Protein AF-A0A949INY8-F1 (afdb_monomer_lite)

pLDDT: mean 87.19, std 17.45, range [23.72, 98.75]

Sequence (689 aa):
MKQVQTQKEAVAGGEGKAHVFIGQPLDLLLTSGGDPRLALDPESNMNGYGCQPAPRPEAIAFSSTTASSISDPAYLRVSAARLELMRGGTESAAFDARMERMRETLKEYLLPAGERAEAVFSPSGTDGQVLALFAARALLGPRVTSVVVGANETGSGTAFTARGRHFGTRTAQGVAVEKDKGISALADGTESVDVPLRDGAGRLRPVADVDKAVVSAVEKAVAAGGRVLLQTMDASKLGCRAPSARCLKDIAARFPDDVLVVVDACQMRLGRGRIAEYLRRGYVILLTGSKFFAGPPFSGALLVPEKISARLAAVAAVPEGLADYSNRGDWPMAWQGIRAGLPPRRNLGQWLRWEAALEEMRLYFAVPETRRRAALEGFAAAVARHVEGAPSLSLLPAPPTDASDDIDDGEMAVRTVFPFFVRRGGENLAAEDCKKIYQALNRDVSAALPAGAPEAEKLLAARLCHIGQPVAVGEAAVLRIAAGARTVYGGWTEEEVKAAVDKIELLLKYPDTLATPDKKAALAPSPQPEETGIGQNRIGQNRIGQNRIGMAKLTRMAYNNVPLKPLWDELYQKVAQNPADAAAMMDMADIAQISGLQANGLVVQSGALGMERLYHLPCAAENPRLRVLMFMAPVEMGCNAPVEFLLEGSDVALSALYLVPGMPLPDPLPRHDVAFNAIADTEDSRPSL

Secondary structure (DSSP, 8-state):
-HHHHHHHHHSS--HHHHHHHHTS-HHHHHTSSS-GGGPBPTTT--BTTS--SS--TTSEEEBTTT--PPPHHHHHHHHHHHHHHHHT---HHHHHHHHHHHHHHHHHHHSPTT--EEEEEESSHHHHHHHHHHHHHHHH-S-EEEEEETTTTS-TTHHHHTTTB--SSB-TTS-B--TTPBPTTTSTTEEEEEE-SB-TTSPBPPHHHHHHHHHHHHHHHHHTT-EEEEEEESS-TTS--BS-HHHHHHHHHH-TTTEEEEEEETT--S-HHHHHHHHHTT-EEEEESSSTT-PPS--EEEEEEHHHHHHHHT-----GGGGGT--GGGS-TT-HHHHHTS-----HHHHHHHHHHHHHHHHHHHS-HHHHHHHHHHHHHHHHHHHHH-TTEEEPPPPPP-TT-----GGGGS--EEEEEEEETTEEPPHHHHHHHHHHHTS--GGGS-TTS-HHHHHHHHS-EEEEEEEEETTEEEEEEE--HHHHHT---HHHHHHHHHHHHHHHH-GGGGSPPPTTSS-PPPPPPP-------PPPP--SS-B---HHHHHHHHHTT--SHHHHHHHHHHHHH-TT-HHHHHHHHHHHHHTT-HHHHHHHHHHHHTT-SEEEPP-S-SS-SEEEEEEE-S--TTSB--HHHHHTTSSEEEEEEE--TTPPPPSSPPP-SEEEE-B---TTTGGG-

Foldseek 3Di:
DVLLVLQVQQLDDDQLLVLLNLLDDQQSLLLALADQQSDADPPQCAGVQLEHCDADPLALDQALLRFFHFHPLLSVLLLVVSLVCNVVGPDLVVLLVLLQVLQVLVCVLQADPPFDWGKFWFQALLLVLLVLLQLQCLQQHLAEEEEAEAPQQADQSCVQSQQQFACDQAESSSDGDDGSHHQFSRNPNGHYDYQHQADLQLHGDPLVVSLVSLVVVCVVQVVVVGAYEYEFECQTSQGDGDNFPVSVVVCCVVQVSRYAAEYACQQVLFASQVVSVCLVSQHKYKYALGHQLNFGRRTIMIIGHPVSLVSQLPRQDDGLSSQSTDALSSGRPSSVNNSVSHHSRDSSSNSSSSSSSSSSSVLLPVFDLVLLLVLLQVVLVLLCVLQVPFPQKAWDDDHDDRPNDPTDRRSSVRDFKIWIFGHDPRDGAALVLQQLLQVQLQAQLLVLDPPPDDPVLSVLSHRGYHWHHWRDRNRHTITMRGHHSCCRRVNDDSVSSNSSSVNSVSCSVRVSSSDDPDPPPPDPDDDDDDDDDDDDDDDDDDDDALAAQDLLNLLVCVVVVNDCVVVLVVLSVVCSVPVLSLRSLLNNLSNCLSVVNFSSSLSSLVSSCVRDQKHKYDALDPQAPFEEEEEAESDTDPQFAVVVNVCVNHSYIYMYGYQYQPDDADVPHDDGPYYYYRHDPDPRRVSSD

Structure (mmCIF, N/CA/C/O backbone):
data_AF-A0A949INY8-F1
#
_entry.id   AF-A0A949INY8-F1
#
loop_
_atom_site.group_PDB
_atom_site.id
_atom_site.type_symbol
_atom_site.label_atom_id
_atom_site.label_alt_id
_atom_site.label_comp_id
_atom_site.label_asym_id
_atom_site.label_entity_id
_atom_site.label_seq_id
_atom_site.pdbx_PDB_ins_code
_atom_site.Cartn_x
_atom_site.Cartn_y
_atom_site.Cartn_z
_atom_site.occupancy
_atom_site.B_iso_or_equiv
_atom_site.auth_seq_id
_atom_site.auth_comp_id
_atom_site.auth_asym_id
_atom_site.auth_atom_id
_atom_site.pdbx_PDB_model_num
ATOM 1 N N . MET A 1 1 ? -4.476 25.543 -1.372 1.00 29.42 1 MET A N 1
ATOM 2 C CA . MET A 1 1 ? -3.475 26.325 -2.142 1.00 29.42 1 MET A CA 1
ATOM 3 C C . MET A 1 1 ? -2.104 26.412 -1.461 1.00 29.42 1 MET A C 1
ATOM 5 O O . MET A 1 1 ? -1.128 26.209 -2.162 1.00 29.42 1 MET A O 1
ATOM 9 N N . LYS A 1 2 ? -1.977 26.612 -0.135 1.00 28.03 2 LYS A N 1
ATOM 10 C CA . LYS A 1 2 ? -0.657 26.653 0.546 1.00 28.03 2 LYS A CA 1
ATOM 11 C C . LYS A 1 2 ? 0.194 25.368 0.399 1.00 28.03 2 LYS A C 1
ATOM 13 O O . LYS A 1 2 ? 1.363 25.481 0.063 1.00 28.03 2 LYS A O 1
ATOM 18 N N . GLN A 1 3 ? -0.396 24.167 0.497 1.00 33.09 3 GLN A N 1
ATOM 19 C CA . GLN A 1 3 ? 0.288 22.882 0.203 1.00 33.09 3 GLN A CA 1
ATOM 20 C C . GLN A 1 3 ? 0.803 22.760 -1.249 1.00 33.09 3 GLN A C 1
ATOM 22 O O . GLN A 1 3 ? 1.750 22.028 -1.527 1.00 33.09 3 GLN A O 1
ATOM 27 N N . VAL A 1 4 ? 0.173 23.471 -2.192 1.00 32.16 4 VAL A N 1
ATOM 28 C CA . VAL A 1 4 ? 0.530 23.434 -3.622 1.00 32.16 4 VAL A CA 1
ATOM 29 C C . VAL A 1 4 ? 1.810 24.232 -3.889 1.00 32.16 4 VAL A C 1
ATOM 31 O O . VAL A 1 4 ? 2.555 23.884 -4.804 1.00 32.16 4 VAL A O 1
ATOM 34 N N . GLN A 1 5 ? 2.077 25.260 -3.078 1.00 29.53 5 GLN A N 1
ATOM 35 C CA . GLN A 1 5 ? 3.279 26.088 -3.162 1.00 29.53 5 GLN A CA 1
ATOM 36 C C . GLN A 1 5 ? 4.493 25.355 -2.560 1.00 29.53 5 GLN A C 1
ATOM 38 O O . GLN A 1 5 ? 5.522 25.234 -3.219 1.00 29.53 5 GLN A O 1
ATOM 43 N N . THR A 1 6 ? 4.333 24.738 -1.381 1.00 38.91 6 THR A N 1
ATOM 44 C CA . THR A 1 6 ? 5.392 23.964 -0.706 1.00 38.91 6 THR A CA 1
ATOM 45 C C . THR A 1 6 ? 5.839 22.732 -1.495 1.00 38.91 6 THR A C 1
ATOM 47 O O . THR A 1 6 ? 7.030 22.429 -1.523 1.00 38.91 6 THR A O 1
ATOM 50 N N . GLN A 1 7 ? 4.928 22.054 -2.208 1.00 37.06 7 GLN A N 1
ATOM 51 C CA . GLN A 1 7 ? 5.299 20.964 -3.124 1.00 37.06 7 GLN A CA 1
ATOM 52 C C . GLN A 1 7 ? 6.118 21.449 -4.331 1.00 37.06 7 GLN A C 1
ATOM 54 O O . GLN A 1 7 ? 7.041 20.756 -4.746 1.00 37.06 7 GLN A O 1
ATOM 59 N N . LYS A 1 8 ? 5.822 22.629 -4.896 1.00 33.97 8 LYS A N 1
ATOM 60 C CA . LYS A 1 8 ? 6.616 23.201 -6.001 1.00 33.97 8 LYS A CA 1
ATOM 61 C C . LYS A 1 8 ? 8.024 23.603 -5.552 1.00 33.97 8 LYS A C 1
ATOM 63 O O . LYS A 1 8 ? 8.966 23.489 -6.329 1.00 33.97 8 LYS A O 1
ATOM 68 N N . GLU A 1 9 ? 8.171 24.056 -4.311 1.00 35.78 9 GLU A N 1
ATOM 69 C CA . GLU A 1 9 ? 9.424 24.612 -3.787 1.00 35.78 9 GLU A CA 1
ATOM 70 C C . GLU A 1 9 ? 10.398 23.538 -3.268 1.00 35.78 9 GLU A C 1
ATOM 72 O O . GLU A 1 9 ? 11.605 23.678 -3.472 1.00 35.78 9 GLU A O 1
ATOM 77 N N . ALA A 1 10 ? 9.896 22.430 -2.704 1.00 38.94 10 ALA A N 1
ATOM 78 C CA . ALA A 1 10 ? 10.710 21.273 -2.299 1.00 38.94 10 ALA A CA 1
ATOM 79 C C . ALA A 1 10 ? 11.286 20.484 -3.494 1.00 38.94 10 ALA A C 1
ATOM 81 O O . ALA A 1 10 ? 12.347 19.869 -3.398 1.00 38.94 10 ALA A O 1
ATOM 82 N N . VAL A 1 11 ? 10.594 20.523 -4.637 1.00 38.38 11 VAL A N 1
ATOM 83 C CA . VAL A 1 11 ? 10.930 19.777 -5.863 1.00 38.38 11 VAL A CA 1
ATOM 84 C C . VAL A 1 11 ? 11.952 20.524 -6.745 1.00 38.38 11 VAL A C 1
ATOM 86 O O . VAL A 1 11 ? 12.555 19.911 -7.624 1.00 38.38 11 VAL A O 1
ATOM 89 N N . ALA A 1 12 ? 12.205 21.819 -6.495 1.00 32.97 12 ALA A N 1
ATOM 90 C CA . ALA A 1 12 ? 12.939 22.712 -7.408 1.00 32.97 12 ALA A CA 1
ATOM 91 C C . ALA A 1 12 ? 14.177 23.438 -6.817 1.00 32.97 12 ALA A C 1
ATOM 93 O O . ALA A 1 12 ? 14.701 24.351 -7.453 1.00 32.97 12 ALA A O 1
ATOM 94 N N . GLY A 1 13 ? 14.656 23.103 -5.611 1.00 30.97 13 GLY A N 1
ATOM 95 C CA . GLY A 1 13 ? 15.652 23.918 -4.890 1.00 30.97 13 GLY A CA 1
ATOM 96 C C . GLY A 1 13 ? 17.018 23.271 -4.619 1.00 30.97 13 GLY A C 1
ATOM 97 O O . GLY A 1 13 ? 17.086 22.110 -4.223 1.00 30.97 13 GLY A O 1
ATOM 98 N N . GLY A 1 14 ? 18.098 24.055 -4.767 1.00 38.94 14 GLY A N 1
ATOM 99 C CA . GLY A 1 14 ? 19.468 23.709 -4.346 1.00 38.94 14 GLY A CA 1
ATOM 100 C C . GLY A 1 14 ? 19.628 23.470 -2.832 1.00 38.94 14 GLY A C 1
ATOM 101 O O . GLY A 1 14 ? 18.665 23.557 -2.073 1.00 38.94 14 GLY A O 1
ATOM 102 N N . GLU A 1 15 ? 20.851 23.158 -2.391 1.00 36.88 15 GLU A N 1
ATOM 103 C CA . GLU A 1 15 ? 21.188 22.629 -1.050 1.00 36.88 15 GLU A CA 1
ATOM 104 C C . GLU A 1 15 ? 20.559 23.394 0.128 1.00 36.88 15 GLU A C 1
ATOM 106 O O . GLU A 1 15 ? 19.963 22.770 1.006 1.00 36.88 15 GLU A O 1
ATOM 111 N N . GLY A 1 16 ? 20.550 24.730 0.097 1.00 31.09 16 GLY A N 1
ATOM 112 C CA . GLY A 1 16 ? 19.935 25.551 1.151 1.00 31.09 16 GLY A CA 1
ATOM 113 C C . GLY A 1 16 ? 18.416 25.371 1.317 1.00 31.09 16 GLY A C 1
ATOM 114 O O . GLY A 1 16 ? 17.901 25.508 2.423 1.00 31.09 16 GLY A O 1
ATOM 115 N N . LYS A 1 17 ? 17.676 25.004 0.259 1.00 37.75 17 LYS A N 1
ATOM 116 C CA . LYS A 1 17 ? 16.215 24.777 0.321 1.00 37.75 17 LYS A CA 1
ATOM 117 C C . LYS A 1 17 ? 15.850 23.377 0.832 1.00 37.75 17 LYS A C 1
ATOM 119 O O . LYS A 1 17 ? 14.786 23.201 1.420 1.00 37.75 17 LYS A O 1
ATOM 124 N N . ALA A 1 18 ? 16.737 22.393 0.664 1.00 42.75 18 ALA A N 1
ATOM 125 C CA . ALA A 1 18 ? 16.547 21.045 1.206 1.00 42.75 18 ALA A CA 1
ATOM 126 C C . ALA A 1 18 ? 16.649 21.024 2.744 1.00 42.75 18 ALA A C 1
ATOM 128 O O . ALA A 1 18 ? 15.870 20.327 3.395 1.00 42.75 18 ALA A O 1
ATOM 129 N N . HIS A 1 19 ? 17.537 21.844 3.324 1.00 41.69 19 HIS A N 1
ATOM 130 C CA . HIS A 1 19 ? 17.653 22.023 4.778 1.00 41.69 19 HIS A CA 1
ATOM 131 C C . HIS A 1 19 ? 16.402 22.675 5.410 1.00 41.69 19 HIS A C 1
ATOM 133 O O . HIS A 1 19 ? 15.970 22.266 6.485 1.00 41.69 19 HIS A O 1
ATOM 139 N N . VAL A 1 20 ? 15.738 23.606 4.716 1.00 41.34 20 VAL A N 1
ATOM 140 C CA . VAL A 1 20 ? 14.446 24.176 5.161 1.00 41.34 20 VAL A CA 1
ATOM 141 C C . VAL A 1 20 ? 13.308 23.165 5.093 1.00 41.34 20 VAL A C 1
ATOM 143 O O . VAL A 1 20 ? 12.442 23.116 5.968 1.00 41.34 20 VAL A O 1
ATOM 146 N N . PHE A 1 21 ? 13.289 22.346 4.043 1.00 56.94 21 PHE A N 1
ATOM 147 C CA . PHE A 1 21 ? 12.233 21.360 3.863 1.00 56.94 21 PHE A CA 1
ATOM 148 C C . PHE A 1 21 ? 12.357 20.184 4.841 1.00 56.94 21 PHE A C 1
ATOM 150 O O . PHE A 1 21 ? 11.345 19.643 5.261 1.00 56.94 21 PHE A O 1
ATOM 157 N N . ILE A 1 22 ? 13.557 19.812 5.294 1.00 60.94 22 ILE A N 1
ATOM 158 C CA . ILE A 1 22 ? 13.683 18.805 6.357 1.00 60.94 22 ILE A CA 1
ATOM 159 C C . ILE A 1 22 ? 13.303 19.356 7.741 1.00 60.94 22 ILE A C 1
ATOM 161 O O . ILE A 1 22 ? 12.891 18.591 8.607 1.00 60.94 22 ILE A O 1
ATOM 165 N N . GLY A 1 23 ? 13.362 20.675 7.961 1.00 56.72 23 GLY A N 1
ATOM 166 C CA . GLY A 1 23 ? 12.934 21.351 9.198 1.00 56.72 23 GLY A CA 1
ATOM 167 C C . GLY A 1 23 ? 11.420 21.332 9.470 1.00 56.72 23 GLY A C 1
ATOM 168 O O . GLY A 1 23 ? 10.990 21.652 10.574 1.00 56.72 23 GLY A O 1
ATOM 169 N N . GLN A 1 24 ? 10.612 20.890 8.506 1.00 64.81 24 GLN A N 1
ATOM 170 C CA . GLN A 1 24 ? 9.147 20.857 8.582 1.00 64.81 24 GLN A CA 1
ATOM 171 C C . GLN A 1 24 ? 8.617 19.887 9.651 1.00 64.81 24 GLN A C 1
ATOM 173 O O . GLN A 1 24 ? 9.253 18.864 9.915 1.00 64.81 24 GLN A O 1
ATOM 178 N N . PRO A 1 25 ? 7.413 20.135 10.197 1.00 69.25 25 PRO A N 1
ATOM 179 C CA . PRO A 1 25 ? 6.637 19.127 10.911 1.00 69.25 25 PRO A CA 1
ATOM 180 C C . PRO A 1 25 ? 6.593 17.781 10.171 1.00 69.25 25 PRO A C 1
ATOM 182 O O . PRO A 1 25 ? 6.507 17.724 8.938 1.00 69.25 25 PRO A O 1
ATOM 185 N N . LEU A 1 26 ? 6.707 16.683 10.924 1.00 76.38 26 LEU A N 1
ATOM 186 C CA . LEU A 1 26 ? 6.888 15.357 10.335 1.00 76.38 26 LEU A CA 1
ATOM 187 C C . LEU A 1 26 ? 5.658 14.883 9.548 1.00 76.38 26 LEU A C 1
ATOM 189 O O . LEU A 1 26 ? 5.796 14.199 8.536 1.00 76.38 26 LEU A O 1
ATOM 193 N N . ASP A 1 27 ? 4.469 15.310 9.954 1.00 75.69 27 ASP A N 1
ATOM 194 C CA . ASP A 1 27 ? 3.210 15.111 9.242 1.00 75.69 27 ASP A CA 1
ATOM 195 C C . ASP A 1 27 ? 3.222 15.727 7.831 1.00 75.69 27 ASP A C 1
ATOM 197 O O . ASP A 1 27 ? 2.792 15.087 6.864 1.00 75.69 27 ASP A O 1
ATOM 201 N N . LEU A 1 28 ? 3.783 16.930 7.670 1.00 77.12 28 LEU A N 1
ATOM 202 C CA . LEU A 1 28 ? 3.949 17.564 6.356 1.00 77.12 28 LEU A CA 1
ATOM 203 C C . LEU A 1 28 ? 4.962 16.817 5.483 1.00 77.12 28 LEU A C 1
ATOM 205 O O . LEU A 1 28 ? 4.745 16.651 4.282 1.00 77.12 28 LEU A O 1
ATOM 209 N N . LEU A 1 29 ? 6.049 16.323 6.078 1.00 83.75 29 LEU A N 1
ATOM 210 C CA . LEU A 1 29 ? 7.034 15.507 5.367 1.00 83.75 29 LEU A CA 1
ATOM 211 C C . LEU A 1 29 ? 6.428 14.185 4.889 1.00 83.75 29 LEU A C 1
ATOM 213 O O . LEU A 1 29 ? 6.537 13.849 3.706 1.00 83.75 29 LEU A O 1
ATOM 217 N N . LEU A 1 30 ? 5.734 13.470 5.775 1.00 89.62 30 LEU A N 1
ATOM 218 C CA . LEU A 1 30 ? 5.079 12.192 5.491 1.00 89.62 30 LEU A CA 1
ATOM 219 C C . LEU A 1 30 ? 3.948 12.310 4.463 1.00 89.62 30 LEU A C 1
ATOM 221 O O . LEU A 1 30 ? 3.653 11.327 3.782 1.00 89.62 30 LEU A O 1
ATOM 225 N N . THR A 1 31 ? 3.354 13.493 4.299 1.00 88.31 31 THR A N 1
ATOM 226 C CA . THR A 1 31 ? 2.326 13.770 3.278 1.00 88.31 31 THR A CA 1
ATOM 227 C C . THR A 1 31 ? 2.864 14.415 1.997 1.00 88.31 31 THR A C 1
ATOM 229 O O . THR A 1 31 ? 2.115 14.645 1.045 1.00 88.31 31 THR A O 1
ATOM 232 N N . SER A 1 32 ? 4.173 14.661 1.917 1.00 87.62 32 SER A N 1
ATOM 233 C CA . SER A 1 32 ? 4.829 15.199 0.721 1.00 87.62 32 SER A CA 1
ATOM 234 C C . SER A 1 32 ? 5.205 14.117 -0.301 1.00 87.62 32 SER A C 1
ATOM 236 O O . SER A 1 32 ? 5.236 12.925 0.012 1.00 87.62 32 SER A O 1
ATOM 238 N N . GLY A 1 33 ? 5.501 14.520 -1.543 1.00 86.31 33 GLY A N 1
ATOM 239 C CA . GLY A 1 33 ? 6.010 13.606 -2.577 1.00 86.31 33 GLY A CA 1
ATOM 240 C C . GLY A 1 33 ? 5.084 12.420 -2.875 1.00 86.31 33 GLY A C 1
ATOM 241 O O . GLY A 1 33 ? 5.539 11.295 -3.082 1.00 86.31 33 GLY A O 1
ATOM 242 N N . GLY A 1 34 ? 3.777 12.664 -2.804 1.00 87.69 34 GLY A N 1
ATOM 243 C CA . GLY A 1 34 ? 2.706 11.761 -3.209 1.00 87.69 34 GLY A CA 1
ATOM 244 C C . GLY A 1 34 ? 1.714 12.503 -4.103 1.00 87.69 34 GLY A C 1
ATOM 245 O O . GLY A 1 34 ? 1.843 13.708 -4.333 1.00 87.69 34 GLY A O 1
ATOM 246 N N . ASP A 1 35 ? 0.731 11.784 -4.632 1.00 89.50 35 ASP A N 1
ATOM 247 C CA . ASP A 1 35 ? -0.322 12.367 -5.468 1.00 89.50 35 ASP A CA 1
ATOM 248 C C . ASP A 1 35 ? -1.535 12.826 -4.616 1.00 89.50 35 ASP A C 1
ATOM 250 O O . ASP A 1 35 ? -1.507 12.687 -3.388 1.00 89.50 35 ASP A O 1
ATOM 254 N N . PRO A 1 36 ? -2.617 13.374 -5.211 1.00 88.06 36 PRO A N 1
ATOM 255 C CA . PRO A 1 36 ? -3.778 13.861 -4.462 1.00 88.06 36 PRO A CA 1
ATOM 256 C C . PRO A 1 36 ? -4.431 12.854 -3.501 1.00 88.06 36 PRO A C 1
ATOM 258 O O . PRO A 1 36 ? -5.121 13.278 -2.580 1.00 88.06 36 PRO A O 1
ATOM 261 N N . ARG A 1 37 ? -4.219 11.539 -3.655 1.00 90.69 37 ARG A N 1
ATOM 262 C CA . ARG A 1 37 ? -4.729 10.518 -2.720 1.00 90.69 37 ARG A CA 1
ATOM 263 C C . ARG A 1 37 ? -4.053 10.594 -1.345 1.00 90.69 37 ARG A C 1
ATOM 265 O O . ARG A 1 37 ? -4.616 10.085 -0.380 1.00 90.69 37 ARG A O 1
ATOM 272 N N . LEU A 1 38 ? -2.868 11.204 -1.251 1.00 90.81 38 LEU A N 1
ATOM 273 C CA . LEU A 1 38 ? -2.151 11.435 0.008 1.00 90.81 38 LEU A CA 1
ATOM 274 C C . LEU A 1 38 ? -2.561 12.749 0.696 1.00 90.81 38 LEU A C 1
ATOM 276 O O . LEU A 1 38 ? -2.252 12.936 1.870 1.00 90.81 38 LEU A O 1
ATOM 280 N N . ALA A 1 39 ? -3.252 13.648 -0.014 1.00 88.12 39 ALA A N 1
ATOM 281 C CA . ALA A 1 39 ? -3.684 14.927 0.538 1.00 88.12 39 ALA A CA 1
ATOM 282 C C . ALA A 1 39 ? -4.645 14.724 1.716 1.00 88.12 39 ALA A C 1
ATOM 284 O O . ALA A 1 39 ? -5.515 13.851 1.672 1.00 88.12 39 ALA A O 1
ATOM 285 N N . LEU A 1 40 ? -4.476 15.542 2.754 1.00 86.25 40 LEU A N 1
ATOM 286 C CA . LEU A 1 40 ? -5.297 15.500 3.961 1.00 86.25 40 LEU A CA 1
ATOM 287 C C . LEU A 1 40 ? -6.532 16.379 3.799 1.00 86.25 40 LEU A C 1
ATOM 289 O O . LEU A 1 40 ? -6.451 17.500 3.291 1.00 86.25 40 LEU A O 1
ATOM 293 N N . ASP A 1 41 ? -7.660 15.869 4.275 1.00 84.06 41 ASP A N 1
ATOM 294 C CA . ASP A 1 41 ? -8.845 16.667 4.535 1.00 84.06 41 ASP A CA 1
ATOM 295 C C . ASP A 1 41 ? -8.573 17.634 5.708 1.00 84.06 41 ASP A C 1
ATOM 297 O O . ASP A 1 41 ? -8.116 17.176 6.756 1.00 84.06 41 ASP A O 1
ATOM 301 N N . PRO A 1 42 ? -8.816 18.952 5.568 1.00 75.56 42 PRO A N 1
ATOM 302 C CA . PRO A 1 42 ? -8.513 19.920 6.623 1.00 75.56 42 PRO A CA 1
ATOM 303 C C . PRO A 1 42 ? -9.336 19.759 7.905 1.00 75.56 42 PRO A C 1
ATOM 305 O O . PRO A 1 42 ? -8.884 20.212 8.952 1.00 75.56 42 PRO A O 1
ATOM 308 N N . GLU A 1 43 ? -10.532 19.167 7.832 1.00 76.38 43 GLU A N 1
ATOM 309 C CA . GLU A 1 43 ? -11.412 19.001 8.994 1.00 76.38 43 GLU A CA 1
ATOM 310 C C . GLU A 1 43 ? -11.053 17.727 9.757 1.00 76.38 43 GLU A C 1
ATOM 312 O O . GLU A 1 43 ? -10.858 17.753 10.968 1.00 76.38 43 GLU A O 1
ATOM 317 N N . SER A 1 44 ? -10.928 16.600 9.052 1.00 78.38 44 SER A N 1
ATOM 318 C CA . SER A 1 44 ? -10.667 15.308 9.690 1.00 78.38 44 SER A CA 1
ATOM 319 C C . SER A 1 44 ? -9.179 14.975 9.834 1.00 78.38 44 SER A C 1
ATOM 321 O O . SER A 1 44 ? -8.836 13.951 10.428 1.00 78.38 44 SER A O 1
ATOM 323 N N . ASN A 1 45 ? -8.298 15.769 9.219 1.00 83.06 45 ASN A N 1
ATOM 324 C CA . ASN A 1 45 ? -6.857 15.531 9.100 1.00 83.06 45 ASN A CA 1
ATOM 325 C C . ASN A 1 45 ? -6.494 14.146 8.522 1.00 83.06 45 ASN A C 1
ATOM 327 O O . ASN A 1 45 ? -5.420 13.608 8.780 1.00 83.06 45 ASN A O 1
ATOM 331 N N . MET A 1 46 ? -7.404 13.538 7.752 1.00 89.69 46 MET A N 1
ATOM 332 C CA . MET A 1 46 ? -7.238 12.202 7.170 1.00 89.69 46 MET A CA 1
ATOM 333 C C . MET A 1 46 ? -7.151 12.289 5.653 1.00 89.69 46 MET A C 1
ATOM 335 O O . MET A 1 46 ? -7.798 13.128 5.033 1.00 89.69 46 MET A O 1
ATOM 339 N N . ASN A 1 47 ? -6.387 11.391 5.040 1.00 91.94 47 ASN A N 1
ATOM 340 C CA . ASN A 1 47 ? -6.338 11.276 3.587 1.00 91.94 47 ASN A CA 1
ATOM 341 C C . ASN A 1 47 ? -7.539 10.499 3.018 1.00 91.94 47 ASN A C 1
ATOM 343 O O . ASN A 1 47 ? -8.386 9.978 3.748 1.00 91.94 47 ASN A O 1
ATOM 347 N N . GLY A 1 48 ? -7.582 10.353 1.689 1.00 87.75 48 GLY A N 1
ATOM 348 C CA . GLY A 1 48 ? -8.638 9.611 0.991 1.00 87.75 48 GLY A CA 1
ATOM 349 C C . GLY A 1 48 ? -8.770 8.134 1.395 1.00 87.75 48 GLY A C 1
ATOM 350 O O . GLY A 1 48 ? -9.775 7.509 1.061 1.00 87.75 48 GLY A O 1
ATOM 351 N N . TYR A 1 49 ? -7.800 7.579 2.127 1.00 91.75 49 TYR A N 1
ATOM 352 C CA . TYR A 1 49 ? -7.835 6.231 2.696 1.00 91.75 49 TYR A CA 1
ATOM 353 C C . TYR A 1 49 ? -8.279 6.187 4.164 1.00 91.75 49 TYR A C 1
ATOM 355 O O . TYR A 1 49 ? -8.296 5.109 4.748 1.00 91.75 49 TYR A O 1
ATOM 363 N N . GLY A 1 50 ? -8.643 7.319 4.775 1.00 93.31 50 GLY A N 1
ATOM 364 C CA . GLY A 1 50 ? -8.990 7.393 6.198 1.00 93.31 50 GLY A CA 1
ATOM 365 C C . GLY A 1 50 ? -7.790 7.272 7.145 1.00 93.31 50 GLY A C 1
ATOM 366 O O . GLY A 1 50 ? -7.979 6.946 8.315 1.00 93.31 50 GLY A O 1
ATOM 367 N N . CYS A 1 51 ? -6.568 7.499 6.650 1.00 94.69 51 CYS A N 1
ATOM 368 C CA . CYS A 1 51 ? -5.336 7.441 7.441 1.00 94.69 51 CYS A CA 1
ATOM 369 C C . CYS A 1 51 ? -4.837 8.843 7.801 1.00 94.69 51 CYS A C 1
ATOM 371 O O . CYS A 1 51 ? -5.024 9.783 7.027 1.00 94.69 51 CYS A O 1
ATOM 373 N N . GLN A 1 52 ? -4.126 8.947 8.921 1.00 91.44 52 GLN A N 1
ATOM 374 C CA . GLN A 1 52 ? -3.392 10.144 9.335 1.00 91.44 52 GLN A CA 1
ATOM 375 C C . GLN A 1 52 ? -1.875 9.917 9.194 1.00 91.44 52 GLN A C 1
ATOM 377 O O . GLN A 1 52 ? -1.418 8.770 9.260 1.00 91.44 52 GLN A O 1
ATOM 382 N N . PRO A 1 53 ? -1.077 10.985 9.012 1.00 88.06 53 PRO A N 1
ATOM 383 C CA . PRO A 1 53 ? 0.385 10.910 9.048 1.00 88.06 53 PRO A CA 1
ATOM 384 C C . PRO A 1 53 ? 0.944 10.875 10.484 1.00 88.06 53 PRO A C 1
ATOM 386 O O . PRO A 1 53 ? 2.153 10.987 10.663 1.00 88.06 53 PRO A O 1
ATOM 389 N N . ALA A 1 54 ? 0.073 10.737 11.486 1.00 85.69 54 ALA A N 1
ATOM 390 C CA . ALA A 1 54 ? 0.393 10.592 12.899 1.00 85.69 54 ALA A CA 1
ATOM 391 C C . ALA A 1 54 ? -0.243 9.301 13.457 1.00 85.69 54 ALA A C 1
ATOM 393 O O . ALA A 1 54 ? -1.209 8.798 12.861 1.00 85.69 54 ALA A O 1
ATOM 394 N N . PRO A 1 55 ? 0.292 8.757 14.565 1.00 85.62 55 PRO A N 1
ATOM 395 C CA . PRO A 1 55 ? -0.279 7.593 15.228 1.00 85.62 55 PRO A CA 1
ATOM 396 C C . PRO A 1 55 ? -1.710 7.797 15.717 1.00 85.62 55 PRO A C 1
ATOM 398 O O . PRO A 1 55 ? -2.111 8.904 16.062 1.00 85.62 55 PRO A O 1
ATOM 401 N N . ARG A 1 56 ? -2.468 6.695 15.729 1.00 89.12 56 ARG A N 1
ATOM 402 C CA . ARG A 1 56 ? -3.863 6.624 16.191 1.00 89.12 56 ARG A CA 1
ATOM 403 C C . ARG A 1 56 ? -4.087 5.399 17.085 1.00 89.12 56 ARG A C 1
ATOM 405 O O . ARG A 1 56 ? -4.762 4.460 16.652 1.00 89.12 56 ARG A O 1
ATOM 412 N N . PRO A 1 57 ? -3.458 5.336 18.272 1.00 81.94 57 PRO A N 1
ATOM 413 C CA . PRO A 1 57 ? -3.582 4.188 19.175 1.00 81.94 57 PRO A CA 1
ATOM 414 C C . PRO A 1 57 ? -5.016 3.976 19.686 1.00 81.94 57 PRO A C 1
ATOM 416 O O . PRO A 1 57 ? -5.372 2.878 20.096 1.00 81.94 57 PRO A O 1
ATOM 419 N N . GLU A 1 58 ? -5.862 5.005 19.637 1.00 84.44 58 GLU A N 1
ATOM 420 C CA . GLU A 1 58 ? -7.266 4.951 20.041 1.00 84.44 58 GLU A CA 1
ATOM 421 C C . GLU A 1 58 ? -8.182 4.234 19.032 1.00 84.44 58 GLU A C 1
ATOM 423 O O . GLU A 1 58 ? -9.321 3.892 19.364 1.00 84.44 58 GLU A O 1
ATOM 428 N N . ALA A 1 59 ? -7.716 4.034 17.794 1.00 91.88 59 ALA A N 1
ATOM 429 C CA . ALA A 1 59 ? -8.505 3.453 16.718 1.00 91.88 59 ALA A CA 1
ATOM 430 C C . ALA A 1 59 ? -8.242 1.952 16.550 1.00 91.88 59 ALA A C 1
ATOM 432 O O . ALA A 1 59 ? -7.106 1.513 16.385 1.00 91.88 59 ALA A O 1
ATOM 433 N N . ILE A 1 60 ? -9.319 1.171 16.462 1.00 95.81 60 ILE A N 1
ATOM 434 C CA . ILE A 1 60 ? -9.259 -0.235 16.055 1.00 95.81 60 ILE A CA 1
ATOM 435 C C . ILE A 1 60 ? -8.852 -0.286 14.577 1.00 95.81 60 ILE A C 1
ATOM 437 O O . ILE A 1 60 ? -9.561 0.246 13.719 1.00 95.81 60 ILE A O 1
ATOM 441 N N . ALA A 1 61 ? -7.718 -0.918 14.265 1.00 94.06 61 ALA A N 1
ATOM 442 C CA . ALA A 1 61 ? -7.084 -0.843 12.947 1.00 94.06 61 ALA A CA 1
ATOM 443 C C . ALA A 1 61 ? -7.054 -2.198 12.211 1.00 94.06 61 ALA A C 1
ATOM 445 O O . ALA A 1 61 ? -6.108 -2.973 12.337 1.00 94.06 61 ALA A O 1
ATOM 446 N N . PHE A 1 62 ? -8.047 -2.439 11.349 1.00 97.44 62 PHE A N 1
ATOM 447 C CA . PHE A 1 62 ? -8.158 -3.623 10.476 1.00 97.44 62 PHE A CA 1
ATOM 448 C C . PHE A 1 62 ? -8.262 -3.261 8.980 1.00 97.44 62 PHE A C 1
ATOM 450 O O . PHE A 1 62 ? -8.867 -3.974 8.174 1.00 97.44 62 PHE A O 1
ATOM 457 N N . SER A 1 63 ? -7.677 -2.125 8.591 1.00 96.31 63 SER A N 1
ATOM 458 C CA . SER A 1 63 ? -7.743 -1.520 7.252 1.00 96.31 63 SER A CA 1
ATOM 459 C C . SER A 1 63 ? -6.572 -1.872 6.324 1.00 96.31 63 SER A C 1
ATOM 461 O O . SER A 1 63 ? -6.467 -1.331 5.220 1.00 96.31 63 SER A O 1
ATOM 463 N N . SER A 1 64 ? -5.729 -2.837 6.710 1.00 95.88 64 SER A N 1
ATOM 464 C CA . SER A 1 64 ? -4.477 -3.239 6.035 1.00 95.88 64 SER A CA 1
ATOM 465 C C . SER A 1 64 ? -4.631 -3.760 4.592 1.00 95.88 64 SER A C 1
ATOM 467 O O . SER A 1 64 ? -3.648 -4.086 3.935 1.00 95.88 64 SER A O 1
ATOM 469 N N . THR A 1 65 ? -5.850 -3.858 4.052 1.00 94.38 65 THR A N 1
ATOM 470 C CA . THR A 1 65 ? -6.096 -4.125 2.617 1.00 94.38 65 THR A CA 1
ATOM 471 C C . THR A 1 65 ? -6.170 -2.864 1.760 1.00 94.38 65 THR A C 1
ATOM 473 O O . THR A 1 65 ? -6.141 -2.951 0.527 1.00 94.38 65 THR A O 1
ATOM 476 N N . THR A 1 66 ? -6.291 -1.702 2.400 1.00 92.88 66 THR A N 1
ATOM 477 C CA . THR A 1 66 ? -6.316 -0.381 1.775 1.00 92.88 66 THR A CA 1
ATOM 478 C C . THR A 1 66 ? -5.044 0.385 2.128 1.00 92.88 66 THR A C 1
ATOM 480 O O . THR A 1 66 ? -4.221 0.618 1.243 1.00 92.88 66 THR A O 1
ATOM 483 N N . ALA A 1 67 ? -4.900 0.782 3.394 1.00 93.81 67 ALA A N 1
ATOM 484 C CA . ALA A 1 67 ? -3.794 1.577 3.918 1.00 93.81 67 ALA A CA 1
ATOM 485 C C . ALA A 1 67 ? -3.859 1.611 5.451 1.00 93.81 67 ALA A C 1
ATOM 487 O O . ALA A 1 67 ? -4.858 1.216 6.044 1.00 93.81 67 ALA A O 1
ATOM 488 N N . SER A 1 68 ? -2.805 2.116 6.080 1.00 94.38 68 SER A N 1
ATOM 489 C CA . SER A 1 68 ? -2.658 2.209 7.529 1.00 94.38 68 SER A CA 1
ATOM 490 C C . SER A 1 68 ? -2.180 3.602 7.940 1.00 94.38 68 SER A C 1
ATOM 492 O O . SER A 1 68 ? -1.315 4.171 7.276 1.00 94.38 68 SER A O 1
ATOM 494 N N . SER A 1 69 ? -2.719 4.156 9.034 1.00 94.00 69 SER A N 1
ATOM 495 C CA . SER A 1 69 ? -2.034 5.257 9.732 1.00 94.00 69 SER A CA 1
ATOM 496 C C . SER A 1 69 ? -0.711 4.737 10.281 1.00 94.00 69 SER A C 1
ATOM 498 O O . SER A 1 69 ? -0.646 3.571 10.685 1.00 94.00 69 SER A O 1
ATOM 500 N N . ILE A 1 70 ? 0.313 5.590 10.291 1.00 94.88 70 ILE A N 1
ATOM 501 C CA . ILE A 1 70 ? 1.623 5.262 10.865 1.00 94.88 70 ILE A CA 1
ATOM 502 C C . ILE A 1 70 ? 1.469 4.833 12.331 1.00 94.88 70 ILE A C 1
ATOM 504 O O . ILE A 1 70 ? 0.592 5.340 13.024 1.00 94.88 70 ILE A O 1
ATOM 508 N N . SER A 1 71 ? 2.259 3.871 12.797 1.00 90.56 71 SER A N 1
ATOM 509 C CA . SER A 1 71 ? 2.266 3.459 14.206 1.00 90.56 71 SER A CA 1
ATOM 510 C C . SER A 1 71 ? 3.211 4.320 15.045 1.00 90.56 71 SER A C 1
ATOM 512 O O . SER A 1 71 ? 4.068 5.009 14.494 1.00 90.56 71 SER A O 1
ATOM 514 N N . ASP A 1 72 ? 3.099 4.245 16.372 1.00 82.25 72 ASP A N 1
ATOM 515 C CA . ASP A 1 72 ? 4.042 4.893 17.293 1.00 82.25 72 ASP A CA 1
ATOM 516 C C . ASP A 1 72 ? 5.512 4.507 17.033 1.00 82.25 72 ASP A C 1
ATOM 518 O O . ASP A 1 72 ? 6.322 5.413 16.810 1.00 82.25 72 ASP A O 1
ATOM 522 N N . PRO A 1 73 ? 5.904 3.211 16.978 1.00 84.00 73 PRO A N 1
ATOM 523 C CA . PRO A 1 73 ? 7.301 2.854 16.733 1.00 84.00 73 PRO A CA 1
ATOM 524 C C . PRO A 1 73 ? 7.789 3.310 15.353 1.00 84.00 73 PRO A C 1
ATOM 526 O O . PRO A 1 73 ? 8.905 3.820 15.233 1.00 84.00 73 PRO A O 1
ATOM 529 N N . ALA A 1 74 ? 6.951 3.213 14.317 1.00 92.75 74 ALA A N 1
ATOM 530 C CA . ALA A 1 74 ? 7.304 3.712 12.994 1.00 92.75 74 ALA A CA 1
ATOM 531 C C . ALA A 1 74 ? 7.473 5.243 12.988 1.00 92.75 74 ALA A C 1
ATOM 533 O O . ALA A 1 74 ? 8.415 5.756 12.385 1.00 92.75 74 ALA A O 1
ATOM 534 N N . TYR A 1 75 ? 6.614 5.989 13.689 1.00 86.06 75 TYR A N 1
ATOM 535 C CA . TYR A 1 75 ? 6.708 7.447 13.802 1.00 86.06 75 TYR A CA 1
ATOM 536 C C . TYR A 1 75 ? 7.985 7.888 14.535 1.00 86.06 75 TYR A C 1
ATOM 538 O O . TYR A 1 75 ? 8.672 8.814 14.087 1.00 86.06 75 TYR A O 1
ATOM 546 N N . LEU A 1 76 ? 8.368 7.181 15.604 1.00 77.75 76 LEU A N 1
ATOM 547 C CA . LEU A 1 76 ? 9.651 7.379 16.286 1.00 77.75 76 LEU A CA 1
ATOM 548 C C . LEU A 1 76 ? 10.832 7.099 15.350 1.00 77.75 76 LEU A C 1
ATOM 550 O O . LEU A 1 76 ? 11.753 7.913 15.250 1.00 77.75 76 LEU A O 1
ATOM 554 N N . ARG A 1 77 ? 10.791 5.992 14.600 1.00 89.69 77 ARG A N 1
ATOM 555 C CA . ARG A 1 77 ? 11.865 5.627 13.671 1.00 89.69 77 ARG A CA 1
ATOM 556 C C . ARG A 1 77 ? 12.024 6.628 12.527 1.00 89.69 77 ARG A C 1
ATOM 558 O O . ARG A 1 77 ? 13.146 6.926 12.119 1.00 89.69 77 ARG A O 1
ATOM 565 N N . VAL A 1 78 ? 10.928 7.176 12.015 1.00 89.62 78 VAL A N 1
ATOM 566 C CA . VAL A 1 78 ? 10.964 8.240 11.004 1.00 89.62 78 VAL A CA 1
ATOM 567 C C . VAL A 1 78 ? 11.507 9.545 11.591 1.00 89.62 78 VAL A C 1
ATOM 569 O O . VAL A 1 78 ? 12.292 10.229 10.932 1.00 89.62 78 VAL A O 1
ATOM 572 N N . SER A 1 79 ? 11.146 9.877 12.834 1.00 78.31 79 SER A N 1
ATOM 573 C CA . SER A 1 79 ? 11.702 11.038 13.544 1.00 78.31 79 SER A CA 1
ATOM 574 C C . SER A 1 79 ? 13.223 10.927 13.696 1.00 78.31 79 SER A C 1
ATOM 576 O O . SER A 1 79 ? 13.944 11.885 13.411 1.00 78.31 79 SER A O 1
ATOM 578 N N . ALA A 1 80 ? 13.722 9.740 14.054 1.00 75.31 80 ALA A N 1
ATOM 579 C CA . ALA A 1 80 ? 15.154 9.453 14.125 1.00 75.31 80 ALA A CA 1
ATOM 580 C C . ALA A 1 80 ? 15.838 9.546 12.749 1.00 75.31 80 ALA A C 1
ATOM 582 O O . ALA A 1 80 ? 16.836 10.251 12.611 1.00 75.31 80 ALA A O 1
ATOM 583 N N . ALA A 1 81 ? 15.263 8.937 11.704 1.00 86.12 81 ALA A N 1
ATOM 584 C CA . ALA A 1 81 ? 15.808 9.017 10.343 1.00 86.12 81 ALA A CA 1
ATOM 585 C C . ALA A 1 81 ? 15.940 10.475 9.876 1.00 86.12 81 ALA A C 1
ATOM 587 O O . ALA A 1 81 ? 16.961 10.885 9.322 1.00 86.12 81 ALA A O 1
ATOM 588 N N . ARG A 1 82 ? 14.916 11.293 10.136 1.00 81.50 82 ARG A N 1
ATOM 589 C CA . ARG A 1 82 ? 14.938 12.727 9.837 1.00 81.50 82 ARG A CA 1
ATOM 590 C C . ARG A 1 82 ? 16.119 13.425 10.523 1.00 81.50 82 ARG A C 1
ATOM 592 O O . ARG A 1 82 ? 16.821 14.187 9.859 1.00 81.50 82 ARG A O 1
ATOM 599 N N . LEU A 1 83 ? 16.367 13.147 11.804 1.00 68.31 83 LEU A N 1
ATOM 600 C CA . LEU A 1 83 ? 17.513 13.685 12.548 1.00 68.31 83 LEU A CA 1
ATOM 601 C C . LEU A 1 83 ? 18.857 13.240 11.956 1.00 68.31 83 LEU A C 1
ATOM 603 O O . LEU A 1 83 ? 19.764 14.056 11.792 1.00 68.31 83 LEU A O 1
ATOM 607 N N . GLU A 1 84 ? 18.989 11.969 11.582 1.00 76.50 84 GLU A N 1
ATOM 608 C CA . GLU A 1 84 ? 20.190 11.442 10.922 1.00 76.50 84 GLU A CA 1
ATOM 609 C C . GLU A 1 84 ? 20.456 12.121 9.571 1.00 76.50 84 GLU A C 1
ATOM 611 O O . GLU A 1 84 ? 21.605 12.396 9.213 1.00 76.50 84 GLU A O 1
ATOM 616 N N . LEU A 1 85 ? 19.400 12.423 8.811 1.00 77.62 85 LEU A N 1
ATOM 617 C CA . LEU A 1 85 ? 19.511 13.153 7.550 1.00 77.62 85 LEU A CA 1
ATOM 618 C C . LEU A 1 85 ? 19.876 14.631 7.770 1.00 77.62 85 LEU A C 1
ATOM 620 O O . LEU A 1 85 ? 20.659 15.170 6.992 1.00 77.62 85 LEU A O 1
ATOM 624 N N . MET A 1 86 ? 19.383 15.272 8.836 1.00 69.75 86 MET A N 1
ATOM 625 C CA . MET A 1 86 ? 19.801 16.633 9.206 1.00 69.75 86 MET A CA 1
ATOM 626 C C . MET A 1 86 ? 21.286 16.697 9.586 1.00 69.75 86 MET A C 1
ATOM 628 O O . MET A 1 86 ? 21.983 17.609 9.149 1.00 69.75 86 MET A O 1
ATOM 632 N N . ARG A 1 87 ? 21.775 15.720 10.365 1.00 64.81 87 ARG A N 1
ATOM 633 C CA . ARG A 1 87 ? 23.175 15.655 10.827 1.00 64.81 87 ARG A CA 1
ATOM 634 C C . ARG A 1 87 ? 24.152 15.274 9.717 1.00 64.81 87 ARG A C 1
ATOM 636 O O . ARG A 1 87 ? 25.228 15.846 9.620 1.00 64.81 87 ARG A O 1
ATOM 643 N N . GLY A 1 88 ? 23.790 14.293 8.891 1.00 62.81 88 GLY A N 1
ATOM 644 C CA . GLY A 1 88 ? 24.671 13.718 7.871 1.00 62.81 88 GLY A CA 1
ATOM 645 C C . GLY A 1 88 ? 24.564 14.365 6.489 1.00 62.81 88 GLY A C 1
ATOM 646 O O . GLY A 1 88 ? 24.887 13.695 5.508 1.00 62.81 88 GLY A O 1
ATOM 647 N N . GLY A 1 89 ? 24.033 15.588 6.399 1.00 61.56 89 GLY A N 1
ATOM 648 C CA . GLY A 1 89 ? 23.882 16.349 5.157 1.00 61.56 89 GLY A CA 1
ATOM 649 C C . GLY A 1 89 ? 22.830 15.802 4.182 1.00 61.56 89 GLY A C 1
ATOM 650 O O . GLY A 1 89 ? 22.531 14.605 4.125 1.00 61.56 89 GLY A O 1
ATOM 651 N N . THR A 1 90 ? 22.278 16.700 3.360 1.00 62.34 90 THR A N 1
ATOM 652 C CA . THR A 1 90 ? 21.257 16.360 2.350 1.00 62.34 90 THR A CA 1
ATOM 653 C C . THR A 1 90 ? 21.825 16.177 0.941 1.00 62.34 90 THR A C 1
ATOM 655 O O . THR A 1 90 ? 21.053 16.008 -0.004 1.00 62.34 90 THR A O 1
ATOM 658 N N . GLU A 1 91 ? 23.150 16.203 0.782 1.00 71.50 91 GLU A N 1
ATOM 659 C CA . GLU A 1 91 ? 23.828 16.119 -0.514 1.00 71.50 91 GLU A CA 1
ATOM 660 C C . GLU A 1 91 ? 23.347 14.940 -1.367 1.00 71.50 91 GLU A C 1
ATOM 662 O O . GLU A 1 91 ? 23.002 13.863 -0.875 1.00 71.50 91 GLU A O 1
ATOM 667 N N . SER A 1 92 ? 23.338 15.143 -2.684 1.00 73.81 92 SER A N 1
ATOM 668 C CA . SER A 1 92 ? 22.731 14.212 -3.638 1.00 73.81 92 SER A CA 1
ATOM 669 C C . SER A 1 92 ? 23.339 12.802 -3.571 1.00 73.81 92 SER A C 1
ATOM 671 O O . SER A 1 92 ? 22.599 11.821 -3.530 1.00 73.81 92 SER A O 1
ATOM 673 N N . ALA A 1 93 ? 24.670 12.698 -3.473 1.00 80.94 93 ALA A N 1
ATOM 674 C CA . ALA A 1 93 ? 25.371 11.420 -3.336 1.00 80.94 93 ALA A CA 1
ATOM 675 C C . ALA A 1 93 ? 25.086 10.738 -1.985 1.00 80.94 93 ALA A C 1
ATOM 677 O O . ALA A 1 93 ? 24.865 9.529 -1.925 1.00 80.94 93 ALA A O 1
ATOM 678 N N . ALA A 1 94 ? 25.021 11.516 -0.902 1.00 83.62 94 ALA A N 1
ATOM 679 C CA . ALA A 1 94 ? 24.713 11.002 0.428 1.00 83.62 94 ALA A CA 1
ATOM 680 C C . ALA A 1 94 ? 23.259 10.506 0.532 1.00 83.62 94 ALA A C 1
ATOM 682 O O . ALA A 1 94 ? 22.978 9.557 1.266 1.00 83.62 94 ALA A O 1
ATOM 683 N N . PHE A 1 95 ? 22.320 11.132 -0.184 1.00 85.81 95 PHE A N 1
ATOM 684 C CA . PHE A 1 95 ? 20.937 10.661 -0.273 1.00 85.81 95 PHE A CA 1
ATOM 685 C C . PHE A 1 95 ? 20.813 9.402 -1.141 1.00 85.81 95 PHE A C 1
ATOM 687 O O . PHE A 1 95 ? 20.131 8.464 -0.742 1.00 85.81 95 PHE A O 1
ATOM 694 N N . ASP A 1 96 ? 21.519 9.332 -2.274 1.00 90.44 96 ASP A N 1
ATOM 695 C CA . ASP A 1 96 ? 21.582 8.111 -3.090 1.00 90.44 96 ASP A CA 1
ATOM 696 C C . ASP A 1 96 ? 22.101 6.914 -2.274 1.00 90.44 96 ASP A C 1
ATOM 698 O O . ASP A 1 96 ? 21.487 5.850 -2.286 1.00 90.44 96 ASP A O 1
ATOM 702 N N . ALA A 1 97 ? 23.161 7.103 -1.481 1.00 91.38 97 ALA A N 1
ATOM 703 C CA . ALA A 1 97 ? 23.680 6.057 -0.599 1.00 91.38 97 ALA A CA 1
ATOM 704 C C . ALA A 1 97 ? 22.675 5.632 0.493 1.00 91.38 97 ALA A C 1
ATOM 706 O O . ALA A 1 97 ? 22.663 4.471 0.899 1.00 91.38 97 ALA A O 1
ATOM 707 N N . ARG A 1 98 ? 21.826 6.551 0.980 1.00 92.38 98 ARG A N 1
ATOM 708 C CA . ARG A 1 98 ? 20.731 6.226 1.918 1.00 92.38 98 ARG A CA 1
ATOM 709 C C . ARG A 1 98 ? 19.651 5.386 1.243 1.00 92.38 98 ARG A C 1
ATOM 711 O O . ARG A 1 98 ? 19.235 4.380 1.810 1.00 92.38 98 ARG A O 1
ATOM 718 N N . MET A 1 99 ? 19.245 5.765 0.033 1.00 95.19 99 MET A N 1
ATOM 719 C CA . MET A 1 99 ? 18.291 4.993 -0.764 1.00 95.19 99 MET A CA 1
ATOM 720 C C . MET A 1 99 ? 18.819 3.589 -1.068 1.00 95.19 99 MET A C 1
ATOM 722 O O . MET A 1 99 ? 18.050 2.636 -1.015 1.00 95.19 99 MET A O 1
ATOM 726 N N . GLU A 1 100 ? 20.120 3.441 -1.328 1.00 96.69 100 GLU A N 1
ATOM 727 C CA . GLU A 1 100 ? 20.721 2.127 -1.568 1.00 96.69 100 GLU A CA 1
ATOM 728 C C . GLU A 1 100 ? 20.737 1.254 -0.309 1.00 96.69 100 GLU A C 1
ATOM 730 O O . GLU A 1 100 ? 20.317 0.104 -0.363 1.00 96.69 100 GLU A O 1
ATOM 735 N N . ARG A 1 101 ? 21.097 1.810 0.858 1.00 96.44 101 ARG A N 1
ATOM 736 C CA . ARG A 1 101 ? 20.990 1.079 2.137 1.00 96.44 101 ARG A CA 1
ATOM 737 C C . ARG A 1 101 ? 19.563 0.620 2.427 1.00 96.44 101 ARG A C 1
ATOM 739 O O . ARG A 1 101 ? 19.358 -0.523 2.808 1.00 96.44 101 ARG A O 1
ATOM 746 N N . MET A 1 102 ? 18.577 1.486 2.197 1.00 97.75 102 MET A N 1
ATOM 747 C CA . MET A 1 102 ? 17.158 1.139 2.324 1.00 97.75 102 MET A CA 1
ATOM 748 C C . MET A 1 102 ? 16.759 -0.017 1.393 1.00 97.75 102 MET A C 1
ATOM 750 O O . MET A 1 102 ? 15.970 -0.882 1.773 1.00 97.75 102 MET A O 1
ATOM 754 N N . ARG A 1 103 ? 17.313 -0.037 0.177 1.00 98.00 103 ARG A N 1
ATOM 755 C CA . ARG A 1 103 ? 17.140 -1.104 -0.815 1.00 98.00 103 ARG A CA 1
ATOM 756 C C . ARG A 1 103 ? 17.684 -2.435 -0.292 1.00 98.00 103 ARG A C 1
ATOM 758 O O . ARG A 1 103 ? 16.987 -3.442 -0.388 1.00 98.00 103 ARG A O 1
ATOM 765 N N . GLU A 1 104 ? 18.881 -2.429 0.295 1.00 97.81 104 GLU A N 1
ATOM 766 C CA . GLU A 1 104 ? 19.472 -3.613 0.932 1.00 97.81 104 GLU A CA 1
ATOM 767 C C . GLU A 1 104 ? 18.623 -4.105 2.104 1.00 97.81 104 GLU A C 1
ATOM 769 O O . GLU A 1 104 ? 18.248 -5.272 2.127 1.00 97.81 104 GLU A O 1
ATOM 774 N N . THR A 1 105 ? 18.199 -3.218 3.005 1.00 98.19 105 THR A N 1
ATOM 775 C CA . THR A 1 105 ? 17.342 -3.590 4.141 1.00 98.19 105 THR A CA 1
ATOM 776 C C . THR A 1 105 ? 16.005 -4.197 3.695 1.00 98.19 105 THR A C 1
ATOM 778 O O . THR A 1 105 ? 15.547 -5.187 4.265 1.00 98.19 105 THR A O 1
ATOM 781 N N . LEU A 1 106 ? 15.375 -3.658 2.643 1.00 98.44 106 LEU A N 1
ATOM 782 C CA . LEU A 1 106 ? 14.163 -4.254 2.070 1.00 98.44 106 LEU A CA 1
ATOM 783 C C . LEU A 1 106 ? 14.424 -5.681 1.566 1.00 98.44 106 LEU A C 1
ATOM 785 O O . LEU A 1 106 ? 13.623 -6.585 1.816 1.00 98.44 106 LEU A O 1
ATOM 789 N N . LYS A 1 107 ? 15.538 -5.879 0.854 1.00 98.00 107 LYS A N 1
ATOM 790 C CA . LYS A 1 107 ? 15.941 -7.191 0.340 1.00 98.00 107 LYS A CA 1
ATOM 791 C C . LYS A 1 107 ? 16.231 -8.166 1.482 1.00 98.00 107 LYS A C 1
ATOM 793 O O . LYS A 1 107 ? 15.746 -9.286 1.427 1.00 98.00 107 LYS A O 1
ATOM 798 N N . GLU A 1 108 ? 16.918 -7.738 2.536 1.00 97.25 108 GLU A N 1
ATOM 799 C CA . GLU A 1 108 ? 17.209 -8.558 3.722 1.00 97.25 108 GLU A CA 1
ATOM 800 C C . GLU A 1 108 ? 15.941 -9.077 4.416 1.00 97.25 108 GLU A C 1
ATOM 802 O O . GLU A 1 108 ? 15.898 -10.229 4.851 1.00 97.25 108 GLU A O 1
ATOM 807 N N . TYR A 1 109 ? 14.884 -8.263 4.504 1.00 97.38 109 TYR A N 1
ATOM 808 C CA . TYR A 1 109 ? 13.627 -8.706 5.112 1.00 97.38 109 TYR A CA 1
ATOM 809 C C . TYR A 1 109 ? 12.830 -9.666 4.227 1.00 97.38 109 TYR A C 1
ATOM 811 O O . TYR A 1 109 ? 12.195 -10.591 4.741 1.00 97.38 109 TYR A O 1
ATOM 819 N N . LEU A 1 110 ? 12.834 -9.455 2.911 1.00 97.31 110 LEU A N 1
ATOM 820 C CA . LEU A 1 110 ? 11.953 -10.184 1.997 1.00 97.31 110 LEU A CA 1
ATOM 821 C C . LEU A 1 110 ? 12.599 -11.412 1.355 1.00 97.31 110 LEU A C 1
ATOM 823 O O . LEU A 1 110 ? 11.885 -12.361 1.025 1.00 97.31 110 LEU A O 1
ATOM 827 N N . LEU A 1 111 ? 13.916 -11.408 1.168 1.00 96.44 111 LEU A N 1
ATOM 828 C CA . LEU A 1 111 ? 14.628 -12.446 0.434 1.00 96.44 111 LEU A CA 1
ATOM 829 C C . LEU A 1 111 ? 15.262 -13.460 1.395 1.00 96.44 111 LEU A C 1
ATOM 831 O O . LEU A 1 111 ? 15.959 -13.077 2.336 1.00 96.44 111 LEU A O 1
ATOM 835 N N . PRO A 1 112 ? 15.063 -14.770 1.169 1.00 91.94 112 PRO A N 1
ATOM 836 C CA . PRO A 1 112 ? 15.865 -15.795 1.823 1.00 91.94 112 PRO A CA 1
ATOM 837 C C . PRO A 1 112 ? 17.359 -15.634 1.506 1.00 91.94 112 PRO A C 1
ATOM 839 O O . PRO A 1 112 ? 17.738 -15.108 0.459 1.00 91.94 112 PRO A O 1
ATOM 842 N N . ALA A 1 113 ? 18.218 -16.143 2.392 1.00 89.25 113 ALA A N 1
ATOM 843 C CA . ALA A 1 113 ? 19.665 -16.094 2.200 1.00 89.25 113 ALA A CA 1
ATOM 844 C C . ALA A 1 113 ? 20.085 -16.723 0.857 1.00 89.25 113 ALA A C 1
ATOM 846 O O . ALA A 1 113 ? 19.680 -17.838 0.530 1.00 89.25 113 ALA A O 1
ATOM 847 N N . GLY A 1 114 ? 20.923 -16.010 0.100 1.00 88.06 114 GLY A N 1
ATOM 848 C CA . GLY A 1 114 ? 21.439 -16.451 -1.201 1.00 88.06 114 GLY A CA 1
ATOM 849 C C . GLY A 1 114 ? 20.572 -16.077 -2.409 1.00 88.06 114 GLY A C 1
ATOM 850 O O . GLY A 1 114 ? 21.081 -16.114 -3.527 1.00 88.06 114 GLY A O 1
ATOM 851 N N . GLU A 1 115 ? 19.317 -15.665 -2.208 1.00 93.25 115 GLU A N 1
ATOM 852 C CA . GLU A 1 115 ? 18.466 -15.149 -3.287 1.00 93.25 115 GLU A CA 1
ATOM 853 C C . GLU A 1 115 ? 18.897 -13.725 -3.677 1.00 93.25 115 GLU A C 1
ATOM 855 O O . GLU A 1 115 ? 19.265 -12.916 -2.821 1.00 93.25 115 GLU A O 1
ATOM 860 N N . ARG A 1 116 ? 18.867 -13.406 -4.978 1.00 93.12 116 ARG A N 1
ATOM 861 C CA . ARG A 1 116 ? 19.357 -12.125 -5.509 1.00 93.12 116 ARG A CA 1
ATOM 862 C C . ARG A 1 116 ? 18.306 -11.429 -6.358 1.00 93.12 116 ARG A C 1
ATOM 864 O O . ARG A 1 116 ? 17.816 -11.965 -7.350 1.00 93.12 116 ARG A O 1
ATOM 871 N N . ALA A 1 117 ? 18.027 -10.182 -6.009 1.00 97.38 117 ALA A N 1
ATOM 872 C CA . ALA A 1 117 ? 17.193 -9.284 -6.789 1.00 97.38 117 ALA A CA 1
ATOM 873 C C . ALA A 1 117 ? 17.653 -7.839 -6.594 1.00 97.38 117 ALA A C 1
ATOM 875 O O . ALA A 1 117 ? 18.356 -7.522 -5.637 1.00 97.38 117 ALA A O 1
ATOM 876 N N . GLU A 1 118 ? 17.213 -6.962 -7.487 1.00 97.94 118 GLU A N 1
ATOM 877 C CA . GLU A 1 118 ? 17.258 -5.518 -7.284 1.00 97.94 118 GLU A CA 1
ATOM 878 C C . GLU A 1 118 ? 15.891 -4.982 -6.882 1.00 97.94 118 GLU A C 1
ATOM 880 O O . GLU A 1 118 ? 14.873 -5.584 -7.220 1.00 97.94 118 GLU A O 1
ATOM 885 N N . ALA A 1 119 ? 15.854 -3.835 -6.198 1.00 98.38 119 ALA A N 1
ATOM 886 C CA . ALA A 1 119 ? 14.594 -3.159 -5.900 1.00 98.38 119 ALA A CA 1
ATOM 887 C C . ALA A 1 119 ? 14.517 -1.779 -6.560 1.00 98.38 119 ALA A C 1
ATOM 889 O O . ALA A 1 119 ? 15.432 -0.973 -6.438 1.00 98.38 119 ALA A O 1
ATOM 890 N N . VAL A 1 120 ? 13.409 -1.461 -7.220 1.00 98.56 120 VAL A N 1
ATOM 891 C CA . VAL A 1 120 ? 13.127 -0.119 -7.752 1.00 98.56 120 VAL A CA 1
ATOM 892 C C . VAL A 1 120 ? 12.018 0.490 -6.916 1.00 98.56 120 VAL A C 1
ATOM 894 O O . VAL A 1 120 ? 10.935 -0.084 -6.833 1.00 98.56 120 VAL A O 1
ATOM 897 N N . PHE A 1 121 ? 12.258 1.637 -6.290 1.00 98.38 121 PHE A N 1
ATOM 898 C CA . PHE A 1 121 ? 11.236 2.292 -5.483 1.00 98.38 121 PHE A CA 1
ATOM 899 C C . PHE A 1 121 ? 10.223 3.024 -6.358 1.00 98.38 121 PHE A C 1
ATOM 901 O O . PHE A 1 121 ? 10.523 3.515 -7.441 1.00 98.38 121 PHE A O 1
ATOM 908 N N . SER A 1 122 ? 8.994 3.093 -5.870 1.00 96.62 122 SER A N 1
ATOM 909 C CA . SER A 1 122 ? 7.931 3.884 -6.470 1.00 96.62 122 SER A CA 1
ATOM 910 C C . SER A 1 122 ? 7.081 4.534 -5.378 1.00 96.62 122 SER A C 1
ATOM 912 O O . SER A 1 122 ? 6.977 4.009 -4.263 1.00 96.62 122 SER A O 1
ATOM 914 N N . PRO A 1 123 ? 6.418 5.659 -5.675 1.00 92.88 123 PRO A N 1
ATOM 915 C CA . PRO A 1 123 ? 5.514 6.276 -4.721 1.00 92.88 123 PRO A CA 1
ATOM 916 C C . PRO A 1 123 ? 4.364 5.350 -4.332 1.00 92.88 123 PRO A C 1
ATOM 918 O O . PRO A 1 123 ? 4.010 5.306 -3.171 1.00 92.88 123 PRO A O 1
ATOM 921 N N . SER A 1 124 ? 3.775 4.576 -5.243 1.00 94.00 124 SER A N 1
ATOM 922 C CA . SER A 1 124 ? 2.690 3.638 -4.926 1.00 94.00 124 SER A CA 1
ATOM 923 C C . SER A 1 124 ? 2.706 2.429 -5.858 1.00 94.00 124 SER A C 1
ATOM 925 O O . SER A 1 124 ? 3.365 2.457 -6.890 1.00 94.00 124 SER A O 1
ATOM 927 N N . GLY A 1 125 ? 1.919 1.390 -5.556 1.00 94.56 125 GLY A N 1
ATOM 928 C CA . GLY A 1 125 ? 1.757 0.255 -6.477 1.00 94.56 125 GLY A CA 1
ATOM 929 C C . GLY A 1 125 ? 1.261 0.678 -7.869 1.00 94.56 125 GLY A C 1
ATOM 930 O O . GLY A 1 125 ? 1.707 0.144 -8.875 1.00 94.56 125 GLY A O 1
ATOM 931 N N . THR A 1 126 ? 0.405 1.705 -7.953 1.00 94.62 126 THR A N 1
ATOM 932 C CA . THR A 1 126 ? -0.043 2.260 -9.241 1.00 94.62 126 THR A CA 1
ATOM 933 C C . THR A 1 126 ? 1.105 2.932 -10.001 1.00 94.62 126 THR A C 1
ATOM 935 O O . THR A 1 126 ? 1.231 2.727 -11.202 1.00 94.62 126 THR A O 1
ATOM 938 N N . ASP A 1 127 ? 1.972 3.687 -9.320 1.00 96.44 127 ASP A N 1
ATOM 939 C CA . ASP A 1 127 ? 3.173 4.260 -9.946 1.00 96.44 127 ASP A CA 1
ATOM 940 C C . ASP A 1 127 ? 4.140 3.150 -10.387 1.00 96.44 127 ASP A C 1
ATOM 942 O O . ASP A 1 127 ? 4.680 3.196 -11.488 1.00 96.44 127 ASP A O 1
ATOM 946 N N . GLY A 1 128 ? 4.291 2.097 -9.579 1.00 97.12 128 GLY A N 1
ATOM 947 C CA . GLY A 1 128 ? 5.100 0.931 -9.922 1.00 97.12 128 GLY A CA 1
ATOM 948 C C . GLY A 1 128 ? 4.612 0.179 -11.167 1.00 97.12 128 GLY A C 1
ATOM 949 O O . GLY A 1 128 ? 5.440 -0.347 -11.904 1.00 97.12 128 GLY A O 1
ATOM 950 N N . GLN A 1 129 ? 3.310 0.199 -11.487 1.00 97.50 129 GLN A N 1
ATOM 951 C CA . GLN A 1 129 ? 2.800 -0.327 -12.766 1.00 97.50 129 GLN A CA 1
ATOM 952 C C . GLN A 1 129 ? 3.298 0.482 -13.975 1.00 97.50 129 GLN A C 1
ATOM 954 O O . GLN A 1 129 ? 3.554 -0.098 -15.029 1.00 97.50 129 GLN A O 1
ATOM 959 N N . VAL A 1 130 ? 3.493 1.800 -13.837 1.00 97.75 130 VAL A N 1
ATOM 960 C CA . VAL A 1 130 ? 4.119 2.621 -14.892 1.00 97.75 130 VAL A CA 1
ATOM 961 C C . VAL A 1 130 ? 5.581 2.207 -15.083 1.00 97.75 130 VAL A C 1
ATOM 963 O O . VAL A 1 130 ? 6.033 2.054 -16.217 1.00 97.75 130 VAL A O 1
ATOM 966 N N . LEU A 1 131 ? 6.308 1.955 -13.986 1.00 98.00 131 LEU A N 1
ATOM 967 C CA . LEU A 1 131 ? 7.700 1.490 -14.052 1.00 98.00 131 LEU A CA 1
ATOM 968 C C . LEU A 1 131 ? 7.801 0.078 -14.653 1.00 98.00 131 LEU A C 1
ATOM 970 O O . LEU A 1 131 ? 8.710 -0.193 -15.434 1.00 98.00 131 LEU A O 1
ATOM 974 N N . ALA A 1 132 ? 6.841 -0.799 -14.346 1.00 98.06 132 ALA A N 1
ATOM 975 C CA . ALA A 1 132 ? 6.725 -2.129 -14.939 1.00 98.06 132 ALA A CA 1
ATOM 976 C C . ALA A 1 132 ? 6.464 -2.066 -16.454 1.00 98.06 132 ALA A C 1
ATOM 978 O O . ALA A 1 132 ? 7.095 -2.799 -17.216 1.00 98.06 132 ALA A O 1
ATOM 979 N N . LEU A 1 133 ? 5.589 -1.159 -16.905 1.00 98.12 133 LEU A N 1
ATOM 980 C CA . LEU A 1 133 ? 5.358 -0.914 -18.331 1.00 98.12 133 LEU A CA 1
ATOM 981 C C . LEU A 1 133 ? 6.620 -0.402 -19.030 1.00 98.12 133 LEU A C 1
ATOM 983 O O . LEU A 1 133 ? 6.952 -0.874 -20.117 1.00 98.12 133 LEU A O 1
ATOM 987 N N . PHE A 1 134 ? 7.347 0.526 -18.405 1.00 97.56 134 PHE A N 1
ATOM 988 C CA . PHE A 1 134 ? 8.642 0.960 -18.919 1.00 97.56 134 PHE A CA 1
ATOM 989 C C . PHE A 1 134 ? 9.621 -0.216 -19.039 1.00 97.56 134 PHE A C 1
ATOM 991 O O . PHE A 1 134 ? 10.205 -0.396 -20.106 1.00 97.56 134 PHE A O 1
ATOM 998 N N . ALA A 1 135 ? 9.757 -1.048 -18.002 1.00 97.12 135 ALA A N 1
ATOM 999 C CA . ALA A 1 135 ? 10.638 -2.214 -18.038 1.00 97.12 135 ALA A CA 1
ATOM 1000 C C . ALA A 1 135 ? 10.251 -3.184 -19.166 1.00 97.12 135 ALA A C 1
ATOM 1002 O O . ALA A 1 135 ? 11.118 -3.614 -19.924 1.00 97.12 135 ALA A O 1
ATOM 1003 N N . ALA A 1 136 ? 8.956 -3.468 -19.347 1.00 97.44 136 ALA A N 1
ATOM 1004 C CA . ALA A 1 136 ? 8.471 -4.293 -20.452 1.00 97.44 136 ALA A CA 1
ATOM 1005 C C . ALA A 1 136 ? 8.864 -3.708 -21.815 1.00 97.44 136 ALA A C 1
ATOM 1007 O O . ALA A 1 136 ? 9.401 -4.421 -22.659 1.00 97.44 136 ALA A O 1
ATOM 1008 N N . ARG A 1 137 ? 8.664 -2.401 -22.021 1.00 96.06 137 ARG A N 1
ATOM 1009 C CA . ARG A 1 137 ? 9.008 -1.737 -23.287 1.00 96.06 137 ARG A CA 1
ATOM 1010 C C . ARG A 1 137 ? 10.512 -1.700 -23.542 1.00 96.06 137 ARG A C 1
ATOM 1012 O O . ARG A 1 137 ? 10.943 -1.918 -24.670 1.00 96.06 137 ARG A O 1
ATOM 1019 N N . ALA A 1 138 ? 11.307 -1.458 -22.503 1.00 95.69 138 ALA A N 1
ATOM 1020 C CA . ALA A 1 138 ? 12.762 -1.438 -22.595 1.00 95.69 138 ALA A CA 1
ATOM 1021 C C . ALA A 1 138 ? 13.342 -2.824 -22.925 1.00 95.69 138 ALA A C 1
ATOM 1023 O O . ALA A 1 138 ? 14.340 -2.922 -23.634 1.00 95.69 138 ALA A O 1
ATOM 1024 N N . LEU A 1 139 ? 12.716 -3.896 -22.428 1.00 96.00 139 LEU A N 1
ATOM 1025 C CA . LEU A 1 139 ? 13.206 -5.265 -22.591 1.00 96.00 139 LEU A CA 1
ATOM 1026 C C . LEU A 1 139 ? 12.663 -5.969 -23.835 1.00 96.00 139 LEU A C 1
ATOM 1028 O O . LEU A 1 139 ? 13.383 -6.773 -24.427 1.00 96.00 139 LEU A O 1
ATOM 1032 N N . LEU A 1 140 ? 11.405 -5.717 -24.197 1.00 95.62 140 LEU A N 1
ATOM 1033 C CA . LEU A 1 140 ? 10.696 -6.457 -25.244 1.00 95.62 140 LEU A CA 1
ATOM 1034 C C . LEU A 1 140 ? 10.495 -5.630 -26.525 1.00 95.62 140 LEU A C 1
ATOM 1036 O O . LEU A 1 140 ? 10.373 -6.203 -27.607 1.00 95.62 140 LEU A O 1
ATOM 1040 N N . GLY A 1 141 ? 10.486 -4.297 -26.419 1.00 93.31 141 GLY A N 1
ATOM 1041 C CA . GLY A 1 141 ? 10.279 -3.364 -27.528 1.00 93.31 141 GLY A CA 1
ATOM 1042 C C . GLY A 1 141 ? 9.055 -2.449 -27.355 1.00 93.31 141 GLY A C 1
ATOM 1043 O O . GLY A 1 141 ? 8.294 -2.574 -26.398 1.00 93.31 141 GLY A O 1
ATOM 1044 N N . PRO A 1 142 ? 8.821 -1.511 -28.290 1.00 91.25 142 PRO A N 1
ATOM 1045 C CA . PRO A 1 142 ? 7.843 -0.430 -28.124 1.00 91.25 142 PRO A CA 1
ATOM 1046 C C . PRO A 1 142 ? 6.371 -0.841 -28.306 1.00 91.25 142 PRO A C 1
ATOM 1048 O O . PRO A 1 142 ? 5.492 -0.011 -28.094 1.00 91.25 142 PRO A O 1
ATOM 1051 N N . ARG A 1 143 ? 6.079 -2.076 -28.734 1.00 95.44 143 ARG A N 1
ATOM 1052 C CA . ARG A 1 143 ? 4.707 -2.579 -28.925 1.00 95.44 143 ARG A CA 1
ATOM 1053 C C . ARG A 1 143 ? 4.382 -3.622 -27.866 1.00 95.44 143 ARG A C 1
ATOM 1055 O O . ARG A 1 143 ? 4.800 -4.772 -27.993 1.00 95.44 143 ARG A O 1
ATOM 1062 N N . VAL A 1 144 ? 3.646 -3.217 -26.835 1.00 97.50 144 VAL A N 1
ATOM 1063 C CA . VAL A 1 144 ? 3.333 -4.058 -25.673 1.00 97.50 144 VAL A CA 1
ATOM 1064 C C . VAL A 1 144 ? 1.827 -4.097 -25.446 1.00 97.50 144 VAL A C 1
ATOM 1066 O O . VAL A 1 144 ? 1.172 -3.065 -25.362 1.00 97.50 144 VAL A O 1
ATOM 1069 N N . THR A 1 145 ? 1.275 -5.296 -25.299 1.00 98.50 145 THR A N 1
ATOM 1070 C CA . THR A 1 145 ? -0.079 -5.510 -24.784 1.00 98.50 145 THR A CA 1
ATOM 1071 C C . THR A 1 145 ? 0.008 -5.873 -23.306 1.00 98.50 145 THR A C 1
ATOM 1073 O O . THR A 1 145 ? 0.588 -6.896 -22.942 1.00 98.50 145 THR A O 1
ATOM 1076 N N . SER A 1 146 ? -0.569 -5.046 -22.441 1.00 98.38 146 SER A N 1
ATOM 1077 C CA . SER A 1 146 ? -0.722 -5.348 -21.020 1.00 98.38 146 SER A CA 1
ATOM 1078 C C . SER A 1 146 ? -1.908 -6.289 -20.814 1.00 98.38 146 SER A C 1
ATOM 1080 O O . SER A 1 146 ? -3.052 -5.885 -21.004 1.00 98.38 146 SER A O 1
ATOM 1082 N N . VAL A 1 147 ? -1.670 -7.525 -20.387 1.00 98.56 147 VAL A N 1
ATOM 1083 C CA . VAL A 1 147 ? -2.739 -8.441 -19.958 1.00 98.56 147 VAL A CA 1
ATOM 1084 C C . VAL A 1 147 ? -2.894 -8.305 -18.448 1.00 98.56 147 VAL A C 1
ATOM 1086 O O . VAL A 1 147 ? -1.986 -8.669 -17.705 1.00 98.56 147 VAL A O 1
ATOM 1089 N N . VAL A 1 148 ? -4.020 -7.754 -17.992 1.00 98.19 148 VAL A N 1
ATOM 1090 C CA . VAL A 1 148 ? -4.264 -7.441 -16.576 1.00 98.19 148 VAL A CA 1
ATOM 1091 C C . VAL A 1 148 ? -5.200 -8.476 -15.966 1.00 98.19 148 VAL A C 1
ATOM 1093 O O . VAL A 1 148 ? -6.417 -8.441 -16.166 1.00 98.19 148 VAL A O 1
ATOM 1096 N N . VAL A 1 149 ? -4.637 -9.398 -15.189 1.00 97.81 149 VAL A N 1
ATOM 1097 C CA . VAL A 1 149 ? -5.405 -10.418 -14.475 1.00 97.81 149 VAL A CA 1
ATOM 1098 C C . VAL A 1 149 ? -5.987 -9.824 -13.196 1.00 97.81 149 VAL A C 1
ATOM 1100 O O . VAL A 1 149 ? -5.293 -9.208 -12.392 1.00 97.81 149 VAL A O 1
ATOM 1103 N N . GLY A 1 150 ? -7.296 -9.979 -13.016 1.00 94.88 150 GLY A N 1
ATOM 1104 C CA . GLY A 1 150 ? -8.042 -9.361 -11.923 1.00 94.88 150 GLY A CA 1
ATOM 1105 C C . GLY A 1 150 ? -8.208 -7.854 -12.027 1.00 94.88 150 GLY A C 1
ATOM 1106 O O . GLY A 1 150 ? -8.257 -7.164 -11.008 1.00 94.88 150 GLY A O 1
ATOM 1107 N N . ALA A 1 151 ? -8.392 -7.353 -13.251 1.00 90.88 151 ALA A N 1
ATOM 1108 C CA . ALA A 1 151 ? -8.674 -5.945 -13.538 1.00 90.88 151 ALA A CA 1
ATOM 1109 C C . ALA A 1 151 ? -9.839 -5.350 -12.712 1.00 90.88 151 ALA A C 1
ATOM 1111 O O . ALA A 1 151 ? -9.812 -4.175 -12.356 1.00 90.88 151 ALA A O 1
ATOM 1112 N N . ASN A 1 152 ? -10.836 -6.157 -12.337 1.00 91.00 152 ASN A N 1
ATOM 1113 C CA . ASN A 1 152 ? -11.971 -5.723 -11.518 1.00 91.00 152 ASN A CA 1
ATOM 1114 C C . ASN A 1 152 ? -11.735 -5.792 -9.994 1.00 91.00 152 ASN A C 1
ATOM 1116 O O . ASN A 1 152 ? -12.598 -5.373 -9.228 1.00 91.00 152 ASN A O 1
ATOM 1120 N N . GLU A 1 153 ? -10.577 -6.278 -9.538 1.00 90.06 153 GLU A N 1
ATOM 1121 C CA . GLU A 1 153 ? -10.215 -6.352 -8.112 1.00 90.06 153 GLU A CA 1
ATOM 1122 C C . GLU A 1 153 ? -8.886 -5.647 -7.772 1.00 90.06 153 GLU A C 1
ATOM 1124 O O . GLU A 1 153 ? -8.456 -5.640 -6.612 1.00 90.06 153 GLU A O 1
ATOM 1129 N N . THR A 1 154 ? -8.246 -5.009 -8.755 1.00 84.94 154 THR A N 1
ATOM 1130 C CA . THR A 1 154 ? -7.023 -4.212 -8.576 1.00 84.94 154 THR A CA 1
ATOM 1131 C C . THR A 1 154 ? -7.324 -2.737 -8.226 1.00 84.94 154 THR A C 1
ATOM 1133 O O . THR A 1 154 ? -8.449 -2.347 -7.882 1.00 84.94 154 THR A O 1
ATOM 1136 N N . GLY A 1 155 ? -6.294 -1.890 -8.182 1.00 82.75 155 GLY A N 1
ATOM 1137 C CA . GLY A 1 155 ? -6.409 -0.449 -7.964 1.00 82.75 155 GLY A CA 1
ATOM 1138 C C . GLY A 1 155 ? -7.095 0.265 -9.133 1.00 82.75 155 GLY A C 1
ATOM 1139 O O . GLY A 1 155 ? -6.867 -0.058 -10.291 1.00 82.75 155 GLY A O 1
ATOM 1140 N N . SER A 1 156 ? -7.876 1.312 -8.852 1.00 84.25 156 SER A N 1
ATOM 1141 C CA . SER A 1 156 ? -8.585 2.083 -9.891 1.00 84.25 156 SER A CA 1
ATOM 1142 C C . SER A 1 156 ? -7.659 2.788 -10.892 1.00 84.25 156 SER A C 1
ATOM 1144 O O . SER A 1 156 ? -8.119 3.262 -11.925 1.00 84.25 156 SER A O 1
ATOM 1146 N N . GLY A 1 157 ? -6.366 2.901 -10.579 1.00 89.69 157 GLY A N 1
ATOM 1147 C CA . GLY A 1 157 ? -5.366 3.457 -11.485 1.00 89.69 157 GLY A CA 1
ATOM 1148 C C . GLY A 1 157 ? -4.913 2.493 -12.585 1.00 89.69 157 GLY A C 1
ATOM 1149 O O . GLY A 1 157 ? -4.435 2.958 -13.616 1.00 89.69 157 GLY A O 1
ATOM 1150 N N . THR A 1 158 ? -5.101 1.180 -12.409 1.00 92.88 158 THR A N 1
ATOM 1151 C CA . THR A 1 158 ? -4.553 0.156 -13.314 1.00 92.88 158 THR A CA 1
ATOM 1152 C C . THR A 1 158 ? -5.133 0.227 -14.721 1.00 92.88 158 THR A C 1
ATOM 1154 O O . THR A 1 158 ? -4.393 0.096 -15.691 1.00 92.88 158 THR A O 1
ATOM 1157 N N . ALA A 1 159 ? -6.421 0.560 -14.849 1.00 93.62 159 ALA A N 1
ATOM 1158 C CA . ALA A 1 159 ? -7.063 0.778 -16.147 1.00 93.62 159 ALA A CA 1
ATOM 1159 C C . ALA A 1 159 ? -6.381 1.884 -16.981 1.00 93.62 159 ALA A C 1
ATOM 1161 O O . ALA A 1 159 ? -6.507 1.915 -18.202 1.00 93.62 159 ALA A O 1
ATOM 1162 N N . PHE A 1 160 ? -5.654 2.811 -16.353 1.00 97.06 160 PHE A N 1
ATOM 1163 C CA . PHE A 1 160 ? -4.910 3.866 -17.045 1.00 97.06 160 PHE A CA 1
ATOM 1164 C C . PHE A 1 160 ? -3.454 3.455 -17.277 1.00 97.06 160 PHE A C 1
ATOM 1166 O O . PHE A 1 160 ? -2.967 3.518 -18.406 1.00 97.06 160 PHE A O 1
ATOM 1173 N N . THR A 1 161 ? -2.771 2.974 -16.237 1.00 96.50 161 THR A N 1
ATOM 1174 C CA . THR A 1 161 ? -1.342 2.628 -16.307 1.00 96.50 161 THR A CA 1
ATOM 1175 C C . THR A 1 161 ? -1.066 1.467 -17.256 1.00 96.50 161 THR A C 1
ATOM 1177 O O . THR A 1 161 ? -0.075 1.516 -17.978 1.00 96.50 161 THR A O 1
ATOM 1180 N N . ALA A 1 162 ? -1.973 0.487 -17.358 1.00 96.12 162 ALA A N 1
ATOM 1181 C CA . ALA A 1 162 ? -1.865 -0.624 -18.307 1.00 96.12 162 ALA A CA 1
ATOM 1182 C C . ALA A 1 162 ? -1.848 -0.170 -19.778 1.00 96.12 162 ALA A C 1
ATOM 1184 O O . ALA A 1 162 ? -1.333 -0.888 -20.631 1.00 96.12 162 ALA A O 1
ATOM 1185 N N . ARG A 1 163 ? -2.370 1.030 -20.066 1.00 97.00 163 ARG A N 1
ATOM 1186 C CA . ARG A 1 163 ? -2.388 1.669 -21.393 1.00 97.00 163 ARG A CA 1
ATOM 1187 C C . ARG A 1 163 ? -1.325 2.766 -21.536 1.00 97.00 163 ARG A C 1
ATOM 1189 O O . ARG A 1 163 ? -1.375 3.544 -22.482 1.00 97.00 163 ARG A O 1
ATOM 1196 N N . GLY A 1 164 ? -0.414 2.896 -20.568 1.00 97.38 164 GLY A N 1
ATOM 1197 C CA . GLY A 1 164 ? 0.581 3.969 -20.534 1.00 97.38 164 GLY A CA 1
ATOM 1198 C C . GLY A 1 164 ? -0.028 5.364 -20.380 1.00 97.38 164 GLY A C 1
ATOM 1199 O O . GLY A 1 164 ? 0.480 6.317 -20.960 1.00 97.38 164 GLY A O 1
ATOM 1200 N N . ARG A 1 165 ? -1.134 5.500 -19.637 1.00 98.00 165 ARG A N 1
ATOM 1201 C CA . ARG A 1 165 ? -1.867 6.766 -19.453 1.00 98.00 165 ARG A CA 1
ATOM 1202 C C . ARG A 1 165 ? -1.823 7.255 -18.009 1.00 98.00 165 ARG A C 1
ATOM 1204 O O . ARG A 1 165 ? -1.742 6.466 -17.067 1.00 98.00 165 ARG A O 1
ATOM 1211 N N . HIS A 1 166 ? -1.920 8.570 -17.831 1.00 97.56 166 HIS A N 1
ATOM 1212 C CA . HIS A 1 166 ? -1.952 9.195 -16.513 1.00 97.56 166 HIS A CA 1
ATOM 1213 C C . HIS A 1 166 ? -3.223 8.790 -15.746 1.00 97.56 166 HIS A C 1
ATOM 1215 O O . HIS A 1 166 ? -4.336 8.893 -16.255 1.00 97.56 166 HIS A O 1
ATOM 1221 N N . PHE A 1 167 ? -3.085 8.363 -14.490 1.00 95.44 167 PHE A N 1
ATOM 1222 C CA . PHE A 1 167 ? -4.213 7.886 -13.670 1.00 95.44 167 PHE A CA 1
ATOM 1223 C C . PHE A 1 167 ? -4.821 8.952 -12.739 1.00 95.44 167 PHE A C 1
ATOM 1225 O O . PHE A 1 167 ? -5.824 8.699 -12.066 1.00 95.44 167 PHE A O 1
ATOM 1232 N N . GLY A 1 168 ? -4.232 10.146 -12.695 1.00 93.75 168 GLY A N 1
ATOM 1233 C CA . GLY A 1 168 ? -4.650 11.259 -11.846 1.00 93.75 168 GLY A CA 1
ATOM 1234 C C . GLY A 1 168 ? -4.432 12.603 -12.532 1.00 93.75 168 GLY A C 1
ATOM 1235 O O . GLY A 1 168 ? -4.085 12.654 -13.705 1.00 93.75 168 GLY A O 1
ATOM 1236 N N . THR A 1 169 ? -4.641 13.690 -11.792 1.00 93.12 169 THR A N 1
ATOM 1237 C CA . THR A 1 169 ? -4.438 15.073 -12.272 1.00 93.12 169 THR A CA 1
ATOM 1238 C C . THR A 1 169 ? -3.082 15.658 -11.868 1.00 93.12 169 THR A C 1
ATOM 1240 O O . THR A 1 169 ? -2.714 16.774 -12.238 1.00 93.12 169 THR A O 1
ATOM 1243 N N . ARG A 1 170 ? -2.332 14.920 -11.049 1.00 92.94 170 ARG A N 1
ATOM 1244 C CA . ARG A 1 170 ? -0.999 15.282 -10.586 1.00 92.94 170 ARG A CA 1
ATOM 1245 C C . ARG A 1 170 ? -0.220 14.017 -10.250 1.00 92.94 170 ARG A C 1
ATOM 1247 O O . ARG A 1 170 ? -0.798 13.108 -9.657 1.00 92.94 170 ARG A O 1
ATOM 1254 N N . THR A 1 171 ? 1.057 13.962 -10.610 1.00 93.19 171 THR A N 1
ATOM 1255 C CA . THR A 1 171 ? 1.949 12.852 -10.246 1.00 93.19 171 THR A CA 1
ATOM 1256 C C . THR A 1 171 ? 2.561 13.060 -8.861 1.00 93.19 171 THR A C 1
ATOM 1258 O O . THR A 1 171 ? 2.560 14.170 -8.323 1.00 93.19 171 THR A O 1
ATOM 1261 N N . ALA A 1 172 ? 3.144 12.008 -8.285 1.00 87.69 172 ALA A N 1
ATOM 1262 C CA . ALA A 1 172 ? 3.862 12.107 -7.013 1.00 87.69 172 ALA A CA 1
ATOM 1263 C C . ALA A 1 172 ? 5.084 13.047 -7.059 1.00 87.69 172 ALA A C 1
ATOM 1265 O O . ALA A 1 172 ? 5.530 13.526 -6.018 1.00 87.69 172 ALA A O 1
ATOM 1266 N N . GLN A 1 173 ? 5.585 13.355 -8.261 1.00 87.75 173 GLN A N 1
ATOM 1267 C CA . GLN A 1 173 ? 6.665 14.319 -8.486 1.00 87.75 173 GLN A CA 1
ATOM 1268 C C . GLN A 1 173 ? 6.171 15.773 -8.546 1.00 87.75 173 GLN A C 1
ATOM 1270 O O . GLN A 1 173 ? 6.947 16.681 -8.842 1.00 87.75 173 GLN A O 1
ATOM 1275 N N . GLY A 1 174 ? 4.877 16.010 -8.302 1.00 87.12 174 GLY A N 1
ATOM 1276 C CA . GLY A 1 174 ? 4.263 17.336 -8.340 1.00 87.12 174 GLY A CA 1
ATOM 1277 C C . GLY A 1 174 ? 3.941 17.844 -9.749 1.00 87.12 174 GLY A C 1
ATOM 1278 O O . GLY A 1 174 ? 3.526 18.996 -9.889 1.00 87.12 174 GLY A O 1
ATOM 1279 N N . VAL A 1 175 ? 4.094 17.009 -10.783 1.00 90.12 175 VAL A N 1
ATOM 1280 C CA . VAL A 1 175 ? 3.799 17.378 -12.174 1.00 90.12 175 VAL A CA 1
ATOM 1281 C C . VAL A 1 175 ? 2.289 17.384 -12.380 1.00 90.12 175 VAL A C 1
ATOM 1283 O O . VAL A 1 175 ? 1.615 16.399 -12.080 1.00 90.12 175 VAL A O 1
ATOM 1286 N N . ALA A 1 176 ? 1.743 18.503 -12.858 1.00 93.69 176 ALA A N 1
ATOM 1287 C CA . ALA A 1 176 ? 0.337 18.596 -13.234 1.00 93.69 176 ALA A CA 1
ATOM 1288 C C . ALA A 1 176 ? 0.118 17.870 -14.565 1.00 93.69 176 ALA A C 1
ATOM 1290 O O . ALA A 1 176 ? 0.817 18.142 -15.537 1.00 93.69 176 ALA A O 1
ATOM 1291 N N . VAL A 1 177 ? -0.850 16.961 -14.596 1.00 95.25 177 VAL A N 1
ATOM 1292 C CA . VAL A 1 177 ? -1.138 16.104 -15.751 1.00 95.25 177 VAL A CA 1
ATOM 1293 C C . VAL A 1 177 ? -2.644 16.007 -15.959 1.00 95.25 177 VAL A C 1
ATOM 1295 O O . VAL A 1 177 ? -3.435 16.334 -15.074 1.00 95.25 177 VAL A O 1
ATOM 1298 N N . GLU A 1 178 ? -3.056 15.553 -17.133 1.00 96.00 178 GLU A N 1
ATOM 1299 C CA . GLU A 1 178 ? -4.461 15.316 -17.443 1.00 96.00 178 GLU A CA 1
ATOM 1300 C C . GLU A 1 178 ? -4.762 13.822 -17.325 1.00 96.00 178 GLU A C 1
ATOM 1302 O O . GLU A 1 178 ? -4.068 12.991 -17.913 1.00 96.00 178 GLU A O 1
ATOM 1307 N N . LYS A 1 179 ? -5.789 13.470 -16.549 1.00 95.94 179 LYS A N 1
ATOM 1308 C CA . LYS A 1 179 ? -6.176 12.072 -16.350 1.00 95.94 179 LYS A CA 1
ATOM 1309 C C . LYS A 1 179 ? -6.580 11.442 -17.687 1.00 95.94 179 LYS A C 1
ATOM 1311 O O . LYS A 1 179 ? -7.267 12.069 -18.479 1.00 95.94 179 LYS A O 1
ATOM 1316 N N . ASP A 1 180 ? -6.175 10.193 -17.900 1.00 96.75 180 ASP A N 1
ATOM 1317 C CA . ASP A 1 180 ? -6.365 9.402 -19.125 1.00 96.75 180 ASP A CA 1
ATOM 1318 C C . ASP A 1 180 ? -5.614 9.920 -20.363 1.00 96.75 180 ASP A C 1
ATOM 1320 O O . ASP A 1 180 ? -5.638 9.277 -21.413 1.00 96.75 180 ASP A O 1
ATOM 1324 N N . LYS A 1 181 ? -4.865 11.022 -20.256 1.00 97.62 181 LYS A N 1
ATOM 1325 C CA . LYS A 1 181 ? -3.935 11.429 -21.309 1.00 97.62 181 LYS A CA 1
ATOM 1326 C C . LYS A 1 181 ? -2.745 10.470 -21.364 1.00 97.62 181 LYS A C 1
ATOM 1328 O O . LYS A 1 181 ? -2.320 9.926 -20.343 1.00 97.62 181 LYS A O 1
ATOM 1333 N N . GLY A 1 182 ? -2.225 10.243 -22.569 1.00 97.69 182 GLY A N 1
ATOM 1334 C CA . GLY A 1 182 ? -1.052 9.400 -22.786 1.00 97.69 182 GLY A CA 1
ATOM 1335 C C . GLY A 1 182 ? 0.189 9.957 -22.096 1.00 97.69 182 GLY A C 1
ATOM 1336 O O . GLY A 1 182 ? 0.483 11.143 -22.227 1.00 97.69 182 GLY A O 1
ATOM 1337 N N . ILE A 1 183 ? 0.914 9.092 -21.388 1.00 97.12 183 ILE A N 1
ATOM 1338 C CA . ILE A 1 183 ? 2.251 9.396 -20.883 1.00 97.12 183 ILE A CA 1
ATOM 1339 C C . ILE A 1 183 ? 3.205 9.341 -22.077 1.00 97.12 183 ILE A C 1
ATOM 1341 O O . ILE A 1 183 ? 3.212 8.357 -22.828 1.00 97.12 183 ILE A O 1
ATOM 1345 N N . SER A 1 184 ? 3.999 10.398 -22.251 1.00 94.56 184 SER A N 1
ATOM 1346 C CA . SER A 1 184 ? 4.916 10.544 -23.387 1.00 94.56 184 SER A CA 1
ATOM 1347 C C . SER A 1 184 ? 5.783 9.292 -23.578 1.00 94.56 184 SER A C 1
ATOM 1349 O O . SER A 1 184 ? 6.399 8.803 -22.628 1.00 94.56 184 SER A O 1
ATOM 1351 N N . ALA A 1 185 ? 5.788 8.754 -24.804 1.00 90.94 185 ALA A N 1
ATOM 1352 C CA . ALA A 1 185 ? 6.510 7.550 -25.237 1.00 90.94 185 ALA A CA 1
ATOM 1353 C C . ALA A 1 185 ? 6.165 6.219 -24.520 1.00 90.94 185 ALA A C 1
ATOM 1355 O O . ALA A 1 185 ? 6.753 5.181 -24.845 1.00 90.94 185 ALA A O 1
ATOM 1356 N N . LEU A 1 186 ? 5.189 6.213 -23.602 1.00 94.69 186 LEU A N 1
ATOM 1357 C CA . LEU A 1 186 ? 4.666 5.005 -22.949 1.00 94.69 186 LEU A CA 1
ATOM 1358 C C . LEU A 1 186 ? 3.253 4.631 -23.416 1.00 94.69 186 LEU A C 1
ATOM 1360 O O . LEU A 1 186 ? 2.911 3.452 -23.366 1.00 94.69 186 LEU A O 1
ATOM 1364 N N . ALA A 1 187 ? 2.444 5.589 -23.873 1.00 95.75 187 ALA A N 1
ATOM 1365 C CA . ALA A 1 187 ? 1.097 5.318 -24.382 1.00 95.75 187 ALA A CA 1
ATOM 1366 C C . ALA A 1 187 ? 1.101 4.721 -25.798 1.00 95.75 187 ALA A C 1
ATOM 1368 O O . ALA A 1 187 ? 0.364 3.778 -26.086 1.00 95.75 187 ALA A O 1
ATOM 1369 N N . ASP A 1 188 ? 1.942 5.254 -26.685 1.00 93.75 188 ASP A N 1
ATOM 1370 C CA . ASP A 1 188 ? 1.943 4.873 -28.097 1.00 93.75 188 ASP A CA 1
ATOM 1371 C C . ASP A 1 188 ? 2.449 3.440 -28.285 1.00 93.75 188 ASP A C 1
ATOM 1373 O O . ASP A 1 188 ? 3.548 3.079 -27.847 1.00 93.75 188 ASP A O 1
ATOM 1377 N N . GLY A 1 189 ? 1.640 2.612 -28.948 1.00 92.56 189 GLY A N 1
ATOM 1378 C CA . GLY A 1 189 ? 1.913 1.182 -29.106 1.00 92.56 189 GLY A CA 1
ATOM 1379 C C . GLY A 1 189 ? 1.661 0.352 -27.843 1.00 92.56 189 GLY A C 1
ATOM 1380 O O . GLY A 1 189 ? 2.097 -0.798 -27.797 1.00 92.56 189 GLY A O 1
ATOM 1381 N N . T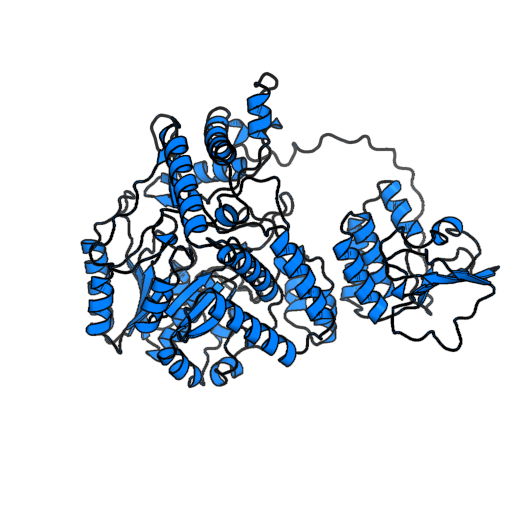HR A 1 190 ? 0.989 0.913 -26.831 1.00 96.06 190 THR A N 1
ATOM 1382 C CA . THR A 1 190 ? 0.558 0.173 -25.641 1.00 96.06 190 THR A CA 1
ATOM 1383 C C . THR A 1 190 ? -0.947 -0.065 -25.670 1.00 96.06 190 THR A C 1
ATOM 1385 O O . THR A 1 190 ? -1.744 0.873 -25.644 1.00 96.06 190 THR A O 1
ATOM 1388 N N . GLU A 1 191 ? -1.333 -1.334 -25.657 1.00 95.88 191 GLU A N 1
ATOM 1389 C CA . GLU A 1 191 ? -2.724 -1.770 -25.528 1.00 95.88 191 GLU A CA 1
ATOM 1390 C C . GLU A 1 191 ? -2.930 -2.504 -24.203 1.00 95.88 191 GLU A C 1
ATOM 1392 O O . GLU A 1 191 ? -1.968 -2.893 -23.538 1.00 95.88 191 GLU A O 1
ATOM 1397 N N . SER A 1 192 ? -4.184 -2.705 -23.800 1.00 97.50 192 SER A N 1
ATOM 1398 C CA . SER A 1 192 ? -4.506 -3.478 -22.601 1.00 97.50 192 SER A CA 1
ATOM 1399 C C . SER A 1 192 ? -5.673 -4.427 -22.830 1.00 97.50 192 SER A C 1
ATOM 1401 O O . SER A 1 192 ? -6.668 -4.054 -23.450 1.00 97.50 192 SER A O 1
ATOM 1403 N N . VAL A 1 193 ? -5.575 -5.623 -22.257 1.00 98.19 193 VAL A N 1
ATOM 1404 C CA . VAL A 1 193 ? -6.646 -6.618 -22.202 1.00 98.19 193 VAL A CA 1
ATOM 1405 C C . VAL A 1 193 ? -6.934 -6.942 -20.742 1.00 98.19 193 VAL A C 1
ATOM 1407 O O . VAL A 1 193 ? -6.068 -7.446 -20.025 1.00 98.19 193 VAL A O 1
ATOM 1410 N N . ASP A 1 194 ? -8.165 -6.681 -20.318 1.00 97.62 194 ASP A N 1
ATOM 1411 C CA . ASP A 1 194 ? -8.622 -6.976 -18.964 1.00 97.62 194 ASP A CA 1
ATOM 1412 C C . ASP A 1 194 ? -9.119 -8.422 -18.865 1.00 97.62 194 ASP A C 1
ATOM 1414 O O . ASP A 1 194 ? -9.969 -8.866 -19.640 1.00 97.62 194 ASP A O 1
ATOM 1418 N N . VAL A 1 195 ? -8.627 -9.156 -17.866 1.00 97.88 195 VAL A N 1
ATOM 1419 C CA . VAL A 1 195 ? -9.107 -10.498 -17.522 1.00 97.88 195 VAL A CA 1
ATOM 1420 C C . VAL A 1 195 ? -9.733 -10.441 -16.124 1.00 97.88 195 VAL A C 1
ATOM 1422 O O . VAL A 1 195 ? -9.022 -10.567 -15.126 1.00 97.88 195 VAL A O 1
ATOM 1425 N N . PRO A 1 196 ? -11.055 -10.222 -16.000 1.00 96.38 196 PRO A N 1
ATOM 1426 C CA . PRO A 1 196 ? -11.701 -10.077 -14.698 1.00 96.38 196 PRO A CA 1
ATOM 1427 C C . PRO A 1 196 ? -11.777 -11.418 -13.955 1.00 96.38 196 PRO A C 1
ATOM 1429 O O . PRO A 1 196 ? -11.960 -12.462 -14.586 1.00 96.38 196 PRO A O 1
ATOM 1432 N N . LEU A 1 197 ? -11.699 -11.392 -12.618 1.00 95.44 197 LEU A N 1
ATOM 1433 C CA . LEU A 1 197 ? -11.895 -12.592 -11.780 1.00 95.44 197 LEU A CA 1
ATOM 1434 C C . LEU A 1 197 ? -13.365 -12.881 -11.503 1.00 95.44 197 LEU A C 1
ATOM 1436 O O . LEU A 1 197 ? -13.710 -14.003 -11.149 1.00 95.44 197 LEU A O 1
ATOM 1440 N N . ARG A 1 198 ? -14.235 -11.883 -11.670 1.00 94.00 198 ARG A N 1
ATOM 1441 C CA . ARG A 1 198 ? -15.678 -12.007 -11.438 1.00 94.00 198 ARG A CA 1
ATOM 1442 C C . ARG A 1 198 ? -16.462 -11.660 -12.688 1.00 94.00 198 ARG A C 1
ATOM 1444 O O . ARG A 1 198 ? -16.002 -10.863 -13.501 1.00 94.00 198 ARG A O 1
ATOM 1451 N N . ASP A 1 199 ? -17.627 -12.270 -12.835 1.00 92.94 199 ASP A N 1
ATOM 1452 C CA . ASP A 1 199 ? -18.579 -11.905 -13.878 1.00 92.94 199 ASP A CA 1
ATOM 1453 C C . ASP A 1 199 ? -19.327 -10.599 -13.538 1.00 92.94 199 ASP A C 1
ATOM 1455 O O . ASP A 1 199 ? -19.126 -10.003 -12.475 1.00 92.94 199 ASP A O 1
ATOM 1459 N N . GLY A 1 200 ? -20.195 -10.140 -14.446 1.00 89.00 200 GLY A N 1
ATOM 1460 C CA . GLY A 1 200 ? -20.990 -8.921 -14.245 1.00 89.00 200 GLY A CA 1
ATOM 1461 C C . GLY A 1 200 ? -21.948 -8.985 -13.048 1.00 89.00 200 GLY A C 1
ATOM 1462 O O . GLY A 1 200 ? -22.312 -7.946 -12.512 1.00 89.00 200 GLY A O 1
ATOM 1463 N N . ALA A 1 201 ? -22.299 -10.187 -12.580 1.00 89.75 201 ALA A N 1
ATOM 1464 C CA . ALA A 1 201 ? -23.109 -10.397 -11.381 1.00 89.75 201 ALA A CA 1
ATOM 1465 C C . ALA A 1 201 ? -22.261 -10.460 -10.093 1.00 89.75 201 ALA A C 1
ATOM 1467 O O . ALA A 1 201 ? -22.791 -10.691 -9.009 1.00 89.75 201 ALA A O 1
ATOM 1468 N N . GLY A 1 202 ? -20.938 -10.286 -10.188 1.00 90.94 202 GLY A N 1
ATOM 1469 C CA . GLY A 1 202 ? -20.025 -10.340 -9.048 1.00 90.94 202 GLY A CA 1
ATOM 1470 C C . GLY A 1 202 ? -19.654 -11.756 -8.598 1.00 90.94 202 GLY A C 1
ATOM 1471 O O . GLY A 1 202 ? -19.002 -11.911 -7.562 1.00 90.94 202 GLY A O 1
ATOM 1472 N N . ARG A 1 203 ? -20.012 -12.802 -9.351 1.00 92.81 203 ARG A N 1
ATOM 1473 C CA . ARG A 1 203 ? -19.653 -14.192 -9.026 1.00 92.81 203 ARG A CA 1
ATOM 1474 C C . ARG A 1 203 ? -18.232 -14.481 -9.482 1.00 92.81 203 ARG A C 1
ATOM 1476 O O . ARG A 1 203 ? -17.838 -14.071 -10.570 1.00 92.81 203 ARG A O 1
ATOM 1483 N N . LEU A 1 204 ? -17.463 -15.191 -8.657 1.00 94.06 204 LEU A N 1
ATOM 1484 C CA . LEU A 1 204 ? -16.103 -15.595 -9.012 1.00 94.06 204 LEU A CA 1
ATOM 1485 C C . LEU A 1 204 ? -16.141 -16.561 -10.204 1.00 94.06 204 LEU A C 1
ATOM 1487 O O . LEU A 1 204 ? -16.909 -17.522 -10.206 1.00 94.06 204 LEU A O 1
ATOM 1491 N N . ARG A 1 205 ? -15.322 -16.290 -11.219 1.00 94.81 205 ARG A N 1
ATOM 1492 C CA . ARG A 1 205 ? -15.176 -17.148 -12.395 1.00 94.81 205 ARG A CA 1
ATOM 1493 C C . ARG A 1 205 ? -14.364 -18.395 -12.028 1.00 94.81 205 ARG A C 1
ATOM 1495 O O . ARG A 1 205 ? -13.433 -18.289 -11.228 1.00 94.81 205 ARG A O 1
ATOM 1502 N N . PRO A 1 206 ? -14.657 -19.560 -12.630 1.00 93.94 206 PRO A N 1
ATOM 1503 C CA . PRO A 1 206 ? -13.802 -20.734 -12.500 1.00 93.94 206 PRO A CA 1
ATOM 1504 C C . PRO A 1 206 ? -12.357 -20.425 -12.909 1.00 93.94 206 PRO A C 1
ATOM 1506 O O . PRO A 1 206 ? -12.126 -19.747 -13.913 1.00 93.94 206 PRO A O 1
ATOM 1509 N N . VAL A 1 207 ? -11.382 -20.968 -12.171 1.00 94.00 207 VAL A N 1
ATOM 1510 C CA . VAL A 1 207 ? -9.945 -20.759 -12.441 1.00 94.00 207 VAL A CA 1
ATOM 1511 C C . VAL A 1 207 ? -9.591 -21.126 -13.886 1.00 94.00 207 VAL A C 1
ATOM 1513 O O . VAL A 1 207 ? -8.930 -20.353 -14.571 1.00 94.00 207 VAL A O 1
ATOM 1516 N N . ALA A 1 208 ? -10.129 -22.237 -14.399 1.00 94.81 208 ALA A N 1
ATOM 1517 C CA . ALA A 1 208 ? -9.911 -22.675 -15.778 1.00 94.81 208 ALA A CA 1
ATOM 1518 C C . ALA A 1 208 ? -10.388 -21.656 -16.835 1.00 94.81 208 ALA A C 1
ATOM 1520 O O . ALA A 1 208 ? -9.758 -21.512 -17.883 1.00 94.81 208 ALA A O 1
ATOM 1521 N N . ASP A 1 209 ? -11.469 -20.917 -16.565 1.00 96.50 209 ASP A N 1
ATOM 1522 C CA . ASP A 1 209 ? -11.974 -19.888 -17.482 1.00 96.50 209 ASP A CA 1
ATOM 1523 C C . ASP A 1 209 ? -11.108 -18.627 -17.453 1.00 96.50 209 ASP A C 1
ATOM 1525 O O . ASP A 1 209 ? -10.952 -17.951 -18.476 1.00 96.50 209 ASP A O 1
ATOM 1529 N N . VAL A 1 210 ? -10.556 -18.290 -16.283 1.00 97.19 210 VAL A N 1
ATOM 1530 C CA . VAL A 1 210 ? -9.574 -17.209 -16.142 1.00 97.19 210 VAL A CA 1
ATOM 1531 C C . VAL A 1 210 ? -8.299 -17.587 -16.892 1.00 97.19 210 VAL A C 1
ATOM 1533 O O . VAL A 1 210 ? -7.874 -16.824 -17.755 1.00 97.19 210 VAL A O 1
ATOM 1536 N N . ASP A 1 211 ? -7.759 -18.784 -16.662 1.00 97.88 211 ASP A N 1
ATOM 1537 C CA . ASP A 1 211 ? -6.563 -19.292 -17.341 1.00 97.88 211 ASP A CA 1
ATOM 1538 C C . ASP A 1 211 ? -6.727 -19.295 -18.863 1.00 97.88 211 ASP A C 1
ATOM 1540 O O . ASP A 1 211 ? -5.885 -18.759 -19.583 1.00 97.88 211 ASP A O 1
ATOM 1544 N N . LYS A 1 212 ? -7.852 -19.818 -19.368 1.00 98.38 212 LYS A N 1
ATOM 1545 C CA . LYS A 1 212 ? -8.163 -19.813 -20.803 1.00 98.38 212 LYS A CA 1
ATOM 1546 C C . LYS A 1 212 ? -8.195 -18.396 -21.378 1.00 98.38 212 LYS A C 1
ATOM 1548 O O . LYS A 1 212 ? -7.719 -18.178 -22.492 1.00 98.38 212 LYS A O 1
ATOM 1553 N N . ALA A 1 213 ? -8.750 -17.435 -20.640 1.00 98.50 213 ALA A N 1
ATOM 1554 C CA . ALA A 1 213 ? -8.780 -16.039 -21.066 1.00 98.50 213 ALA A CA 1
ATOM 1555 C C . ALA A 1 213 ? -7.377 -15.413 -21.082 1.00 98.50 213 ALA A C 1
ATOM 1557 O O . ALA A 1 213 ? -7.053 -14.711 -22.039 1.00 98.50 213 ALA A O 1
ATOM 1558 N N . VAL A 1 214 ? -6.535 -15.709 -20.083 1.00 98.69 214 VAL A N 1
ATOM 1559 C CA . VAL A 1 214 ? -5.133 -15.260 -20.052 1.00 98.69 214 VAL A CA 1
ATOM 1560 C C . VAL A 1 214 ? -4.360 -15.828 -21.238 1.00 98.69 214 VAL A C 1
ATOM 1562 O O . VAL A 1 214 ? -3.785 -15.059 -22.005 1.00 98.69 214 VAL A O 1
ATOM 1565 N N . VAL A 1 215 ? -4.390 -17.149 -21.437 1.00 98.62 215 VAL A N 1
ATOM 1566 C CA . VAL A 1 215 ? -3.684 -17.812 -22.545 1.00 98.62 215 VAL A CA 1
ATOM 1567 C C . VAL A 1 215 ? -4.150 -17.261 -23.891 1.00 98.62 215 VAL A C 1
ATOM 1569 O O . VAL A 1 215 ? -3.319 -16.904 -24.720 1.00 98.62 215 VAL A O 1
ATOM 1572 N N . SER A 1 216 ? -5.464 -17.099 -24.088 1.00 98.56 216 SER A N 1
ATOM 1573 C CA . SER A 1 216 ? -6.001 -16.540 -25.332 1.00 98.56 216 SER A CA 1
ATOM 1574 C C . SER A 1 216 ? -5.551 -15.096 -25.575 1.00 98.56 216 SER A C 1
ATOM 1576 O O . SER A 1 216 ? -5.267 -14.737 -26.716 1.00 98.56 216 SER A O 1
ATOM 1578 N N . ALA A 1 217 ? -5.485 -14.261 -24.534 1.00 98.56 217 ALA A N 1
ATOM 1579 C CA . ALA A 1 217 ? -5.012 -12.884 -24.657 1.00 98.56 217 ALA A CA 1
ATOM 1580 C C . ALA A 1 217 ? -3.521 -12.828 -25.026 1.00 98.56 217 ALA A C 1
ATOM 1582 O O . ALA A 1 217 ? -3.145 -12.086 -25.933 1.00 98.56 217 ALA A O 1
ATOM 1583 N N . VAL A 1 218 ? -2.696 -13.654 -24.371 1.00 98.62 218 VAL A N 1
ATOM 1584 C CA . VAL A 1 218 ? -1.260 -13.777 -24.664 1.00 98.62 218 VAL A CA 1
ATOM 1585 C C . VAL A 1 218 ? -1.044 -14.252 -26.102 1.00 98.62 218 VAL A C 1
ATOM 1587 O O . VAL A 1 218 ? -0.358 -13.582 -26.867 1.00 98.62 218 VAL A O 1
ATOM 1590 N N . GLU A 1 219 ? -1.677 -15.357 -26.504 1.00 98.38 219 GLU A N 1
ATOM 1591 C CA . GLU A 1 219 ? -1.542 -15.928 -27.852 1.00 98.38 219 GLU A CA 1
ATOM 1592 C C . GLU A 1 219 ? -1.931 -14.935 -28.947 1.00 98.38 219 GLU A C 1
ATOM 1594 O O . GLU A 1 219 ? -1.218 -14.808 -29.939 1.00 98.38 219 GLU A O 1
ATOM 1599 N N . LYS A 1 220 ? -3.035 -14.200 -28.765 1.00 98.19 220 LYS A N 1
ATOM 1600 C CA . LYS A 1 220 ? -3.484 -13.189 -29.732 1.00 98.19 220 LYS A CA 1
ATOM 1601 C C . LYS A 1 220 ? -2.478 -12.051 -29.881 1.00 98.19 220 LYS A C 1
ATOM 1603 O O . LYS A 1 220 ? -2.176 -11.665 -31.007 1.00 98.19 220 LYS A O 1
ATOM 1608 N N . ALA A 1 221 ? -1.960 -11.529 -28.769 1.00 97.31 221 ALA A N 1
ATOM 1609 C CA . ALA A 1 221 ? -0.990 -10.438 -28.790 1.00 97.31 221 ALA A CA 1
ATOM 1610 C C . ALA A 1 221 ? 0.328 -10.861 -29.461 1.00 97.31 221 ALA A C 1
ATOM 1612 O O . ALA A 1 221 ? 0.843 -10.139 -30.315 1.00 97.31 221 ALA A O 1
ATOM 1613 N N . VAL A 1 222 ? 0.827 -12.059 -29.136 1.00 97.12 222 VAL A N 1
ATOM 1614 C CA . VAL A 1 222 ? 2.048 -12.621 -29.735 1.00 97.12 222 VAL A CA 1
ATOM 1615 C C . VAL A 1 222 ? 1.848 -12.918 -31.225 1.00 97.12 222 VAL A C 1
ATOM 1617 O O . VAL A 1 222 ? 2.685 -12.545 -32.044 1.00 97.12 222 VAL A O 1
ATOM 1620 N N . ALA A 1 223 ? 0.717 -13.520 -31.613 1.00 96.69 223 ALA A N 1
ATOM 1621 C CA . ALA A 1 223 ? 0.402 -13.811 -33.015 1.00 96.69 223 ALA A CA 1
ATOM 1622 C C . ALA A 1 223 ? 0.267 -12.542 -33.878 1.00 96.69 223 ALA A C 1
ATOM 1624 O O . ALA A 1 223 ? 0.565 -12.574 -35.070 1.00 96.69 223 ALA A O 1
ATOM 1625 N N . ALA A 1 224 ? -0.129 -11.415 -33.279 1.00 94.81 224 ALA A N 1
ATOM 1626 C CA . ALA A 1 224 ? -0.138 -10.101 -33.924 1.00 94.81 224 ALA A CA 1
ATOM 1627 C C . ALA A 1 224 ? 1.262 -9.447 -34.026 1.00 94.81 224 ALA A C 1
ATOM 1629 O O . ALA A 1 224 ? 1.379 -8.303 -34.469 1.00 94.81 224 ALA A O 1
ATOM 1630 N N . GLY A 1 225 ? 2.328 -10.145 -33.615 1.00 92.19 225 GLY A N 1
ATOM 1631 C CA . GLY A 1 225 ? 3.704 -9.641 -33.599 1.00 92.19 225 GLY A CA 1
ATOM 1632 C C . GLY A 1 225 ? 3.998 -8.665 -32.454 1.00 92.19 225 GLY A C 1
ATOM 1633 O O . GLY A 1 225 ? 5.008 -7.962 -32.495 1.00 92.19 225 GLY A O 1
ATOM 1634 N N . GLY A 1 226 ? 3.107 -8.577 -31.463 1.00 93.50 226 GLY A N 1
ATOM 1635 C CA . GLY A 1 226 ? 3.282 -7.772 -30.259 1.00 93.50 226 GLY A CA 1
ATOM 1636 C C . GLY A 1 226 ? 3.997 -8.532 -29.143 1.00 93.50 226 GLY A C 1
ATOM 1637 O O . GLY A 1 226 ? 4.173 -9.747 -29.188 1.00 93.50 226 GLY A O 1
ATOM 1638 N N . ARG A 1 227 ? 4.397 -7.793 -28.108 1.00 97.69 227 ARG A N 1
ATOM 1639 C CA . ARG A 1 227 ? 4.959 -8.339 -26.867 1.00 97.69 227 ARG A CA 1
ATOM 1640 C C . ARG A 1 227 ? 3.955 -8.204 -25.739 1.00 97.69 227 ARG A C 1
ATOM 1642 O O . ARG A 1 227 ? 3.040 -7.387 -25.828 1.00 97.69 227 ARG A O 1
ATOM 1649 N N . VAL A 1 228 ? 4.116 -8.975 -24.671 1.00 98.69 228 VAL A N 1
ATOM 1650 C CA . VAL A 1 228 ? 3.131 -9.010 -23.589 1.00 98.69 228 VAL A CA 1
ATOM 1651 C C . VAL A 1 228 ? 3.756 -8.630 -22.258 1.00 98.69 228 VAL A C 1
ATOM 1653 O O . VAL A 1 228 ? 4.747 -9.211 -21.823 1.00 98.69 228 VAL A O 1
ATOM 1656 N N . LEU A 1 229 ? 3.118 -7.682 -21.579 1.00 98.69 229 LEU A N 1
ATOM 1657 C CA . LEU A 1 229 ? 3.291 -7.468 -20.151 1.00 98.69 229 LEU A CA 1
ATOM 1658 C C . LEU A 1 229 ? 2.150 -8.201 -19.440 1.00 98.69 229 LEU A C 1
ATOM 1660 O O . LEU A 1 229 ? 1.016 -7.721 -19.421 1.00 98.69 229 LEU A O 1
ATOM 1664 N N . LEU A 1 230 ? 2.431 -9.376 -18.881 1.00 98.69 230 LEU A N 1
ATOM 1665 C CA . LEU A 1 230 ? 1.437 -10.157 -18.150 1.00 98.69 230 LEU A CA 1
ATOM 1666 C C . LEU A 1 230 ? 1.443 -9.739 -16.677 1.00 98.69 230 LEU A C 1
ATOM 1668 O O . LEU A 1 230 ? 2.330 -10.127 -15.920 1.00 98.69 230 LEU A O 1
ATOM 1672 N N . GLN A 1 231 ? 0.446 -8.951 -16.277 1.00 98.19 231 GLN A N 1
ATOM 1673 C CA . GLN A 1 231 ? 0.238 -8.529 -14.894 1.00 98.19 231 GLN A CA 1
ATOM 1674 C C . GLN A 1 231 ? -0.667 -9.539 -14.192 1.00 98.19 231 GLN A C 1
ATOM 1676 O O . GLN A 1 231 ? -1.876 -9.579 -14.416 1.00 98.19 231 GLN A O 1
ATOM 1681 N N . THR A 1 232 ? -0.060 -10.377 -13.363 1.00 97.69 232 THR A N 1
ATOM 1682 C CA . THR A 1 232 ? -0.730 -11.420 -12.573 1.00 97.69 232 THR A CA 1
ATOM 1683 C C . THR A 1 232 ? -1.108 -10.884 -11.195 1.00 97.69 232 THR A C 1
ATOM 1685 O O . THR A 1 232 ? -0.581 -9.860 -10.770 1.00 97.69 232 THR A O 1
ATOM 1688 N N . MET A 1 233 ? -2.016 -11.555 -10.492 1.00 96.31 233 MET A N 1
ATOM 1689 C CA . MET A 1 233 ? -2.511 -11.151 -9.177 1.00 96.31 233 MET A CA 1
ATOM 1690 C C . MET A 1 233 ? -2.112 -12.193 -8.135 1.00 96.31 233 MET A C 1
ATOM 1692 O O . MET A 1 233 ? -2.629 -13.308 -8.162 1.00 96.31 233 MET A O 1
ATOM 1696 N N . ASP A 1 234 ? -1.239 -11.834 -7.192 1.00 95.81 234 ASP A N 1
ATOM 1697 C CA . ASP A 1 234 ? -0.875 -12.751 -6.105 1.00 95.81 234 ASP A CA 1
ATOM 1698 C C . ASP A 1 234 ? -1.928 -12.773 -4.993 1.00 95.81 234 ASP A C 1
ATOM 1700 O O . ASP A 1 234 ? -2.302 -13.837 -4.505 1.00 95.81 234 ASP A O 1
ATOM 1704 N N . ALA A 1 235 ? -2.431 -11.593 -4.625 1.00 94.31 235 ALA A N 1
ATOM 1705 C CA . ALA A 1 235 ? -3.517 -11.434 -3.671 1.00 94.31 235 ALA A CA 1
ATOM 1706 C C . ALA A 1 235 ? -4.308 -10.160 -3.984 1.00 94.31 235 ALA A C 1
ATOM 1708 O O . ALA A 1 235 ? -3.816 -9.039 -3.823 1.00 94.31 235 ALA A O 1
ATOM 1709 N N . SER A 1 236 ? -5.561 -10.328 -4.405 1.00 94.25 236 SER A N 1
ATOM 1710 C CA . SER A 1 236 ? -6.464 -9.218 -4.699 1.00 94.25 236 SER A CA 1
ATOM 1711 C C . SER A 1 236 ? -6.968 -8.526 -3.428 1.00 94.25 236 SER A C 1
ATOM 1713 O O . SER A 1 236 ? -6.780 -8.990 -2.301 1.00 94.25 236 SER A O 1
ATOM 1715 N N . LYS A 1 237 ? -7.716 -7.429 -3.593 1.00 92.38 237 LYS A N 1
ATOM 1716 C CA . LYS A 1 237 ? -8.434 -6.781 -2.480 1.00 92.38 237 LYS A CA 1
ATOM 1717 C C . LYS A 1 237 ? -9.438 -7.697 -1.768 1.00 92.38 237 LYS A C 1
ATOM 1719 O O . LYS A 1 237 ? -9.839 -7.357 -0.655 1.00 92.38 237 LYS A O 1
ATOM 1724 N N . LEU A 1 238 ? -9.850 -8.793 -2.412 1.00 94.62 238 LEU A N 1
ATOM 1725 C CA . LEU A 1 238 ? -10.770 -9.808 -1.892 1.00 94.62 238 LEU A CA 1
ATOM 1726 C C . LEU A 1 238 ? -10.063 -11.141 -1.581 1.00 94.62 238 LEU A C 1
ATOM 1728 O O . LEU A 1 238 ? -10.727 -12.110 -1.223 1.00 94.62 238 LEU A O 1
ATOM 1732 N N . GLY A 1 239 ? -8.731 -11.182 -1.695 1.00 94.00 239 GLY A N 1
ATOM 1733 C CA . GLY A 1 239 ? -7.896 -12.340 -1.371 1.00 94.00 239 GLY A CA 1
ATOM 1734 C C . GLY A 1 239 ? -7.688 -13.338 -2.512 1.00 94.00 239 GLY A C 1
ATOM 1735 O O . GLY A 1 239 ? -7.119 -14.395 -2.270 1.00 94.00 239 GLY A O 1
ATOM 1736 N N . CYS A 1 240 ? -8.137 -13.048 -3.736 1.00 94.19 240 CYS A N 1
ATOM 1737 C CA . CYS A 1 240 ? -8.008 -13.983 -4.855 1.00 94.19 240 CYS A CA 1
ATOM 1738 C C . CYS A 1 240 ? -6.598 -13.946 -5.465 1.00 94.19 240 CYS A C 1
ATOM 1740 O O . CYS A 1 240 ? -6.036 -12.862 -5.641 1.00 94.19 240 CYS A O 1
ATOM 1742 N N . ARG A 1 241 ? -6.084 -15.119 -5.850 1.00 95.00 241 ARG A N 1
ATOM 1743 C CA . ARG A 1 241 ? -4.843 -15.309 -6.614 1.00 95.00 241 ARG A CA 1
ATOM 1744 C C . ARG A 1 241 ? -5.177 -15.826 -8.012 1.00 95.00 241 ARG A C 1
ATOM 1746 O O . ARG A 1 241 ? -6.038 -16.694 -8.142 1.00 95.00 241 ARG A O 1
ATOM 1753 N N . ALA A 1 242 ? -4.544 -15.277 -9.046 1.00 96.25 242 ALA A N 1
ATOM 1754 C CA . ALA A 1 242 ? -4.755 -15.689 -10.434 1.00 96.25 242 ALA A CA 1
ATOM 1755 C C . ALA A 1 242 ? -3.649 -15.161 -11.371 1.00 96.25 242 ALA A C 1
ATOM 1757 O O . ALA A 1 242 ? -3.122 -14.070 -11.142 1.00 96.25 242 ALA A O 1
ATOM 1758 N N . PRO A 1 243 ? -3.361 -15.839 -12.496 1.00 97.12 243 PRO A N 1
ATOM 1759 C CA . PRO A 1 243 ? -3.933 -17.116 -12.941 1.00 97.12 243 PRO A CA 1
ATOM 1760 C C . PRO A 1 243 ? -3.351 -18.301 -12.148 1.00 97.12 243 PRO A C 1
ATOM 1762 O O . PRO A 1 243 ? -2.619 -18.084 -11.183 1.00 97.12 243 PRO A O 1
ATOM 1765 N N . SER A 1 244 ? -3.686 -19.539 -12.520 1.00 96.75 244 SER A N 1
ATOM 1766 C CA . SER A 1 244 ? -3.112 -20.718 -11.856 1.00 96.75 244 SER A CA 1
ATOM 1767 C C . SER A 1 244 ? -1.591 -20.812 -12.029 1.00 96.75 244 SER A C 1
ATOM 1769 O O . SER A 1 244 ? -1.014 -20.351 -13.023 1.00 96.75 244 SER A O 1
ATOM 1771 N N . ALA A 1 245 ? -0.927 -21.477 -11.085 1.00 94.94 245 ALA A N 1
ATOM 1772 C CA . ALA A 1 245 ? 0.501 -21.758 -11.135 1.00 94.94 245 ALA A CA 1
ATOM 1773 C C . ALA A 1 245 ? 0.866 -22.577 -12.382 1.00 94.94 245 ALA A C 1
ATOM 1775 O O . ALA A 1 245 ? 1.905 -22.325 -13.000 1.00 94.94 245 ALA A O 1
ATOM 1776 N N . ARG A 1 246 ? 0.005 -23.520 -12.792 1.00 96.06 246 ARG A N 1
ATOM 1777 C CA . ARG A 1 246 ? 0.146 -24.254 -14.058 1.00 96.06 246 ARG A CA 1
ATOM 1778 C C . ARG A 1 246 ? 0.100 -23.322 -15.270 1.00 96.06 246 ARG A C 1
ATOM 1780 O O . ARG A 1 246 ? 0.993 -23.397 -16.106 1.00 96.06 246 ARG A O 1
ATOM 1787 N N . CYS A 1 247 ? -0.886 -22.429 -15.349 1.00 97.69 247 CYS A N 1
ATOM 1788 C CA . CYS A 1 247 ? -1.015 -21.474 -16.453 1.00 97.69 247 CYS A CA 1
ATOM 1789 C C . CYS A 1 247 ? 0.242 -20.597 -16.599 1.00 97.69 247 CYS A C 1
ATOM 1791 O O . CYS A 1 247 ? 0.751 -20.419 -17.706 1.00 97.69 247 CYS A O 1
ATOM 1793 N N . LEU A 1 248 ? 0.807 -20.118 -15.483 1.00 96.69 248 LEU A N 1
ATOM 1794 C CA . LEU A 1 248 ? 2.054 -19.344 -15.500 1.00 96.69 248 LEU A CA 1
ATOM 1795 C C . LEU A 1 248 ? 3.267 -20.161 -15.954 1.00 96.69 248 LEU A C 1
ATOM 1797 O O . LEU A 1 248 ? 4.073 -19.654 -16.736 1.00 96.69 248 LEU A O 1
ATOM 1801 N N . LYS A 1 249 ? 3.390 -21.418 -15.497 1.00 94.88 249 LYS A N 1
ATOM 1802 C CA . LYS A 1 249 ? 4.435 -22.347 -15.965 1.00 94.88 249 LYS A CA 1
ATOM 1803 C C . LYS A 1 249 ? 4.323 -22.555 -17.483 1.00 94.88 249 LYS A C 1
ATOM 1805 O O . LYS A 1 249 ? 5.324 -22.432 -18.186 1.00 94.88 249 LYS A O 1
ATOM 1810 N N . ASP A 1 250 ? 3.110 -22.781 -17.987 1.00 96.69 250 ASP A N 1
ATOM 1811 C CA . ASP A 1 250 ? 2.846 -23.022 -19.409 1.00 96.69 250 ASP A CA 1
ATOM 1812 C C . ASP A 1 250 ? 3.149 -21.781 -20.271 1.00 96.69 250 ASP A C 1
ATOM 1814 O O . ASP A 1 250 ? 3.794 -21.898 -21.313 1.00 96.69 250 ASP A O 1
ATOM 1818 N N . ILE A 1 251 ? 2.741 -20.580 -19.843 1.00 97.94 251 ILE A N 1
ATOM 1819 C CA . ILE A 1 251 ? 3.036 -19.326 -20.562 1.00 97.94 251 ILE A CA 1
ATOM 1820 C C . ILE A 1 251 ? 4.542 -19.059 -20.603 1.00 97.94 251 ILE A C 1
ATOM 1822 O O . ILE A 1 251 ? 5.077 -18.770 -21.673 1.00 97.94 251 ILE A O 1
ATOM 1826 N N . ALA A 1 252 ? 5.232 -19.191 -19.466 1.00 94.25 252 ALA A N 1
ATOM 1827 C CA . ALA A 1 252 ? 6.672 -18.954 -19.387 1.00 94.25 252 ALA A CA 1
ATOM 1828 C C . ALA A 1 252 ? 7.475 -19.930 -20.265 1.00 94.25 252 ALA A C 1
ATOM 1830 O O . ALA A 1 252 ? 8.473 -19.536 -20.862 1.00 94.25 252 ALA A O 1
ATOM 1831 N N . ALA A 1 253 ? 7.027 -21.185 -20.384 1.00 95.12 253 ALA A N 1
ATOM 1832 C CA . ALA A 1 253 ? 7.663 -22.182 -21.244 1.00 95.12 253 ALA A CA 1
ATOM 1833 C C . ALA A 1 253 ? 7.407 -21.936 -22.741 1.00 95.12 253 ALA A C 1
ATOM 1835 O O . ALA A 1 253 ? 8.285 -22.184 -23.565 1.00 95.12 253 ALA A O 1
ATOM 1836 N N . ARG A 1 254 ? 6.206 -21.468 -23.104 1.00 97.25 254 ARG A N 1
ATOM 1837 C CA . ARG A 1 254 ? 5.795 -21.274 -24.505 1.00 97.25 254 ARG A CA 1
ATOM 1838 C C . ARG A 1 254 ? 6.271 -19.953 -25.107 1.00 97.25 254 ARG A C 1
ATOM 1840 O O . ARG A 1 254 ? 6.459 -19.897 -26.318 1.00 97.25 254 ARG A O 1
ATOM 1847 N N . PHE A 1 255 ? 6.443 -18.915 -24.287 1.00 97.06 255 PHE A N 1
ATOM 1848 C CA . PHE A 1 255 ? 6.706 -17.543 -24.737 1.00 97.06 255 PHE A CA 1
ATOM 1849 C C . PHE A 1 255 ? 7.848 -16.848 -23.959 1.00 97.06 255 PHE A C 1
ATOM 1851 O O . PHE A 1 255 ? 7.660 -15.729 -23.470 1.00 97.06 255 PHE A O 1
ATOM 1858 N N . PRO A 1 256 ? 9.030 -17.479 -23.808 1.00 94.00 256 PRO A N 1
ATOM 1859 C CA . PRO A 1 256 ? 10.090 -16.998 -22.913 1.00 94.00 256 PRO A CA 1
ATOM 1860 C C . PRO A 1 256 ? 10.670 -15.625 -23.298 1.00 94.00 256 PRO A C 1
ATOM 1862 O O . PRO A 1 256 ? 11.098 -14.880 -22.418 1.00 94.00 256 PRO A O 1
ATOM 1865 N N . ASP A 1 257 ? 10.658 -15.278 -24.588 1.00 93.94 257 ASP A N 1
ATOM 1866 C CA . ASP A 1 257 ? 11.200 -14.013 -25.108 1.00 93.94 257 ASP A CA 1
ATOM 1867 C C . ASP A 1 257 ? 10.115 -12.968 -25.427 1.00 93.94 257 ASP A C 1
ATOM 1869 O O . ASP A 1 257 ? 10.424 -11.806 -25.702 1.00 93.94 257 ASP A O 1
ATOM 1873 N N . ASP A 1 258 ? 8.839 -13.364 -25.379 1.00 97.19 258 ASP A N 1
ATOM 1874 C CA . ASP A 1 258 ? 7.712 -12.517 -25.778 1.00 97.19 258 ASP A CA 1
ATOM 1875 C C . ASP A 1 258 ? 6.932 -11.937 -24.594 1.00 97.19 258 ASP A C 1
ATOM 1877 O O . ASP A 1 258 ? 6.253 -10.917 -24.749 1.00 97.19 258 ASP A O 1
ATOM 1881 N N . VAL A 1 259 ? 7.009 -12.583 -23.425 1.00 98.44 259 VAL A N 1
ATOM 1882 C CA . VAL A 1 259 ? 6.204 -12.254 -22.244 1.00 98.44 259 VAL A CA 1
ATOM 1883 C C . VAL A 1 259 ? 7.102 -11.856 -21.075 1.00 98.44 259 VAL A C 1
ATOM 1885 O O . VAL A 1 259 ? 7.922 -12.641 -20.607 1.00 98.44 259 VAL A O 1
ATOM 1888 N N . LEU A 1 260 ? 6.879 -10.660 -20.529 1.00 98.44 260 LEU A N 1
ATOM 1889 C CA . LEU A 1 260 ? 7.374 -10.280 -19.207 1.00 98.44 260 LEU A CA 1
ATOM 1890 C C . LEU A 1 260 ? 6.252 -10.468 -18.185 1.00 98.44 260 LEU A C 1
ATOM 1892 O O . LEU A 1 260 ? 5.218 -9.803 -18.264 1.00 98.44 260 LEU A O 1
ATOM 1896 N N . VAL A 1 261 ? 6.470 -11.349 -17.210 1.00 98.62 261 VAL A N 1
ATOM 1897 C CA . VAL A 1 261 ? 5.528 -11.566 -16.106 1.00 98.62 261 VAL A CA 1
ATOM 1898 C C . VAL A 1 261 ? 5.838 -10.600 -14.966 1.00 98.62 261 VAL A C 1
ATOM 1900 O O . VAL A 1 261 ? 6.959 -10.559 -14.453 1.00 98.62 261 VAL A O 1
ATOM 1903 N N . VAL A 1 262 ? 4.818 -9.851 -14.553 1.00 98.62 262 VAL A N 1
ATOM 1904 C CA . VAL A 1 262 ? 4.831 -9.009 -13.357 1.00 98.62 262 VAL A CA 1
ATOM 1905 C C . VAL A 1 262 ? 3.768 -9.522 -12.397 1.00 98.62 262 VAL A C 1
ATOM 1907 O O . VAL A 1 262 ? 2.595 -9.632 -12.747 1.00 98.62 262 VAL A O 1
ATOM 1910 N N . VAL A 1 263 ? 4.171 -9.848 -11.179 1.00 98.50 263 VAL A N 1
ATOM 1911 C CA . VAL A 1 263 ? 3.282 -10.286 -10.108 1.00 98.50 263 VAL A CA 1
ATOM 1912 C C . VAL A 1 263 ? 2.838 -9.076 -9.302 1.00 98.50 263 VAL A C 1
ATOM 1914 O O . VAL A 1 263 ? 3.657 -8.440 -8.642 1.00 98.50 263 VAL A O 1
ATOM 1917 N N . ASP A 1 264 ? 1.546 -8.753 -9.328 1.00 98.06 264 ASP A N 1
ATOM 1918 C CA . ASP A 1 264 ? 0.946 -7.793 -8.406 1.00 98.06 264 ASP A CA 1
ATOM 1919 C C . ASP A 1 264 ? 0.818 -8.438 -7.017 1.00 98.06 264 ASP A C 1
ATOM 1921 O O . ASP A 1 264 ? -0.175 -9.088 -6.680 1.00 98.06 264 ASP A O 1
ATOM 1925 N N . ALA A 1 265 ? 1.863 -8.255 -6.212 1.00 97.88 265 ALA A N 1
ATOM 1926 C CA . ALA A 1 265 ? 1.928 -8.602 -4.799 1.00 97.88 265 ALA A CA 1
ATOM 1927 C C . ALA A 1 265 ? 1.757 -7.351 -3.921 1.00 97.88 265 ALA A C 1
ATOM 1929 O O . ALA A 1 265 ? 2.221 -7.300 -2.782 1.00 97.88 265 ALA A O 1
ATOM 1930 N N . CYS A 1 266 ? 1.053 -6.319 -4.403 1.00 97.44 266 CYS A N 1
ATOM 1931 C CA . CYS A 1 266 ? 0.851 -5.079 -3.659 1.00 97.44 266 CYS A CA 1
ATOM 1932 C C . CYS A 1 266 ? 0.186 -5.285 -2.289 1.00 97.44 266 CYS A C 1
ATOM 1934 O O . CYS A 1 266 ? 0.295 -4.401 -1.440 1.00 97.44 266 CYS A O 1
ATOM 1936 N N . GLN A 1 267 ? -0.551 -6.377 -2.068 1.00 96.94 267 GLN A N 1
ATOM 1937 C CA . GLN A 1 267 ? -1.107 -6.713 -0.752 1.00 96.94 267 GLN A CA 1
ATOM 1938 C C . GLN A 1 267 ? -0.053 -7.228 0.235 1.00 96.94 267 GLN A C 1
ATOM 1940 O O . GLN A 1 267 ? -0.253 -7.037 1.431 1.00 96.94 267 GLN A O 1
ATOM 1945 N N . MET A 1 268 ? 1.053 -7.808 -0.245 1.00 97.50 268 MET A N 1
ATOM 1946 C CA . MET A 1 268 ? 2.097 -8.475 0.545 1.00 97.50 268 MET A CA 1
ATOM 1947 C C . MET A 1 268 ? 1.558 -9.541 1.511 1.00 97.50 268 MET A C 1
ATOM 1949 O O . MET A 1 268 ? 1.961 -9.611 2.666 1.00 97.50 268 MET A O 1
ATOM 1953 N N . ARG A 1 269 ? 0.626 -10.370 1.029 1.00 96.69 269 ARG A N 1
ATOM 1954 C CA . ARG A 1 269 ? -0.002 -11.471 1.781 1.00 96.69 269 ARG A CA 1
ATOM 1955 C C . ARG A 1 269 ? 0.513 -12.822 1.274 1.00 96.69 269 ARG A C 1
ATOM 1957 O O . ARG A 1 269 ? -0.273 -13.684 0.904 1.00 96.69 269 ARG A O 1
ATOM 1964 N N . LEU A 1 270 ? 1.839 -12.941 1.208 1.00 96.06 270 LEU A N 1
ATOM 1965 C CA . LEU A 1 270 ? 2.581 -14.093 0.694 1.00 96.06 270 LEU A CA 1
ATOM 1966 C C . LEU A 1 270 ? 3.857 -14.342 1.494 1.00 96.06 270 LEU A C 1
ATOM 1968 O O . LEU A 1 270 ? 4.445 -13.405 2.041 1.00 96.06 270 LEU A O 1
ATOM 1972 N N . GLY A 1 271 ? 4.286 -15.601 1.543 1.00 95.25 271 GLY A N 1
ATOM 1973 C CA . GLY A 1 271 ? 5.495 -16.005 2.251 1.00 95.25 271 GLY A CA 1
ATOM 1974 C C . GLY A 1 271 ? 6.781 -15.631 1.504 1.00 95.25 271 GLY A C 1
ATOM 1975 O O . GLY A 1 271 ? 6.810 -15.505 0.277 1.00 95.25 271 GLY A O 1
ATOM 1976 N N . ARG A 1 272 ? 7.899 -15.532 2.240 1.00 95.38 272 ARG A N 1
ATOM 1977 C CA . ARG A 1 272 ? 9.238 -15.294 1.652 1.00 95.38 272 ARG A CA 1
ATOM 1978 C C . ARG A 1 272 ? 9.650 -16.396 0.666 1.00 95.38 272 ARG A C 1
ATOM 1980 O O . ARG A 1 272 ? 10.322 -16.113 -0.322 1.00 95.38 272 ARG A O 1
ATOM 1987 N N . GLY A 1 273 ? 9.204 -17.635 0.897 1.00 95.31 273 GLY A N 1
ATOM 1988 C CA . GLY A 1 273 ? 9.414 -18.757 -0.024 1.00 95.31 273 GLY A CA 1
ATOM 1989 C C . GLY A 1 273 ? 8.785 -18.519 -1.400 1.00 95.31 273 GLY A C 1
ATOM 1990 O O . GLY A 1 273 ? 9.436 -18.747 -2.420 1.00 95.31 273 GLY A O 1
ATOM 1991 N N . ARG A 1 274 ? 7.565 -17.967 -1.436 1.00 96.50 274 ARG A N 1
ATOM 1992 C CA . ARG A 1 274 ? 6.877 -17.599 -2.680 1.00 96.50 274 ARG A CA 1
ATOM 1993 C C . ARG A 1 274 ? 7.562 -16.454 -3.415 1.00 96.50 274 ARG A C 1
ATOM 1995 O O . ARG A 1 274 ? 7.719 -16.531 -4.630 1.00 96.50 274 ARG A O 1
ATOM 2002 N N . ILE A 1 275 ? 8.015 -15.427 -2.692 1.00 97.56 275 ILE A N 1
ATOM 2003 C CA . ILE A 1 275 ? 8.807 -14.326 -3.271 1.00 97.56 275 ILE A CA 1
ATOM 2004 C C . ILE A 1 275 ? 10.042 -14.890 -3.987 1.00 97.56 275 ILE A C 1
ATOM 2006 O O . ILE A 1 275 ? 10.269 -14.579 -5.155 1.00 97.56 275 ILE A O 1
ATOM 2010 N N . ALA A 1 276 ? 10.799 -15.768 -3.323 1.00 96.75 276 ALA A N 1
ATOM 2011 C CA . ALA A 1 276 ? 11.972 -16.406 -3.917 1.00 96.75 276 ALA A CA 1
ATOM 2012 C C . ALA A 1 276 ? 11.618 -17.272 -5.136 1.00 96.75 276 ALA A C 1
ATOM 2014 O O . ALA A 1 276 ? 12.315 -17.235 -6.144 1.00 96.75 276 ALA A O 1
ATOM 2015 N N . GLU A 1 277 ? 10.523 -18.034 -5.083 1.00 96.25 277 GLU A N 1
ATOM 2016 C CA . GLU A 1 277 ? 10.071 -18.846 -6.219 1.00 96.25 277 GLU A CA 1
ATOM 2017 C C . GLU A 1 277 ? 9.705 -17.988 -7.440 1.00 96.25 277 GLU A C 1
ATOM 2019 O O . GLU A 1 277 ? 10.107 -18.307 -8.560 1.00 96.25 277 GLU A O 1
ATOM 2024 N N . TYR A 1 278 ? 9.000 -16.872 -7.243 1.00 97.06 278 TYR A N 1
ATOM 2025 C CA . TYR A 1 278 ? 8.703 -15.931 -8.325 1.00 97.06 278 TYR A CA 1
ATOM 2026 C C . TYR A 1 278 ? 9.976 -15.338 -8.939 1.00 97.06 278 TYR A C 1
ATOM 2028 O O . TYR A 1 278 ? 10.109 -15.320 -10.165 1.00 97.06 278 TYR A O 1
ATOM 2036 N N . LEU A 1 279 ? 10.943 -14.922 -8.118 1.00 97.62 279 LEU A N 1
ATOM 2037 C CA . LEU A 1 279 ? 12.219 -14.390 -8.606 1.00 97.62 279 LEU A CA 1
ATOM 2038 C C . LEU A 1 279 ? 13.028 -15.444 -9.375 1.00 97.62 279 LEU A C 1
ATOM 2040 O O . LEU A 1 279 ? 13.518 -15.153 -10.469 1.00 97.62 279 LEU A O 1
ATOM 2044 N N . ARG A 1 280 ? 13.090 -16.689 -8.879 1.00 95.81 280 ARG A N 1
ATOM 2045 C CA . ARG A 1 280 ? 13.749 -17.819 -9.562 1.00 95.81 280 ARG A CA 1
ATOM 2046 C C . ARG A 1 280 ? 13.135 -18.129 -10.926 1.00 95.81 280 ARG A C 1
ATOM 2048 O O . ARG A 1 280 ? 13.856 -18.500 -11.853 1.00 95.81 280 ARG A O 1
ATOM 2055 N N . ARG A 1 281 ? 11.825 -17.919 -11.083 1.00 95.12 281 ARG A N 1
ATOM 2056 C CA . ARG A 1 281 ? 11.118 -18.028 -12.374 1.00 95.12 281 ARG A CA 1
ATOM 2057 C C . ARG A 1 281 ? 11.342 -16.842 -13.308 1.00 95.12 281 ARG A C 1
ATOM 2059 O O . ARG A 1 281 ? 10.867 -16.864 -14.439 1.00 95.12 281 ARG A O 1
ATOM 2066 N N . GLY A 1 282 ? 12.070 -15.822 -12.862 1.00 96.38 282 GLY A N 1
ATOM 2067 C CA . GLY A 1 282 ? 12.296 -14.605 -13.629 1.00 96.38 282 GLY A CA 1
ATOM 2068 C C . GLY A 1 282 ? 11.093 -13.664 -13.626 1.00 96.38 282 GLY A C 1
ATOM 2069 O O . GLY A 1 282 ? 10.993 -12.823 -14.514 1.00 96.38 282 GLY A O 1
ATOM 2070 N N . TYR A 1 283 ? 10.180 -13.781 -12.661 1.00 97.94 283 TYR A N 1
ATOM 2071 C CA . TYR A 1 283 ? 9.049 -12.866 -12.548 1.00 97.94 283 TYR A CA 1
ATOM 2072 C C . TYR A 1 283 ? 9.459 -11.617 -11.767 1.00 97.94 283 TYR A C 1
ATOM 2074 O O . TYR A 1 283 ? 10.133 -11.695 -10.740 1.00 97.94 283 TYR A O 1
ATOM 2082 N N . VAL A 1 284 ? 9.036 -10.451 -12.250 1.00 98.75 284 VAL A N 1
ATOM 2083 C CA . VAL A 1 284 ? 9.167 -9.186 -11.515 1.00 98.75 284 VAL A CA 1
ATOM 2084 C C . VAL A 1 284 ? 8.022 -9.101 -10.511 1.00 98.75 284 VAL A C 1
ATOM 2086 O O . VAL A 1 284 ? 6.892 -9.441 -10.843 1.00 98.75 284 VAL A O 1
ATOM 2089 N N . ILE A 1 285 ? 8.273 -8.631 -9.293 1.00 98.75 285 ILE A N 1
ATOM 2090 C CA . ILE A 1 285 ? 7.250 -8.551 -8.241 1.00 98.75 285 ILE A CA 1
ATOM 2091 C C . ILE A 1 285 ? 6.975 -7.089 -7.924 1.00 98.75 285 ILE A C 1
ATOM 2093 O O . ILE A 1 285 ? 7.872 -6.367 -7.502 1.00 98.75 285 ILE A O 1
ATOM 2097 N N . LEU A 1 286 ? 5.735 -6.648 -8.087 1.00 98.50 286 LEU A N 1
ATOM 2098 C CA . LEU A 1 286 ? 5.268 -5.339 -7.652 1.00 98.50 286 LEU A CA 1
ATOM 2099 C C . LEU A 1 286 ? 4.733 -5.441 -6.219 1.00 98.50 286 LEU A C 1
ATOM 2101 O O . LEU A 1 286 ? 3.863 -6.261 -5.942 1.00 98.50 286 LEU A O 1
ATOM 2105 N N . LEU A 1 287 ? 5.216 -4.592 -5.313 1.00 98.12 287 LEU A N 1
ATOM 2106 C CA . LEU A 1 287 ? 4.875 -4.651 -3.894 1.00 98.12 287 LEU A CA 1
ATOM 2107 C C . LEU A 1 287 ? 4.636 -3.280 -3.262 1.00 98.12 287 LEU A C 1
ATOM 2109 O O . LEU A 1 287 ? 4.973 -2.235 -3.824 1.00 98.12 287 LEU A O 1
ATOM 2113 N N . THR A 1 288 ? 4.061 -3.282 -2.055 1.00 98.00 288 THR A N 1
ATOM 2114 C CA . THR A 1 288 ? 3.978 -2.080 -1.212 1.00 98.00 288 THR A CA 1
ATOM 2115 C C . THR A 1 288 ? 4.216 -2.399 0.260 1.00 98.00 288 THR A C 1
ATOM 2117 O O . THR A 1 288 ? 3.772 -3.443 0.734 1.00 98.00 288 THR A O 1
ATOM 2120 N N . GLY A 1 289 ? 4.817 -1.467 1.000 1.00 97.56 289 GLY A N 1
ATOM 2121 C CA . GLY A 1 289 ? 4.929 -1.527 2.460 1.00 97.56 289 GLY A CA 1
ATOM 2122 C C . GLY A 1 289 ? 3.637 -1.151 3.198 1.00 97.56 289 GLY A C 1
ATOM 2123 O O . GLY A 1 289 ? 3.486 -1.436 4.381 1.00 97.56 289 GLY A O 1
ATOM 2124 N N . SER A 1 290 ? 2.668 -0.543 2.508 1.00 95.50 290 SER A N 1
ATOM 2125 C CA . SER A 1 290 ? 1.535 0.129 3.153 1.00 95.50 290 SER A CA 1
ATOM 2126 C C . SER A 1 290 ? 0.263 -0.697 3.355 1.00 95.50 290 SER A C 1
ATOM 2128 O O . SER A 1 290 ? -0.784 -0.135 3.681 1.00 95.50 290 SER A O 1
ATOM 2130 N N . LYS A 1 291 ? 0.301 -1.998 3.052 1.00 96.94 291 LYS A N 1
ATOM 2131 C CA . LYS A 1 291 ? -0.866 -2.890 3.142 1.00 96.94 291 LYS A CA 1
ATOM 2132 C C . LYS A 1 291 ? -0.699 -3.882 4.274 1.00 96.94 291 LYS A C 1
ATOM 2134 O O . LYS A 1 291 ? -0.866 -3.475 5.420 1.00 96.94 291 LYS A O 1
ATOM 2139 N N . PHE A 1 292 ? -0.339 -5.135 3.990 1.00 98.12 292 PHE A N 1
ATOM 2140 C CA . PHE A 1 292 ? -0.130 -6.124 5.043 1.00 98.12 292 PHE A CA 1
ATOM 2141 C C . PHE A 1 292 ? 0.870 -5.630 6.094 1.00 98.12 292 PHE A C 1
ATOM 2143 O O . PHE A 1 292 ? 0.538 -5.626 7.272 1.00 98.12 292 PHE A O 1
ATOM 2150 N N . PHE A 1 293 ? 2.028 -5.110 5.679 1.00 98.12 293 PHE A N 1
ATOM 2151 C CA . PHE A 1 293 ? 3.036 -4.574 6.601 1.00 98.12 293 PHE A CA 1
ATOM 2152 C C . PHE A 1 293 ? 2.631 -3.280 7.314 1.00 98.12 293 PHE A C 1
ATOM 2154 O O . PHE A 1 293 ? 3.384 -2.802 8.140 1.00 98.12 293 PHE A O 1
ATOM 2161 N N . ALA A 1 294 ? 1.450 -2.720 7.043 1.00 96.25 294 ALA A N 1
ATOM 2162 C CA . ALA A 1 294 ? 0.878 -1.599 7.785 1.00 96.25 294 ALA A CA 1
ATOM 2163 C C . ALA A 1 294 ? 1.721 -0.306 7.840 1.00 96.25 294 ALA A C 1
ATOM 2165 O O . ALA A 1 294 ? 1.420 0.579 8.640 1.00 96.25 294 ALA A O 1
ATOM 2166 N N . GLY A 1 295 ? 2.702 -0.144 6.946 1.00 96.00 295 GLY A N 1
ATOM 2167 C CA . GLY A 1 295 ? 3.408 1.121 6.773 1.00 96.00 295 GLY A CA 1
ATOM 2168 C C . GLY A 1 295 ? 2.495 2.239 6.236 1.00 96.00 295 GLY A C 1
ATOM 2169 O O . GLY A 1 295 ? 1.381 1.982 5.760 1.00 96.00 295 GLY A O 1
ATOM 2170 N N . PRO A 1 296 ? 2.957 3.500 6.249 1.00 94.50 296 PRO A N 1
ATOM 2171 C CA . PRO A 1 296 ? 2.197 4.614 5.694 1.00 94.50 296 PRO A CA 1
ATOM 2172 C C . PRO A 1 296 ? 1.900 4.415 4.196 1.00 94.50 296 PRO A C 1
ATOM 2174 O O . PRO A 1 296 ? 2.751 3.884 3.468 1.00 94.50 296 PRO A O 1
ATOM 2177 N N . PRO A 1 297 ? 0.725 4.856 3.697 1.00 94.06 297 PRO A N 1
ATOM 2178 C CA . PRO A 1 297 ? 0.390 4.792 2.276 1.00 94.06 297 PRO A CA 1
ATOM 2179 C C . PRO A 1 297 ? 1.418 5.553 1.455 1.00 94.06 297 PRO A C 1
ATOM 2181 O O . PRO A 1 297 ? 1.882 6.595 1.888 1.00 94.06 297 PRO A O 1
ATOM 2184 N N . PHE A 1 298 ? 1.676 5.083 0.237 1.00 94.88 298 PHE A N 1
ATOM 2185 C CA . PHE A 1 298 ? 2.718 5.586 -0.664 1.00 94.88 298 PHE A CA 1
ATOM 2186 C C . PHE A 1 298 ? 4.158 5.114 -0.357 1.00 94.88 298 PHE A C 1
ATOM 2188 O O . PHE A 1 298 ? 5.096 5.915 -0.290 1.00 94.88 298 PHE A O 1
ATOM 2195 N N . SER A 1 299 ? 4.322 3.797 -0.204 1.00 96.06 299 SER A N 1
ATOM 2196 C CA . SER A 1 299 ? 5.603 3.079 -0.109 1.00 96.06 299 SER A CA 1
ATOM 2197 C C . SER A 1 299 ? 5.606 1.887 -1.084 1.00 96.06 299 SER A C 1
ATOM 2199 O O . SER A 1 299 ? 5.373 0.745 -0.692 1.00 96.06 299 SER A O 1
ATOM 2201 N N . GLY A 1 300 ? 5.747 2.144 -2.390 1.00 97.69 300 GLY A N 1
ATOM 2202 C CA . GLY A 1 300 ? 5.749 1.116 -3.444 1.00 97.69 300 GLY A CA 1
ATOM 2203 C C . GLY A 1 300 ? 7.155 0.698 -3.885 1.00 97.69 300 GLY A C 1
ATOM 2204 O O . GLY A 1 300 ? 8.111 1.461 -3.737 1.00 97.69 300 GLY A O 1
ATOM 2205 N N . ALA A 1 301 ? 7.301 -0.511 -4.430 1.00 98.56 301 ALA A N 1
ATOM 2206 C CA . ALA A 1 301 ? 8.537 -0.954 -5.077 1.00 98.56 301 ALA A CA 1
ATOM 2207 C C . ALA A 1 301 ? 8.301 -2.092 -6.081 1.00 98.56 301 ALA A C 1
ATOM 2209 O O . ALA A 1 301 ? 7.265 -2.754 -6.049 1.00 98.56 301 ALA A O 1
ATOM 2210 N N . LEU A 1 302 ? 9.284 -2.330 -6.945 1.00 98.69 302 LEU A N 1
ATOM 2211 C CA . LEU A 1 302 ? 9.420 -3.537 -7.750 1.00 98.69 302 LEU A CA 1
ATOM 2212 C C . LEU A 1 302 ? 10.633 -4.319 -7.253 1.00 98.69 302 LEU A C 1
ATOM 2214 O O . LEU A 1 302 ? 11.687 -3.716 -7.091 1.00 98.69 302 LEU A O 1
ATOM 2218 N N . LEU A 1 303 ? 10.513 -5.633 -7.079 1.00 98.69 303 LEU A N 1
ATOM 2219 C CA . LEU A 1 303 ? 11.652 -6.546 -6.996 1.00 98.69 303 LEU A CA 1
ATOM 2220 C C . LEU A 1 303 ? 11.903 -7.145 -8.375 1.00 98.69 303 LEU A C 1
ATOM 2222 O O . LEU A 1 303 ? 10.999 -7.698 -9.003 1.00 98.69 303 LEU A O 1
ATOM 2226 N N . VAL A 1 304 ? 13.134 -7.013 -8.845 1.00 98.69 304 VAL A N 1
ATOM 2227 C CA . VAL A 1 304 ? 13.551 -7.368 -10.196 1.00 98.69 304 VAL A CA 1
ATOM 2228 C C . VAL A 1 304 ? 14.604 -8.471 -10.106 1.00 98.69 304 VAL A C 1
ATOM 2230 O O . VAL A 1 304 ? 15.662 -8.239 -9.518 1.00 98.69 304 VAL A O 1
ATOM 2233 N N . PRO A 1 305 ? 14.358 -9.661 -10.679 1.00 97.94 305 PRO A N 1
ATOM 2234 C CA . PRO A 1 305 ? 15.284 -10.783 -10.571 1.00 97.94 305 PRO A CA 1
ATOM 2235 C C . PRO A 1 305 ? 16.597 -10.496 -11.308 1.00 97.94 305 PRO A C 1
ATOM 2237 O O . PRO A 1 305 ? 16.614 -9.767 -12.304 1.00 97.94 305 PRO A O 1
ATOM 2240 N N . GLU A 1 306 ? 17.693 -11.103 -10.845 1.00 96.00 306 GLU A N 1
ATOM 2241 C CA . GLU A 1 306 ? 19.073 -10.826 -11.289 1.00 96.00 306 GLU A CA 1
ATOM 2242 C C . GLU A 1 306 ? 19.232 -10.788 -12.823 1.00 96.00 306 GLU A C 1
ATOM 2244 O O . GLU A 1 306 ? 19.792 -9.837 -13.370 1.00 96.00 306 GLU A O 1
ATOM 2249 N N . LYS A 1 307 ? 18.651 -11.759 -13.545 1.00 95.44 307 LYS A N 1
ATOM 2250 C CA . LYS A 1 307 ? 18.710 -11.817 -15.020 1.00 95.44 307 LYS A CA 1
ATOM 2251 C C . LYS A 1 307 ? 18.049 -10.616 -15.702 1.00 95.44 307 LYS A C 1
ATOM 2253 O O . LYS A 1 307 ? 18.541 -10.135 -16.721 1.00 95.44 307 LYS A O 1
ATOM 2258 N N . ILE A 1 308 ? 16.927 -10.141 -15.165 1.00 97.50 308 ILE A N 1
ATOM 2259 C CA . ILE A 1 308 ? 16.214 -8.976 -15.702 1.00 97.50 308 ILE A CA 1
ATOM 2260 C C . ILE A 1 308 ? 16.944 -7.693 -15.308 1.00 97.50 308 ILE A C 1
ATOM 2262 O O . ILE A 1 308 ? 17.106 -6.805 -16.143 1.00 97.50 308 ILE A O 1
ATOM 2266 N N . SER A 1 309 ? 17.442 -7.627 -14.072 1.00 97.81 309 SER A N 1
ATOM 2267 C CA . SER A 1 309 ? 18.257 -6.516 -13.580 1.00 97.81 309 SER A CA 1
ATOM 2268 C C . SER A 1 309 ? 19.472 -6.267 -14.478 1.00 97.81 309 SER A C 1
ATOM 2270 O O . SER A 1 309 ? 19.676 -5.142 -14.926 1.00 97.81 309 SER A O 1
ATOM 2272 N N . ALA A 1 310 ? 20.213 -7.317 -14.851 1.00 97.25 310 ALA A N 1
ATOM 2273 C CA . ALA A 1 310 ? 21.366 -7.202 -15.746 1.00 97.25 310 ALA A CA 1
ATOM 2274 C C . ALA A 1 310 ? 21.007 -6.590 -17.114 1.00 97.25 310 ALA A C 1
ATOM 2276 O O . ALA A 1 310 ? 21.756 -5.775 -17.651 1.00 97.25 310 ALA A O 1
ATOM 2277 N N . ARG A 1 311 ? 19.838 -6.939 -17.669 1.00 97.19 311 ARG A N 1
ATOM 2278 C CA . ARG A 1 311 ? 19.347 -6.371 -18.935 1.00 97.19 311 ARG A CA 1
ATOM 2279 C C . ARG A 1 311 ? 18.915 -4.913 -18.780 1.00 97.19 311 ARG A C 1
ATOM 2281 O O . ARG A 1 311 ? 19.226 -4.102 -19.645 1.00 97.19 311 ARG A O 1
ATOM 2288 N N . LEU A 1 312 ? 18.230 -4.569 -17.688 1.00 97.31 312 LEU A N 1
ATOM 2289 C CA . LEU A 1 312 ? 17.818 -3.189 -17.401 1.00 97.31 312 LEU A CA 1
ATOM 2290 C C . LEU A 1 312 ? 19.012 -2.277 -17.099 1.00 97.31 312 LEU A C 1
ATOM 2292 O O . LEU A 1 312 ? 19.005 -1.118 -17.505 1.00 97.31 312 LEU A O 1
ATOM 2296 N N . ALA A 1 313 ? 20.069 -2.795 -16.471 1.00 96.56 313 ALA A N 1
ATOM 2297 C CA . ALA A 1 313 ? 21.302 -2.050 -16.232 1.00 96.56 313 ALA A CA 1
ATOM 2298 C C . ALA A 1 313 ? 21.985 -1.591 -17.536 1.00 96.56 313 ALA A C 1
ATOM 2300 O O . ALA A 1 313 ? 22.653 -0.558 -17.544 1.00 96.56 313 ALA A O 1
ATOM 2301 N N . ALA A 1 314 ? 21.785 -2.324 -18.639 1.00 96.06 314 ALA A N 1
ATOM 2302 C CA . ALA A 1 314 ? 22.307 -1.988 -19.964 1.00 96.06 314 ALA A CA 1
ATOM 2303 C C . ALA A 1 314 ? 21.438 -0.977 -20.746 1.00 96.06 314 ALA A C 1
ATOM 2305 O O . ALA A 1 314 ? 21.819 -0.550 -21.837 1.00 96.06 314 ALA A O 1
ATOM 2306 N N . VAL A 1 315 ? 20.270 -0.583 -20.224 1.00 95.44 315 VAL A N 1
ATOM 2307 C CA . VAL A 1 315 ? 19.379 0.380 -20.886 1.00 95.44 315 VAL A CA 1
ATOM 2308 C C . VAL A 1 315 ? 19.954 1.791 -20.763 1.00 95.44 315 VAL A C 1
ATOM 2310 O O . VAL A 1 315 ? 20.112 2.313 -19.662 1.00 95.44 315 VAL A O 1
ATOM 2313 N N . ALA A 1 316 ? 20.228 2.427 -21.905 1.00 89.38 316 ALA A N 1
ATOM 2314 C CA . ALA A 1 316 ? 20.767 3.791 -21.970 1.00 89.38 316 ALA A CA 1
ATOM 2315 C C . ALA A 1 316 ? 19.706 4.867 -22.263 1.00 89.38 316 ALA A C 1
ATOM 2317 O O . ALA A 1 316 ? 19.905 6.032 -21.934 1.00 89.38 316 ALA A O 1
ATOM 2318 N N . ALA A 1 317 ? 18.590 4.491 -22.894 1.00 88.12 317 ALA A N 1
ATOM 2319 C CA . ALA A 1 317 ? 17.536 5.416 -23.294 1.00 88.12 317 ALA A CA 1
ATOM 2320 C C . ALA A 1 317 ? 16.322 5.291 -22.370 1.00 88.12 317 ALA A C 1
ATOM 2322 O O . ALA A 1 317 ? 15.768 4.205 -22.196 1.00 88.12 317 ALA A O 1
ATOM 2323 N N . VAL A 1 318 ? 15.887 6.421 -21.818 1.00 92.56 318 VAL A N 1
ATOM 2324 C CA . VAL A 1 318 ? 14.708 6.522 -20.956 1.00 92.56 318 VAL A CA 1
ATOM 2325 C C . VAL A 1 318 ? 13.680 7.425 -21.639 1.00 92.56 318 VAL A C 1
ATOM 2327 O O . VAL A 1 318 ? 14.052 8.505 -22.099 1.00 92.56 318 VAL A O 1
ATOM 2330 N N . PRO A 1 319 ? 12.402 7.020 -21.739 1.00 91.62 319 PRO A N 1
ATOM 2331 C CA . PRO A 1 319 ? 11.365 7.883 -22.285 1.00 91.62 319 PRO A CA 1
ATOM 2332 C C . PRO A 1 319 ? 11.142 9.091 -21.373 1.00 91.62 319 PRO A C 1
ATOM 2334 O O . PRO A 1 319 ? 11.062 8.944 -20.154 1.00 91.62 319 PRO A O 1
ATOM 2337 N N . GLU A 1 320 ? 10.974 10.271 -21.969 1.00 90.06 320 GLU A N 1
ATOM 2338 C CA . GLU A 1 320 ? 10.798 11.538 -21.244 1.00 90.06 320 GLU A CA 1
ATOM 2339 C C . GLU A 1 320 ? 9.664 11.467 -20.209 1.00 90.06 320 GLU A C 1
ATOM 2341 O O . GLU A 1 320 ? 9.831 11.902 -19.071 1.00 90.06 320 GLU A O 1
ATOM 2346 N N . GLY A 1 321 ? 8.545 10.820 -20.560 1.00 93.19 321 GLY A N 1
ATOM 2347 C CA . GLY A 1 321 ? 7.392 10.667 -19.669 1.00 93.19 321 GLY A CA 1
ATOM 2348 C C . GLY A 1 321 ? 7.671 9.871 -18.387 1.00 93.19 321 GLY A C 1
ATOM 2349 O O . GLY A 1 321 ? 6.890 9.953 -17.440 1.00 93.19 321 GLY A O 1
ATOM 2350 N N . LEU A 1 322 ? 8.781 9.123 -18.299 1.00 95.31 322 LEU A N 1
ATOM 2351 C CA . LEU A 1 322 ? 9.158 8.430 -17.061 1.00 95.31 322 LEU A CA 1
ATOM 2352 C C . LEU A 1 322 ? 9.599 9.411 -15.963 1.00 95.31 322 LEU A C 1
ATOM 2354 O O . LEU A 1 322 ? 9.362 9.151 -14.781 1.00 95.31 322 LEU A O 1
ATOM 2358 N N . ALA A 1 323 ? 10.180 10.556 -16.338 1.00 94.31 323 ALA A N 1
ATOM 2359 C CA . ALA A 1 323 ? 10.626 11.592 -15.403 1.00 94.31 323 ALA A CA 1
ATOM 2360 C C . ALA A 1 323 ? 9.467 12.264 -14.639 1.00 94.31 323 ALA A C 1
ATOM 2362 O O . ALA A 1 323 ? 9.689 12.890 -13.599 1.00 94.31 323 ALA A O 1
ATOM 2363 N N . ASP A 1 324 ? 8.228 12.112 -15.117 1.00 94.12 324 ASP A N 1
ATOM 2364 C CA . ASP A 1 324 ? 7.029 12.570 -14.410 1.00 94.12 324 ASP A CA 1
ATOM 2365 C C . ASP A 1 324 ? 6.669 11.673 -13.222 1.00 94.12 324 ASP A C 1
ATOM 2367 O O . ASP A 1 324 ? 5.966 12.111 -12.307 1.00 94.12 324 ASP A O 1
ATOM 2371 N N . TYR A 1 325 ? 7.143 10.425 -13.225 1.00 95.25 325 TYR A N 1
ATOM 2372 C CA . TYR A 1 325 ? 6.780 9.394 -12.255 1.00 95.25 325 TYR A CA 1
ATOM 2373 C C . TYR A 1 325 ? 7.935 8.971 -11.352 1.00 95.25 325 TYR A C 1
ATOM 2375 O O . TYR A 1 325 ? 7.689 8.526 -10.231 1.00 95.25 325 TYR A O 1
ATOM 2383 N N . SER A 1 326 ? 9.182 9.149 -11.784 1.00 94.94 326 SER A N 1
ATOM 2384 C CA . SER A 1 326 ? 10.343 8.641 -11.059 1.00 94.94 326 SER A CA 1
ATOM 2385 C C . SER A 1 326 ? 11.543 9.586 -11.092 1.00 94.94 326 SER A C 1
ATOM 2387 O O . SER A 1 326 ? 11.708 10.396 -12.002 1.00 94.94 326 SER A O 1
ATOM 2389 N N . ASN A 1 327 ? 12.392 9.462 -10.076 1.00 93.69 327 ASN A N 1
ATOM 2390 C CA . ASN A 1 327 ? 13.644 10.183 -9.914 1.00 93.69 327 ASN A CA 1
ATOM 2391 C C . ASN A 1 327 ? 14.834 9.238 -9.998 1.00 93.69 327 ASN A C 1
ATOM 2393 O O . ASN A 1 327 ? 14.719 8.040 -9.755 1.00 93.69 327 ASN A O 1
ATOM 2397 N N . ARG A 1 328 ? 16.022 9.808 -10.202 1.00 94.50 328 ARG A N 1
ATOM 2398 C CA . ARG A 1 328 ? 17.286 9.064 -10.209 1.00 94.50 328 ARG A CA 1
ATOM 2399 C C . ARG A 1 328 ? 17.442 8.130 -9.000 1.00 94.50 328 ARG A C 1
ATOM 2401 O O . ARG A 1 328 ? 17.804 6.973 -9.175 1.00 94.50 328 ARG A O 1
ATOM 2408 N N . GLY A 1 329 ? 17.149 8.622 -7.792 1.00 93.88 329 GLY A N 1
ATOM 2409 C CA . GLY A 1 329 ? 17.312 7.877 -6.534 1.00 93.88 329 GLY A CA 1
ATOM 2410 C C . GLY A 1 329 ? 16.366 6.681 -6.359 1.00 93.88 329 GLY A C 1
ATOM 2411 O O . GLY A 1 329 ? 16.624 5.809 -5.530 1.00 93.88 329 GLY A O 1
ATOM 2412 N N . ASP A 1 330 ? 15.299 6.593 -7.156 1.00 96.38 330 ASP A N 1
ATOM 2413 C CA . ASP A 1 330 ? 14.360 5.470 -7.096 1.00 96.38 330 ASP A CA 1
ATOM 2414 C C . ASP A 1 330 ? 14.970 4.172 -7.653 1.00 96.38 330 ASP A C 1
ATOM 2416 O O . ASP A 1 330 ? 14.541 3.082 -7.272 1.00 96.38 330 ASP A O 1
ATOM 2420 N N . TRP A 1 331 ? 16.011 4.270 -8.487 1.00 97.69 331 TRP A N 1
ATOM 2421 C CA . TRP A 1 331 ? 16.618 3.148 -9.212 1.00 97.69 331 TRP A CA 1
ATOM 2422 C C . TRP A 1 331 ? 17.973 2.731 -8.614 1.00 97.69 331 TRP A C 1
ATOM 2424 O O . TRP A 1 331 ? 18.708 3.613 -8.150 1.00 97.69 331 TRP A O 1
ATOM 2434 N N . PRO A 1 332 ? 18.335 1.431 -8.660 1.00 97.38 332 PRO A N 1
ATOM 2435 C CA . PRO A 1 332 ? 19.614 0.920 -8.155 1.00 97.38 332 PRO A CA 1
ATOM 2436 C C . PRO A 1 332 ? 20.810 1.679 -8.715 1.00 97.38 332 PRO A C 1
ATOM 2438 O O . PRO A 1 332 ? 20.843 1.985 -9.910 1.00 97.38 332 PRO A O 1
ATOM 2441 N N . MET A 1 333 ? 21.823 1.948 -7.886 1.00 95.81 333 MET A N 1
ATOM 2442 C CA . MET A 1 333 ? 23.015 2.700 -8.316 1.00 95.81 333 MET A CA 1
ATOM 2443 C C . MET A 1 333 ? 23.735 2.058 -9.513 1.00 95.81 333 MET A C 1
ATOM 2445 O O . MET A 1 333 ? 24.328 2.770 -10.326 1.00 95.81 333 MET A O 1
ATOM 2449 N N . ALA A 1 334 ? 23.633 0.734 -9.655 1.00 94.44 334 ALA A N 1
ATOM 2450 C CA . ALA A 1 334 ? 24.189 -0.020 -10.773 1.00 94.44 334 ALA A CA 1
ATOM 2451 C C . ALA A 1 334 ? 23.546 0.309 -12.137 1.00 94.44 334 ALA A C 1
ATOM 2453 O O . ALA A 1 334 ? 24.168 0.090 -13.174 1.00 94.44 334 ALA A O 1
ATOM 2454 N N . TRP A 1 335 ? 22.321 0.844 -12.180 1.00 96.69 335 TRP A N 1
ATOM 2455 C CA . TRP A 1 335 ? 21.579 1.074 -13.428 1.00 96.69 335 TRP A CA 1
ATOM 2456 C C . TRP A 1 335 ? 21.854 2.476 -13.981 1.00 96.69 335 TRP A C 1
ATOM 2458 O O . TRP A 1 335 ? 20.968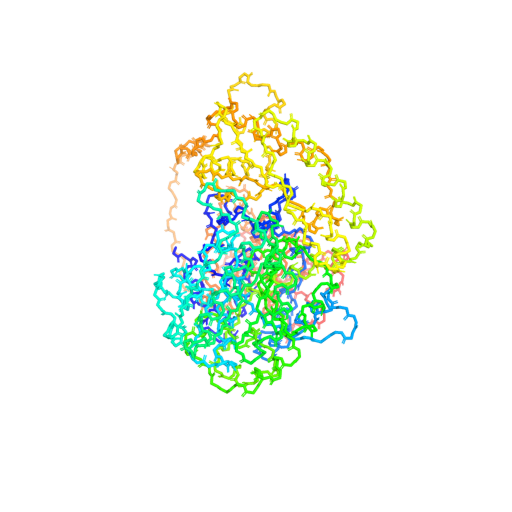 3.329 -14.074 1.00 96.69 335 TRP A O 1
ATOM 2468 N N . GLN A 1 336 ? 23.122 2.730 -14.308 1.00 95.50 336 GLN A N 1
ATOM 2469 C CA . GLN A 1 336 ? 23.637 4.065 -14.625 1.00 95.50 336 GLN A CA 1
ATOM 2470 C C . GLN A 1 336 ? 22.923 4.730 -15.808 1.00 95.50 336 GLN A C 1
ATOM 2472 O O . GLN A 1 336 ? 22.629 5.921 -15.732 1.00 95.50 336 GLN A O 1
ATOM 2477 N N . GLY A 1 337 ? 22.602 3.977 -16.867 1.00 95.56 337 GLY A N 1
ATOM 2478 C CA . GLY A 1 337 ? 21.926 4.520 -18.048 1.00 95.56 337 GLY A CA 1
ATOM 2479 C C . GLY A 1 337 ? 20.519 5.038 -17.735 1.00 95.56 337 GLY A C 1
ATOM 2480 O O . GLY A 1 337 ? 20.205 6.190 -18.032 1.00 95.56 337 GLY A O 1
ATOM 2481 N N . ILE A 1 338 ? 19.711 4.245 -17.022 1.00 96.75 338 ILE A N 1
ATOM 2482 C CA . ILE A 1 338 ? 18.381 4.676 -16.565 1.00 96.75 338 ILE A CA 1
ATOM 2483 C C . ILE A 1 338 ? 18.494 5.885 -15.629 1.00 96.75 338 ILE A C 1
ATOM 2485 O O . ILE A 1 338 ? 17.785 6.878 -15.787 1.00 96.75 338 ILE A O 1
ATOM 2489 N N . ARG A 1 339 ? 19.428 5.833 -14.674 1.00 95.88 339 ARG A N 1
ATOM 2490 C CA . ARG A 1 339 ? 19.665 6.917 -13.713 1.00 95.88 339 ARG A CA 1
ATOM 2491 C C . ARG A 1 339 ? 20.071 8.229 -14.387 1.00 95.88 339 ARG A C 1
ATOM 2493 O O . ARG A 1 339 ? 19.637 9.285 -13.935 1.00 95.88 339 ARG A O 1
ATOM 2500 N N . ALA A 1 340 ? 20.876 8.179 -15.446 1.00 95.06 340 ALA A N 1
ATOM 2501 C CA . ALA A 1 340 ? 21.324 9.362 -16.179 1.00 95.06 340 ALA A CA 1
ATOM 2502 C C . ALA A 1 340 ? 20.176 10.084 -16.906 1.00 95.06 340 ALA A C 1
ATOM 2504 O O . ALA A 1 340 ? 20.221 11.304 -17.048 1.00 95.06 340 ALA A O 1
ATOM 2505 N N . GLY A 1 341 ? 19.138 9.351 -17.324 1.00 93.62 341 GLY A N 1
ATOM 2506 C CA . GLY A 1 341 ? 17.953 9.905 -17.985 1.00 93.62 341 GLY A CA 1
ATOM 2507 C C . GLY A 1 341 ? 16.893 10.484 -17.042 1.00 93.62 341 GLY A C 1
ATOM 2508 O O . GLY A 1 341 ? 15.872 10.978 -17.516 1.00 93.62 341 GLY A O 1
ATOM 2509 N N . LEU A 1 342 ? 17.095 10.417 -15.721 1.00 94.88 342 LEU A N 1
ATOM 2510 C CA . LEU A 1 342 ? 16.092 10.791 -14.723 1.00 94.88 342 LEU A CA 1
ATOM 2511 C C . LEU A 1 342 ? 16.523 11.985 -13.866 1.00 94.88 342 LEU A C 1
ATOM 2513 O O . LEU A 1 342 ? 17.708 12.173 -13.578 1.00 94.88 342 LEU A O 1
ATOM 2517 N N . PRO A 1 343 ? 15.561 12.794 -13.393 1.00 91.88 343 PRO A N 1
ATOM 2518 C CA . PRO A 1 343 ? 15.880 13.992 -12.641 1.00 91.88 343 PRO A CA 1
ATOM 2519 C C . PRO A 1 343 ? 16.470 13.636 -11.259 1.00 91.88 343 PRO A C 1
ATOM 2521 O O . PRO A 1 343 ? 15.982 12.720 -10.589 1.00 91.88 343 PRO A O 1
ATOM 2524 N N . PRO A 1 344 ? 17.480 14.378 -10.765 1.00 89.50 344 PRO A N 1
ATOM 2525 C CA . PRO A 1 344 ? 18.123 14.122 -9.472 1.00 89.50 344 PRO A CA 1
ATOM 2526 C C . PRO A 1 344 ? 17.322 14.701 -8.288 1.00 89.50 344 PRO A C 1
ATOM 2528 O O . PRO A 1 344 ? 17.899 15.185 -7.310 1.00 89.50 344 PRO A O 1
ATOM 2531 N N . ARG A 1 345 ? 15.983 14.709 -8.374 1.00 86.06 345 ARG A N 1
ATOM 2532 C CA . ARG A 1 345 ? 15.118 15.211 -7.294 1.00 86.06 345 ARG A CA 1
ATOM 2533 C C . ARG A 1 345 ? 15.048 14.179 -6.169 1.00 86.06 345 ARG A C 1
ATOM 2535 O O . ARG A 1 345 ? 15.213 12.980 -6.385 1.00 86.06 345 ARG A O 1
ATOM 2542 N N . ARG A 1 346 ? 14.804 14.663 -4.953 1.00 86.25 346 ARG A N 1
ATOM 2543 C CA . ARG A 1 346 ? 14.777 13.856 -3.728 1.00 86.25 346 ARG A CA 1
ATOM 2544 C C . ARG A 1 346 ? 13.352 13.808 -3.197 1.00 86.25 346 ARG A C 1
ATOM 2546 O O . ARG A 1 346 ? 12.833 14.822 -2.738 1.00 86.25 346 ARG A O 1
ATOM 2553 N N . ASN A 1 347 ? 12.722 12.639 -3.243 1.00 89.88 347 ASN A N 1
ATOM 2554 C CA . ASN A 1 347 ? 11.414 12.443 -2.629 1.00 89.88 347 ASN A CA 1
ATOM 2555 C C . ASN A 1 347 ? 11.584 12.047 -1.153 1.00 89.88 347 ASN A C 1
ATOM 2557 O O . ASN A 1 347 ? 11.550 10.866 -0.806 1.00 89.88 347 ASN A O 1
ATOM 2561 N N . LEU A 1 348 ? 11.794 13.044 -0.283 1.00 89.81 348 LEU A N 1
ATOM 2562 C CA . LEU A 1 348 ? 11.990 12.801 1.153 1.00 89.81 348 LEU A CA 1
ATOM 2563 C C . LEU A 1 348 ? 10.772 12.129 1.796 1.00 89.81 348 LEU A C 1
ATOM 2565 O O . LEU A 1 348 ? 10.944 11.262 2.644 1.00 89.81 348 LEU A O 1
ATOM 2569 N N . GLY A 1 349 ? 9.556 12.489 1.375 1.00 92.75 349 GLY A N 1
ATOM 2570 C CA . GLY A 1 349 ? 8.334 11.862 1.874 1.00 92.75 349 GLY A CA 1
ATOM 2571 C C . GLY A 1 349 ? 8.290 10.365 1.569 1.00 92.75 349 GLY A C 1
ATOM 2572 O O . GLY A 1 349 ? 8.015 9.569 2.460 1.00 92.75 349 GLY A O 1
ATOM 2573 N N . GLN A 1 350 ? 8.618 9.958 0.339 1.00 94.88 350 GLN A N 1
ATOM 2574 C CA . GLN A 1 350 ? 8.695 8.539 -0.029 1.00 94.88 350 GLN A CA 1
ATOM 2575 C C . GLN A 1 350 ? 9.757 7.801 0.784 1.00 94.88 350 GLN A C 1
ATOM 2577 O O . GLN A 1 350 ? 9.478 6.713 1.278 1.00 94.88 350 GLN A O 1
ATOM 2582 N N . TRP A 1 351 ? 10.942 8.395 0.942 1.00 95.69 351 TRP A N 1
ATOM 2583 C CA . TRP A 1 351 ? 12.003 7.823 1.769 1.00 95.69 351 TRP A CA 1
ATOM 2584 C C . TRP A 1 351 ? 11.522 7.619 3.215 1.00 95.69 351 TRP A C 1
ATOM 2586 O O . TRP A 1 351 ? 11.506 6.493 3.695 1.00 95.69 351 TRP A O 1
ATOM 2596 N N . LEU A 1 352 ? 10.989 8.651 3.874 1.00 96.25 352 LEU A N 1
ATOM 2597 C CA . LEU A 1 352 ? 10.468 8.553 5.246 1.00 96.25 352 LEU A CA 1
ATOM 2598 C C . LEU A 1 352 ? 9.340 7.517 5.391 1.00 96.25 352 LEU A C 1
ATOM 2600 O O . LEU A 1 352 ? 9.278 6.793 6.381 1.00 96.25 352 LEU A O 1
ATOM 2604 N N . ARG A 1 353 ? 8.452 7.391 4.402 1.00 97.69 353 ARG A N 1
ATOM 2605 C CA . ARG A 1 353 ? 7.402 6.361 4.431 1.00 97.69 353 ARG A CA 1
ATOM 2606 C C . ARG A 1 353 ? 7.953 4.946 4.269 1.00 97.69 353 ARG A C 1
ATOM 2608 O O . ARG A 1 353 ? 7.383 4.016 4.834 1.00 97.69 353 ARG A O 1
ATOM 2615 N N . TRP A 1 354 ? 9.045 4.778 3.528 1.00 98.06 354 TRP A N 1
ATOM 2616 C CA . TRP A 1 354 ? 9.758 3.507 3.466 1.00 98.06 354 TRP A CA 1
ATOM 2617 C C . TRP A 1 354 ? 10.533 3.208 4.750 1.00 98.06 354 TRP A C 1
ATOM 2619 O O . TRP A 1 354 ? 10.490 2.070 5.197 1.00 98.06 354 TRP A O 1
ATOM 2629 N N . GLU A 1 355 ? 11.144 4.206 5.395 1.00 98.19 355 GLU A N 1
ATOM 2630 C CA . GLU A 1 355 ? 11.744 4.047 6.730 1.00 98.19 355 GLU A CA 1
ATOM 2631 C C . GLU A 1 355 ? 10.711 3.518 7.742 1.00 98.19 355 GLU A C 1
ATOM 2633 O O . GLU A 1 355 ? 10.982 2.567 8.472 1.00 98.19 355 GLU A O 1
ATOM 2638 N N . ALA A 1 356 ? 9.491 4.067 7.726 1.00 98.25 356 ALA A N 1
ATOM 2639 C CA . ALA A 1 356 ? 8.380 3.550 8.527 1.00 98.25 356 ALA A CA 1
ATOM 2640 C C . ALA A 1 356 ? 7.988 2.114 8.146 1.00 98.25 356 ALA A C 1
ATOM 2642 O O . ALA A 1 356 ? 7.814 1.273 9.020 1.00 98.25 356 ALA A O 1
ATOM 2643 N N . ALA A 1 357 ? 7.840 1.814 6.851 1.00 98.56 357 ALA A N 1
ATOM 2644 C CA . ALA A 1 357 ? 7.458 0.474 6.405 1.00 98.56 357 ALA A CA 1
ATOM 2645 C C . ALA A 1 357 ? 8.511 -0.594 6.757 1.00 98.56 357 ALA A C 1
ATOM 2647 O O . ALA A 1 357 ? 8.147 -1.717 7.097 1.00 98.56 357 ALA A O 1
ATOM 2648 N N . LEU A 1 358 ? 9.801 -0.255 6.696 1.00 98.75 358 LEU A N 1
ATOM 2649 C CA . LEU A 1 358 ? 10.886 -1.152 7.095 1.00 98.75 358 LEU A CA 1
ATOM 2650 C C . LEU A 1 358 ? 10.897 -1.400 8.604 1.00 98.75 358 LEU A C 1
ATOM 2652 O O . LEU A 1 358 ? 11.161 -2.523 9.023 1.00 98.75 358 LEU A O 1
ATOM 2656 N N . GLU A 1 359 ? 10.551 -0.401 9.417 1.00 98.56 359 GLU A N 1
ATOM 2657 C CA . GLU A 1 359 ? 10.392 -0.591 10.863 1.00 98.56 359 GLU A CA 1
ATOM 2658 C C . GLU A 1 359 ? 9.250 -1.561 11.190 1.00 98.56 359 GLU A C 1
ATOM 2660 O O . GLU A 1 359 ? 9.410 -2.461 12.013 1.00 98.56 359 GLU A O 1
ATOM 2665 N N . GLU A 1 360 ? 8.122 -1.447 10.491 1.00 98.56 360 GLU A N 1
ATOM 2666 C CA . GLU A 1 360 ? 7.012 -2.396 10.628 1.00 98.56 360 GLU A CA 1
ATOM 2667 C C . GLU A 1 360 ? 7.424 -3.822 10.219 1.00 98.56 360 GLU A C 1
ATOM 2669 O O . GLU A 1 360 ? 7.103 -4.789 10.913 1.00 98.56 360 GLU A O 1
ATOM 2674 N N . MET A 1 361 ? 8.177 -3.970 9.119 1.00 98.75 361 MET A N 1
ATOM 2675 C CA . MET A 1 361 ? 8.733 -5.265 8.702 1.00 98.75 361 MET A CA 1
ATOM 2676 C C . MET A 1 361 ? 9.683 -5.831 9.760 1.00 98.75 361 MET A C 1
ATOM 2678 O O . MET A 1 361 ? 9.586 -7.012 10.094 1.00 98.75 361 MET A O 1
ATOM 2682 N N . ARG A 1 362 ? 10.565 -5.001 10.329 1.00 98.56 362 ARG A N 1
ATOM 2683 C CA . ARG A 1 362 ? 11.491 -5.395 11.397 1.00 98.56 362 ARG A CA 1
ATOM 2684 C C . ARG A 1 362 ? 10.739 -5.955 12.602 1.00 98.56 362 ARG A C 1
ATOM 2686 O O . ARG A 1 362 ? 11.085 -7.030 13.087 1.00 98.56 362 ARG A O 1
ATOM 2693 N N . LEU A 1 363 ? 9.711 -5.245 13.070 1.00 97.69 363 LEU A N 1
ATOM 2694 C CA . LEU A 1 363 ? 8.885 -5.659 14.207 1.00 97.69 363 LEU A CA 1
ATOM 2695 C C . LEU A 1 363 ? 8.102 -6.938 13.905 1.00 97.69 363 LEU A C 1
ATOM 2697 O O . LEU A 1 363 ? 8.056 -7.843 14.736 1.00 97.69 363 LEU A O 1
ATOM 2701 N N . TYR A 1 364 ? 7.544 -7.049 12.699 1.00 98.62 364 TYR A N 1
ATOM 2702 C CA . TYR A 1 364 ? 6.853 -8.251 12.248 1.00 98.62 364 TYR A CA 1
ATOM 2703 C C . TYR A 1 364 ? 7.775 -9.475 12.241 1.00 98.62 364 TYR A C 1
ATOM 2705 O O . TYR A 1 364 ? 7.459 -10.493 12.854 1.00 98.62 364 TYR A O 1
ATOM 2713 N N . PHE A 1 365 ? 8.935 -9.380 11.585 1.00 97.75 365 PHE A N 1
ATOM 2714 C CA . PHE A 1 365 ? 9.863 -10.503 11.446 1.00 97.75 365 PHE A CA 1
ATOM 2715 C C . PHE A 1 365 ? 10.625 -10.835 12.736 1.00 97.75 365 PHE A C 1
ATOM 2717 O O . PHE A 1 365 ? 11.115 -11.957 12.863 1.00 97.75 365 PHE A O 1
ATOM 2724 N N . ALA A 1 366 ? 10.673 -9.922 13.714 1.00 97.25 366 ALA A N 1
ATOM 2725 C CA . ALA A 1 366 ? 11.181 -10.209 15.056 1.00 97.25 366 ALA A CA 1
ATOM 2726 C C . ALA A 1 366 ? 10.288 -11.194 15.838 1.00 97.25 366 ALA A C 1
ATOM 2728 O O . ALA A 1 366 ? 10.772 -11.887 16.735 1.00 97.25 366 ALA A O 1
ATOM 2729 N N . VAL A 1 367 ? 8.997 -11.295 15.502 1.00 98.00 367 VAL A N 1
ATOM 2730 C CA . VAL A 1 367 ? 8.094 -12.295 16.087 1.00 98.00 367 VAL A CA 1
ATOM 2731 C C . VAL A 1 367 ? 8.361 -13.657 15.434 1.00 98.00 367 VAL A C 1
ATOM 2733 O O . VAL A 1 367 ? 8.282 -13.742 14.211 1.00 98.00 367 VAL A O 1
ATOM 2736 N N . PRO A 1 368 ? 8.624 -14.746 16.184 1.00 97.31 368 PRO A N 1
ATOM 2737 C CA . PRO A 1 368 ? 8.840 -16.079 15.611 1.00 97.31 368 PRO A CA 1
ATOM 2738 C C . PRO A 1 368 ? 7.678 -16.555 14.732 1.00 97.31 368 PRO A C 1
ATOM 2740 O O . PRO A 1 368 ? 6.517 -16.360 15.089 1.00 97.31 368 PRO A O 1
ATOM 2743 N N . GLU A 1 369 ? 7.976 -17.237 13.624 1.00 96.31 369 GLU A N 1
ATOM 2744 C CA . GLU A 1 369 ? 6.983 -17.644 12.612 1.00 96.31 369 GLU A CA 1
ATOM 2745 C C . GLU A 1 369 ? 5.795 -18.425 13.187 1.00 96.31 369 GLU A C 1
ATOM 2747 O O . GLU A 1 369 ? 4.648 -18.127 12.865 1.00 96.31 369 GLU A O 1
ATOM 2752 N N . THR A 1 370 ? 6.045 -19.356 14.110 1.00 97.06 370 THR A N 1
ATOM 2753 C CA . THR A 1 370 ? 4.988 -20.129 14.782 1.00 97.06 370 THR A CA 1
ATOM 2754 C C . THR A 1 370 ? 4.018 -19.240 15.562 1.00 97.06 370 THR A C 1
ATOM 2756 O O . THR A 1 370 ? 2.815 -19.493 15.561 1.00 97.06 370 THR A O 1
ATOM 2759 N N . ARG A 1 371 ? 4.509 -18.156 16.178 1.00 97.81 371 ARG A N 1
ATOM 2760 C CA . ARG A 1 371 ? 3.667 -17.156 16.851 1.00 97.81 371 ARG A CA 1
ATOM 2761 C C . ARG A 1 371 ? 2.941 -16.261 15.854 1.00 97.81 371 ARG A C 1
ATOM 2763 O O . ARG A 1 371 ? 1.784 -15.934 16.095 1.00 97.81 371 ARG A O 1
ATOM 2770 N N . ARG A 1 372 ? 3.580 -15.903 14.731 1.00 98.25 372 ARG A N 1
ATOM 2771 C CA . ARG A 1 372 ? 2.915 -15.156 13.649 1.00 98.25 372 ARG A CA 1
ATOM 2772 C C . ARG A 1 372 ? 1.726 -15.942 13.108 1.00 98.25 372 ARG A C 1
ATOM 2774 O O . ARG A 1 372 ? 0.625 -15.405 13.053 1.00 98.25 372 ARG A O 1
ATOM 2781 N N . ARG A 1 373 ? 1.928 -17.228 12.805 1.00 97.94 373 ARG A N 1
ATOM 2782 C CA . ARG A 1 373 ? 0.870 -18.151 12.379 1.00 97.94 373 ARG A CA 1
ATOM 2783 C C . ARG A 1 373 ? -0.261 -18.225 13.407 1.00 97.94 373 ARG A C 1
ATOM 2785 O O . ARG A 1 373 ? -1.401 -17.957 13.047 1.00 97.94 373 ARG A O 1
ATOM 2792 N N . ALA A 1 374 ? 0.049 -18.501 14.675 1.00 98.06 374 ALA A N 1
ATOM 2793 C CA . ALA A 1 374 ? -0.966 -18.615 15.726 1.00 98.06 374 ALA A CA 1
ATOM 2794 C C . ALA A 1 374 ? -1.788 -17.323 15.909 1.00 98.06 374 ALA A C 1
ATOM 2796 O O . ALA A 1 374 ? -3.008 -17.380 16.060 1.00 98.06 374 ALA A O 1
ATOM 2797 N N . ALA A 1 375 ? -1.143 -16.151 15.849 1.00 98.00 375 ALA A N 1
ATOM 2798 C CA . ALA A 1 375 ? -1.832 -14.864 15.929 1.00 98.00 375 ALA A CA 1
ATOM 2799 C C . ALA A 1 375 ? -2.798 -14.654 14.752 1.00 98.00 375 ALA A C 1
ATOM 2801 O O . ALA A 1 375 ? -3.928 -14.209 14.961 1.00 98.00 375 ALA A O 1
ATOM 2802 N N . LEU A 1 376 ? -2.377 -15.003 13.530 1.00 98.50 376 LEU A N 1
ATOM 2803 C CA . LEU A 1 376 ? -3.217 -14.915 12.334 1.00 98.50 376 LEU A CA 1
ATOM 2804 C C . LEU A 1 376 ? -4.376 -15.924 12.364 1.00 98.50 376 LEU A C 1
ATOM 2806 O O . LEU A 1 376 ? -5.485 -15.566 11.980 1.00 98.50 376 LEU A O 1
ATOM 2810 N N . GLU A 1 377 ? -4.151 -17.154 12.832 1.00 98.31 377 GLU A N 1
ATOM 2811 C CA . GLU A 1 377 ? -5.188 -18.193 12.954 1.00 98.31 377 GLU A CA 1
ATOM 2812 C C . GLU A 1 377 ? -6.255 -17.803 13.978 1.00 98.31 377 GLU A C 1
ATOM 2814 O O . GLU A 1 377 ? -7.451 -17.886 13.691 1.00 98.31 377 GLU A O 1
ATOM 2819 N N . GLY A 1 378 ? -5.833 -17.311 15.147 1.00 98.44 378 GLY A N 1
ATOM 2820 C CA . GLY A 1 378 ? -6.751 -16.797 16.158 1.00 98.44 378 GLY A CA 1
ATOM 2821 C C . GLY A 1 378 ? -7.583 -15.629 15.625 1.00 98.44 378 GLY A C 1
ATOM 2822 O O . GLY A 1 378 ? -8.806 -15.627 15.775 1.00 98.44 378 GLY A O 1
ATOM 2823 N N . PHE A 1 379 ? -6.938 -14.676 14.940 1.00 98.62 379 PHE A N 1
ATOM 2824 C CA . PHE A 1 379 ? -7.625 -13.528 14.350 1.00 98.62 379 PHE A CA 1
ATOM 2825 C C . PHE A 1 379 ? -8.634 -13.982 13.293 1.00 98.62 379 PHE A C 1
ATOM 2827 O O . PHE A 1 379 ? -9.784 -13.545 13.294 1.00 98.62 379 PHE A O 1
ATOM 2834 N N . ALA A 1 380 ? -8.227 -14.901 12.415 1.00 98.31 380 ALA A N 1
ATOM 2835 C CA . ALA A 1 380 ? -9.080 -15.456 11.376 1.00 98.31 380 ALA A CA 1
ATOM 2836 C C . ALA A 1 380 ? -10.340 -16.116 11.951 1.00 98.31 380 ALA A C 1
ATOM 2838 O O . ALA A 1 380 ? -11.444 -15.866 11.462 1.00 98.31 380 ALA A O 1
ATOM 2839 N N . ALA A 1 381 ? -10.181 -16.915 13.008 1.00 98.38 381 ALA A N 1
ATOM 2840 C CA . ALA A 1 381 ? -11.291 -17.571 13.686 1.00 98.38 3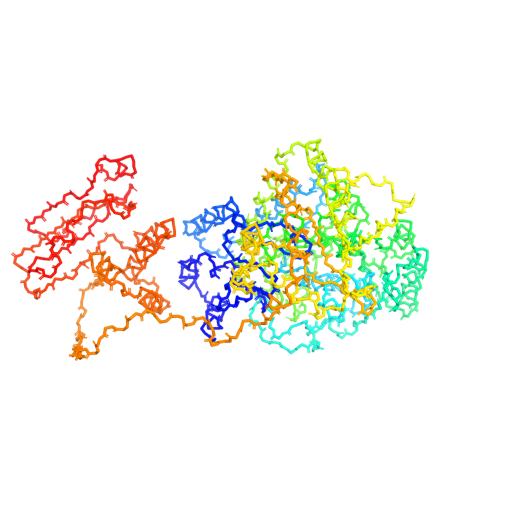81 ALA A CA 1
ATOM 2841 C C . ALA A 1 381 ? -12.243 -16.562 14.351 1.00 98.38 381 ALA A C 1
ATOM 2843 O O . ALA A 1 381 ? -13.460 -16.714 14.245 1.00 98.38 381 ALA A O 1
ATOM 2844 N N . ALA A 1 382 ? -11.709 -15.524 15.003 1.00 98.56 382 ALA A N 1
ATOM 2845 C CA . ALA A 1 382 ? -12.515 -14.482 15.636 1.00 98.56 382 ALA A CA 1
ATOM 2846 C C . ALA A 1 382 ? -13.319 -13.674 14.606 1.00 98.56 382 ALA A C 1
ATOM 2848 O O . ALA A 1 382 ? -14.524 -13.492 14.772 1.00 98.56 382 ALA A O 1
ATOM 2849 N N . VAL A 1 383 ? -12.686 -13.235 13.513 1.00 98.56 383 VAL A N 1
ATOM 2850 C CA . VAL A 1 383 ? -13.374 -12.470 12.462 1.00 98.56 383 VAL A CA 1
ATOM 2851 C C . VAL A 1 383 ? -14.470 -13.297 11.804 1.00 98.56 383 VAL A C 1
ATOM 2853 O O . VAL A 1 383 ? -15.578 -12.793 11.647 1.00 98.56 383 VAL A O 1
ATOM 2856 N N . ALA A 1 384 ? -14.197 -14.559 11.456 1.00 98.00 384 ALA A N 1
ATOM 2857 C CA . ALA A 1 384 ? -15.215 -15.440 10.888 1.00 98.00 384 ALA A CA 1
ATOM 2858 C C . ALA A 1 384 ? -16.417 -15.581 11.835 1.00 98.00 384 ALA A C 1
ATOM 2860 O O . ALA A 1 384 ? -17.540 -15.290 11.436 1.00 98.00 384 ALA A O 1
ATOM 2861 N N . ARG A 1 385 ? -16.168 -15.901 13.112 1.00 98.19 385 ARG A N 1
ATOM 2862 C CA . ARG A 1 385 ? -17.209 -16.072 14.136 1.00 98.19 385 ARG A CA 1
ATOM 2863 C C . ARG A 1 385 ? -18.092 -14.834 14.300 1.00 98.19 385 ARG A C 1
ATOM 2865 O O . ARG A 1 385 ? -19.312 -14.961 14.309 1.00 98.19 385 ARG A O 1
ATOM 2872 N N . HIS A 1 386 ? -17.494 -13.648 14.439 1.00 98.50 386 HIS A N 1
ATOM 2873 C CA . HIS A 1 386 ? -18.254 -12.413 14.678 1.00 98.50 386 HIS A CA 1
ATOM 2874 C C . HIS A 1 386 ? -18.989 -11.930 13.429 1.00 98.50 386 HIS A C 1
ATOM 2876 O O . HIS A 1 386 ? -20.130 -11.495 13.535 1.00 98.50 386 HIS A O 1
ATOM 2882 N N . VAL A 1 387 ? -18.386 -12.046 12.242 1.00 98.38 387 VAL A N 1
ATOM 2883 C CA . VAL A 1 387 ? -19.054 -11.657 10.990 1.00 98.38 387 VAL A CA 1
ATOM 2884 C C . VAL A 1 387 ? -20.195 -12.617 10.644 1.00 98.38 387 VAL A C 1
ATOM 2886 O O . VAL A 1 387 ? -21.249 -12.158 10.220 1.00 98.38 387 VAL A O 1
ATOM 2889 N N . GLU A 1 388 ? -20.024 -13.928 10.830 1.00 97.12 388 GLU A N 1
ATOM 2890 C CA . GLU A 1 388 ? -21.082 -14.922 10.578 1.00 97.12 388 GLU A CA 1
ATOM 2891 C C . GLU A 1 388 ? -22.193 -14.886 11.637 1.00 97.12 388 GLU A C 1
ATOM 2893 O O . GLU A 1 388 ? -23.339 -15.213 11.338 1.00 97.12 388 GLU A O 1
ATOM 2898 N N . GLY A 1 389 ? -21.870 -14.471 12.866 1.00 97.31 389 GLY A N 1
ATOM 2899 C CA . GLY A 1 389 ? -22.845 -14.277 13.939 1.00 97.31 389 GLY A CA 1
ATOM 2900 C C . GLY A 1 389 ? -23.672 -12.991 13.821 1.00 97.31 389 GLY A C 1
ATOM 2901 O O . GLY A 1 389 ? -24.678 -12.858 14.518 1.00 97.31 389 GLY A O 1
ATOM 2902 N N . ALA A 1 390 ? -23.271 -12.047 12.966 1.00 97.50 390 ALA A N 1
ATOM 2903 C CA . ALA A 1 390 ? -23.945 -10.764 12.803 1.00 97.50 390 ALA A CA 1
ATOM 2904 C C . ALA A 1 390 ? -25.106 -10.861 11.788 1.00 97.50 390 ALA A C 1
ATOM 2906 O O . ALA A 1 390 ? -24.893 -11.271 10.644 1.00 97.50 390 ALA A O 1
ATOM 2907 N N . PRO A 1 391 ? -26.341 -10.469 12.158 1.00 96.06 391 PRO A N 1
ATOM 2908 C CA . PRO A 1 391 ? -27.533 -10.694 11.335 1.00 96.06 391 PRO A CA 1
ATOM 2909 C C . PRO A 1 391 ? -27.534 -9.909 10.018 1.00 96.06 391 PRO A C 1
ATOM 2911 O O . PRO A 1 391 ? -28.141 -10.349 9.037 1.00 96.06 391 PRO A O 1
ATOM 2914 N N . SER A 1 392 ? -26.868 -8.754 9.983 1.00 97.56 392 SER A N 1
ATOM 2915 C CA . SER A 1 392 ? -26.824 -7.881 8.812 1.00 97.56 392 SER A CA 1
ATOM 2916 C C . SER A 1 392 ? -25.566 -8.088 7.974 1.00 97.56 392 SER A C 1
ATOM 2918 O O . SER A 1 392 ? -25.378 -7.375 6.988 1.00 97.56 392 SER A O 1
ATOM 2920 N N . LEU A 1 393 ? -24.690 -9.035 8.320 1.00 98.06 393 LEU A N 1
ATOM 2921 C CA . LEU A 1 393 ? -23.452 -9.287 7.588 1.00 98.06 393 LEU A CA 1
ATOM 2922 C C . LEU A 1 393 ? -23.488 -10.642 6.878 1.00 98.06 393 LEU A C 1
ATOM 2924 O O . LEU A 1 393 ? -24.147 -11.587 7.297 1.00 98.06 393 LEU A O 1
ATOM 2928 N N . SER A 1 394 ? -22.777 -10.736 5.758 1.00 97.25 394 SER A N 1
ATOM 2929 C CA . SER A 1 394 ? -22.592 -12.001 5.044 1.00 97.25 394 SER A CA 1
ATOM 2930 C C . SER A 1 394 ? -21.154 -12.117 4.576 1.00 97.25 394 SER A C 1
ATOM 2932 O O . SER A 1 394 ? -20.743 -11.418 3.646 1.00 97.25 394 SER A O 1
ATOM 2934 N N . LEU A 1 395 ? -20.393 -13.016 5.200 1.00 97.31 395 LEU A N 1
ATOM 2935 C CA . LEU A 1 395 ? -19.005 -13.271 4.832 1.00 97.31 395 LEU A CA 1
ATOM 2936 C C . LEU A 1 395 ? -18.915 -13.804 3.396 1.00 97.31 395 LEU A C 1
ATOM 2938 O O . LEU A 1 395 ? -19.653 -14.703 2.992 1.00 97.31 395 LEU A O 1
ATOM 2942 N N . LEU A 1 396 ? -17.996 -13.246 2.610 1.00 95.44 396 LEU A N 1
ATOM 2943 C CA . LEU A 1 396 ? -17.692 -13.754 1.282 1.00 95.44 396 LEU A CA 1
ATOM 2944 C C . LEU A 1 396 ? -16.872 -15.050 1.421 1.00 95.44 396 LEU A C 1
ATOM 2946 O O . LEU A 1 396 ? -15.908 -15.071 2.206 1.00 95.44 396 LEU A O 1
ATOM 2950 N N . PRO A 1 397 ? -17.194 -16.110 0.652 1.00 92.94 397 PRO A N 1
ATOM 2951 C CA . PRO A 1 397 ? -16.450 -17.362 0.697 1.00 92.94 397 PRO A CA 1
ATOM 2952 C C . PRO A 1 397 ? -14.950 -17.157 0.491 1.00 92.94 397 PRO A C 1
ATOM 2954 O O . PRO A 1 397 ? -14.525 -16.236 -0.215 1.00 92.94 397 PRO A O 1
ATOM 2957 N N . ALA A 1 398 ? -14.149 -18.022 1.114 1.00 90.00 398 ALA A N 1
ATOM 2958 C CA . ALA A 1 398 ? -12.721 -18.053 0.840 1.00 90.00 398 ALA A CA 1
ATOM 2959 C C . ALA A 1 398 ? -12.486 -18.330 -0.660 1.00 90.00 398 ALA A C 1
ATOM 2961 O O . ALA A 1 398 ? -13.212 -19.138 -1.249 1.00 90.00 398 ALA A O 1
ATOM 2962 N N . PRO A 1 399 ? -11.502 -17.668 -1.290 1.00 86.75 399 PRO A N 1
ATOM 2963 C CA . PRO A 1 399 ? -11.099 -17.988 -2.652 1.00 86.75 399 PRO A CA 1
ATOM 2964 C C . PRO A 1 399 ? -10.721 -19.473 -2.781 1.00 86.75 399 PRO A C 1
ATOM 2966 O O . PRO A 1 399 ? -10.178 -20.041 -1.830 1.00 86.75 399 PRO A O 1
ATOM 2969 N N . PRO A 1 400 ? -11.002 -20.111 -3.929 1.00 84.75 400 PRO A N 1
ATOM 2970 C CA . PRO A 1 400 ? -10.635 -21.502 -4.152 1.00 84.75 400 PRO A CA 1
ATOM 2971 C C . PRO A 1 400 ? -9.113 -21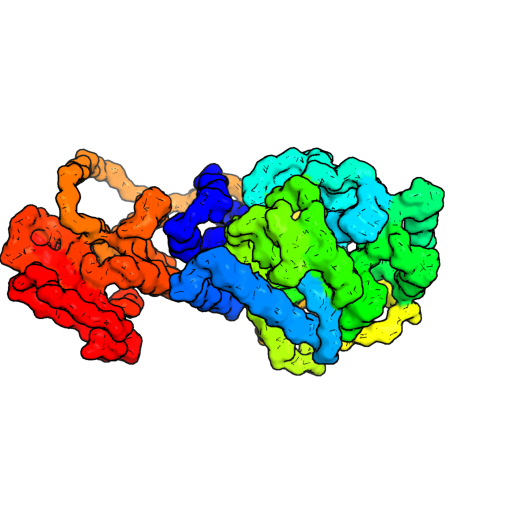.656 -4.132 1.00 84.75 400 PRO A C 1
ATOM 2973 O O . PRO A 1 400 ? -8.386 -20.791 -4.624 1.00 84.75 400 PRO A O 1
ATOM 2976 N N . THR A 1 401 ? -8.638 -22.773 -3.589 1.00 80.56 401 THR A N 1
ATOM 2977 C CA . THR A 1 401 ? -7.227 -23.146 -3.660 1.00 80.56 401 THR A CA 1
ATOM 2978 C C . THR A 1 401 ? -6.882 -23.631 -5.066 1.00 80.56 401 THR A C 1
ATOM 2980 O O . THR A 1 401 ? -7.632 -24.387 -5.688 1.00 80.56 401 THR A O 1
ATOM 2983 N N . ASP A 1 402 ? -5.734 -23.197 -5.579 1.00 84.81 402 ASP A N 1
ATOM 2984 C CA . ASP A 1 402 ? -5.171 -23.741 -6.809 1.00 84.81 402 ASP A CA 1
ATOM 2985 C C . ASP A 1 402 ? -4.450 -25.052 -6.488 1.00 84.81 402 ASP A C 1
ATOM 2987 O O . ASP A 1 402 ? -3.399 -25.056 -5.856 1.00 84.81 402 ASP A O 1
ATOM 2991 N N . ALA A 1 403 ? -5.005 -26.177 -6.939 1.00 82.81 403 ALA A N 1
ATOM 2992 C CA . ALA A 1 403 ? -4.410 -27.496 -6.723 1.00 82.81 403 ALA A CA 1
ATOM 2993 C C . ALA A 1 403 ? -3.033 -27.672 -7.400 1.00 82.81 403 ALA A C 1
ATOM 2995 O O . ALA A 1 403 ? -2.336 -28.641 -7.109 1.00 82.81 403 ALA A O 1
ATOM 2996 N N . SER A 1 404 ? -2.653 -26.777 -8.321 1.00 86.81 404 SER A N 1
ATOM 2997 C CA . SER A 1 404 ? -1.335 -26.767 -8.966 1.00 86.81 404 SER A CA 1
ATOM 2998 C C . SER A 1 404 ? -0.293 -25.890 -8.258 1.00 86.81 404 SER A C 1
ATOM 3000 O O . SER A 1 404 ? 0.870 -25.892 -8.675 1.00 86.81 404 SER A O 1
ATOM 3002 N N . ASP A 1 405 ? -0.697 -25.149 -7.221 1.00 88.94 405 ASP A N 1
ATOM 3003 C CA . ASP A 1 405 ? 0.171 -24.305 -6.397 1.00 88.94 405 ASP A CA 1
ATOM 3004 C C . ASP A 1 405 ? 0.721 -25.129 -5.223 1.00 88.94 405 ASP A C 1
ATOM 3006 O O . ASP A 1 405 ? 0.037 -25.385 -4.235 1.00 88.94 405 ASP A O 1
ATOM 3010 N N . ASP A 1 406 ? 1.965 -25.582 -5.366 1.00 86.88 406 ASP A N 1
ATOM 3011 C CA . ASP A 1 406 ? 2.705 -26.402 -4.402 1.00 86.88 406 ASP A CA 1
ATOM 3012 C C . ASP A 1 406 ? 3.614 -25.577 -3.473 1.00 86.88 406 ASP A C 1
ATOM 3014 O O . ASP A 1 406 ? 4.408 -26.129 -2.711 1.00 86.88 406 ASP A O 1
ATOM 3018 N N . ILE A 1 407 ? 3.518 -24.248 -3.540 1.00 90.81 407 ILE A N 1
ATOM 3019 C CA . ILE A 1 407 ? 4.383 -23.339 -2.792 1.00 90.81 407 ILE A CA 1
ATOM 3020 C C . ILE A 1 407 ? 3.837 -23.156 -1.373 1.00 90.81 407 ILE A C 1
ATOM 3022 O O . ILE A 1 407 ? 2.714 -22.687 -1.179 1.00 90.81 407 ILE A O 1
ATOM 3026 N N . ASP A 1 408 ? 4.668 -23.456 -0.375 1.00 88.88 408 ASP A N 1
ATOM 3027 C CA . ASP A 1 408 ? 4.364 -23.180 1.029 1.00 88.88 408 ASP A CA 1
ATOM 3028 C C . ASP A 1 408 ? 4.486 -21.677 1.331 1.00 88.88 408 ASP A C 1
ATOM 3030 O O . ASP A 1 408 ? 5.563 -21.079 1.250 1.00 88.88 408 ASP A O 1
ATOM 3034 N N . ASP A 1 409 ? 3.356 -21.062 1.680 1.00 91.44 409 ASP A N 1
ATOM 3035 C CA . ASP A 1 409 ? 3.271 -19.660 2.094 1.00 91.44 409 ASP A CA 1
ATOM 3036 C C . ASP A 1 409 ? 3.580 -19.450 3.588 1.00 91.44 409 ASP A C 1
ATOM 3038 O O . ASP A 1 409 ? 3.506 -18.319 4.076 1.00 91.44 409 ASP A O 1
ATOM 3042 N N . GLY A 1 410 ? 3.931 -20.504 4.331 1.00 93.44 410 GLY A N 1
ATOM 3043 C CA . GLY A 1 410 ? 4.226 -20.415 5.756 1.00 93.44 410 GLY A CA 1
ATOM 3044 C C . GLY A 1 410 ? 3.032 -19.840 6.517 1.00 93.44 410 GLY A C 1
ATOM 3045 O O . GLY A 1 410 ? 1.884 -20.244 6.309 1.00 93.44 410 GLY A O 1
ATOM 3046 N N . GLU A 1 411 ? 3.272 -18.862 7.390 1.00 95.31 411 GLU A N 1
ATOM 3047 C CA . GLU A 1 411 ? 2.212 -18.168 8.124 1.00 95.31 411 GLU A CA 1
ATOM 3048 C C . GLU A 1 411 ? 1.184 -17.468 7.217 1.00 95.31 411 GLU A C 1
ATOM 3050 O O . GLU A 1 411 ? 0.044 -17.267 7.635 1.00 95.31 411 GLU A O 1
ATOM 3055 N N . MET A 1 412 ? 1.544 -17.139 5.970 1.00 95.62 412 MET A N 1
ATOM 3056 C CA . MET A 1 412 ? 0.640 -16.498 5.006 1.00 95.62 412 MET A CA 1
ATOM 3057 C C . MET A 1 412 ? -0.311 -17.477 4.316 1.00 95.62 412 MET A C 1
ATOM 3059 O O . MET A 1 412 ? -1.200 -17.038 3.591 1.00 95.62 412 MET A O 1
ATOM 3063 N N . ALA A 1 413 ? -0.191 -18.784 4.577 1.00 93.81 413 ALA A N 1
ATOM 3064 C CA . ALA A 1 413 ? -1.219 -19.752 4.194 1.00 93.81 413 ALA A CA 1
ATOM 3065 C C . ALA A 1 413 ? -2.546 -19.511 4.947 1.00 93.81 413 ALA A C 1
ATOM 3067 O O . ALA A 1 413 ? -3.609 -19.959 4.516 1.00 93.81 413 ALA A O 1
ATOM 3068 N N . VAL A 1 414 ? -2.501 -18.794 6.077 1.00 95.62 414 VAL A N 1
ATOM 3069 C CA . VAL A 1 414 ? -3.685 -18.401 6.845 1.00 95.62 414 VAL A CA 1
ATOM 3070 C C . VAL A 1 414 ? -4.434 -17.286 6.113 1.00 95.62 414 VAL A C 1
ATOM 3072 O O . VAL A 1 414 ? -3.848 -16.300 5.667 1.00 95.62 414 VAL A O 1
ATOM 3075 N N . ARG A 1 415 ? -5.766 -17.386 6.031 1.00 95.50 415 ARG A N 1
ATOM 3076 C CA . ARG A 1 415 ? -6.603 -16.319 5.462 1.00 95.50 415 ARG A CA 1
ATOM 3077 C C . ARG A 1 415 ? -6.460 -15.040 6.290 1.00 95.50 415 ARG A C 1
ATOM 3079 O O . ARG A 1 415 ? -6.798 -15.016 7.466 1.00 95.50 415 ARG A O 1
ATOM 3086 N N . THR A 1 416 ? -6.043 -13.949 5.649 1.00 97.31 416 THR A N 1
ATOM 3087 C CA . THR A 1 416 ? -5.842 -12.651 6.323 1.00 97.31 416 THR A CA 1
ATOM 3088 C C . THR A 1 416 ? -6.816 -11.552 5.887 1.00 97.31 416 THR A C 1
ATOM 3090 O O . THR A 1 416 ? -6.763 -10.450 6.431 1.00 97.31 416 THR A O 1
ATOM 3093 N N . VAL A 1 417 ? -7.708 -11.822 4.926 1.00 97.62 417 VAL A N 1
ATOM 3094 C CA . VAL A 1 417 ? -8.708 -10.867 4.413 1.00 97.62 417 VAL A CA 1
ATOM 3095 C C . VAL A 1 417 ? -10.102 -11.480 4.456 1.00 97.62 417 VAL A C 1
ATOM 3097 O O . VAL A 1 417 ? -10.341 -12.550 3.889 1.00 97.62 417 VAL A O 1
ATOM 3100 N N . PHE A 1 418 ? -11.033 -10.761 5.079 1.00 98.25 418 PHE A N 1
ATOM 3101 C CA . PHE A 1 418 ? -12.415 -11.181 5.296 1.00 98.25 418 PHE A CA 1
ATOM 3102 C C . PHE A 1 418 ? -13.354 -10.136 4.681 1.00 98.25 418 PHE A C 1
ATOM 3104 O O . PHE A 1 418 ? -13.787 -9.215 5.376 1.00 98.25 418 PHE A O 1
ATOM 3111 N N . PRO A 1 419 ? -13.614 -10.208 3.361 1.00 97.94 419 PRO A N 1
ATOM 3112 C CA . PRO A 1 419 ? -14.643 -9.404 2.727 1.00 97.94 419 PRO A CA 1
ATOM 3113 C C . PRO A 1 419 ? -16.026 -9.905 3.133 1.00 97.94 419 PRO A C 1
ATOM 3115 O O . PRO A 1 419 ? -16.255 -11.111 3.148 1.00 97.94 419 PRO A O 1
ATOM 3118 N N . PHE A 1 420 ? -16.956 -8.998 3.398 1.00 98.31 420 PHE A N 1
ATOM 3119 C CA . PHE A 1 420 ? -18.342 -9.321 3.716 1.00 98.31 420 PHE A CA 1
ATOM 3120 C C . PHE A 1 420 ? -19.295 -8.280 3.132 1.00 98.31 420 PHE A C 1
ATOM 3122 O O . PHE A 1 420 ? -18.969 -7.094 3.031 1.00 98.31 420 PHE A O 1
ATOM 3129 N N . PHE A 1 421 ? -20.483 -8.732 2.744 1.00 98.19 421 PHE A N 1
ATOM 3130 C CA . PHE A 1 421 ? -21.587 -7.841 2.414 1.00 98.19 421 PHE A CA 1
ATOM 3131 C C . PHE A 1 421 ? -22.208 -7.298 3.693 1.00 98.19 421 PHE A C 1
ATOM 3133 O O . PHE A 1 421 ? -22.310 -8.010 4.691 1.00 98.19 421 PHE A O 1
ATOM 3140 N N . VAL A 1 422 ? -22.660 -6.050 3.625 1.00 98.25 422 VAL A N 1
ATOM 3141 C CA . VAL A 1 422 ? -23.590 -5.480 4.598 1.00 98.25 422 VAL A CA 1
ATOM 3142 C C . VAL A 1 422 ? -24.979 -5.523 3.977 1.00 98.25 422 VAL A C 1
ATOM 3144 O O . VAL A 1 422 ? -25.131 -5.185 2.800 1.00 98.25 422 VAL A O 1
ATOM 3147 N N . ARG A 1 423 ? -25.978 -5.950 4.744 1.00 96.88 423 ARG A N 1
ATOM 3148 C CA . ARG A 1 423 ? -27.345 -6.178 4.285 1.00 96.88 423 ARG A CA 1
ATOM 3149 C C . ARG A 1 423 ? -28.327 -5.276 5.010 1.00 96.88 423 ARG A C 1
ATOM 3151 O O . ARG A 1 423 ? -28.217 -5.063 6.212 1.00 96.88 423 ARG A O 1
ATOM 3158 N N . ARG A 1 424 ? -29.329 -4.784 4.286 1.00 93.19 424 ARG A N 1
ATOM 3159 C CA . ARG A 1 424 ? -30.467 -4.056 4.858 1.00 93.19 424 ARG A CA 1
ATOM 3160 C C . ARG A 1 424 ? -31.735 -4.485 4.137 1.00 93.19 424 ARG A C 1
ATOM 3162 O O . ARG A 1 424 ? -31.770 -4.485 2.915 1.00 93.19 424 ARG A O 1
ATOM 3169 N N . GLY A 1 425 ? -32.763 -4.885 4.886 1.00 87.88 425 GLY A N 1
ATOM 3170 C CA . GLY A 1 425 ? -34.016 -5.370 4.288 1.00 87.88 425 GLY A CA 1
ATOM 3171 C C . GLY A 1 425 ? -33.851 -6.638 3.438 1.00 87.88 425 GLY A C 1
ATOM 3172 O O . GLY A 1 425 ? -34.627 -6.862 2.521 1.00 87.88 425 GLY A O 1
ATOM 3173 N N . GLY A 1 426 ? -32.828 -7.456 3.714 1.00 87.94 426 GLY A N 1
ATOM 3174 C CA . GLY A 1 426 ? -32.532 -8.678 2.959 1.00 87.94 426 GLY A CA 1
ATOM 3175 C C . GLY A 1 426 ? -31.617 -8.485 1.744 1.00 87.94 426 GLY A C 1
ATOM 3176 O O . GLY A 1 426 ? -31.065 -9.478 1.266 1.00 87.94 426 GLY A O 1
ATOM 3177 N N . GLU A 1 427 ? -31.369 -7.249 1.312 1.00 94.56 427 GLU A N 1
ATOM 3178 C CA . GLU A 1 427 ? -30.552 -6.919 0.137 1.00 94.56 427 GLU A CA 1
ATOM 3179 C C . GLU A 1 427 ? -29.135 -6.479 0.518 1.00 94.56 427 GLU A C 1
ATOM 3181 O O . GLU A 1 427 ? -28.922 -5.916 1.593 1.00 94.56 427 GLU A O 1
ATOM 3186 N N . ASN A 1 428 ? -28.161 -6.728 -0.363 1.00 96.88 428 ASN A N 1
ATOM 3187 C CA . ASN A 1 428 ? -26.782 -6.263 -0.192 1.00 96.88 428 ASN A CA 1
ATOM 3188 C C . ASN A 1 428 ? -26.676 -4.769 -0.521 1.00 96.88 428 ASN A C 1
ATOM 3190 O O . ASN A 1 428 ? -27.206 -4.315 -1.532 1.00 96.88 428 ASN A O 1
ATOM 3194 N N . LEU A 1 429 ? -25.942 -4.013 0.295 1.00 97.00 429 LEU A N 1
ATOM 3195 C CA . LEU A 1 429 ? -25.762 -2.580 0.079 1.00 97.00 429 LEU A CA 1
ATOM 3196 C C . LEU A 1 429 ? -24.872 -2.267 -1.136 1.00 97.00 429 LEU A C 1
ATOM 3198 O O . LEU A 1 429 ? -23.871 -2.939 -1.408 1.00 97.00 429 LEU A O 1
ATOM 3202 N N . ALA A 1 430 ? -25.223 -1.184 -1.831 1.00 96.38 430 ALA A N 1
ATOM 3203 C CA . ALA A 1 430 ? -24.433 -0.616 -2.915 1.00 96.38 430 ALA A CA 1
ATOM 3204 C C . ALA A 1 430 ? -23.168 0.093 -2.394 1.00 96.38 430 ALA A C 1
ATOM 3206 O O . ALA A 1 430 ? -23.052 0.456 -1.218 1.00 96.38 430 ALA A O 1
ATOM 3207 N N . ALA A 1 431 ? -22.220 0.356 -3.297 1.00 94.25 431 ALA A N 1
ATOM 3208 C CA . ALA A 1 431 ? -20.935 0.978 -2.964 1.00 94.25 431 ALA A CA 1
ATOM 3209 C C . ALA A 1 431 ? -21.060 2.332 -2.243 1.00 94.25 431 ALA A C 1
ATOM 3211 O O . ALA A 1 431 ? -20.257 2.631 -1.356 1.00 94.25 431 ALA A O 1
ATOM 3212 N N . GLU A 1 432 ? -22.059 3.142 -2.598 1.00 94.56 432 GLU A N 1
ATOM 3213 C CA . GLU A 1 432 ? -22.287 4.454 -1.987 1.00 94.56 432 GLU A CA 1
ATOM 3214 C C . GLU A 1 432 ? -22.714 4.349 -0.521 1.00 94.56 432 GLU A C 1
ATOM 3216 O O . GLU A 1 432 ? -22.217 5.099 0.320 1.00 94.56 432 GLU A O 1
ATOM 3221 N N . ASP A 1 433 ? -23.569 3.384 -0.184 1.00 95.44 433 ASP A N 1
ATOM 3222 C CA . ASP A 1 433 ? -24.022 3.175 1.191 1.00 95.44 433 ASP A CA 1
ATOM 3223 C C . ASP A 1 433 ? -22.936 2.520 2.049 1.00 95.44 433 ASP A C 1
ATOM 3225 O O . ASP A 1 433 ? -22.672 2.973 3.166 1.00 95.44 433 ASP A O 1
ATOM 3229 N N . CYS A 1 434 ? -22.197 1.546 1.504 1.00 97.00 434 CYS A N 1
ATOM 3230 C CA . CYS A 1 434 ? -21.008 1.015 2.174 1.00 97.00 434 CYS A CA 1
ATOM 3231 C C . CYS A 1 434 ? -19.961 2.108 2.438 1.00 97.00 434 CYS A C 1
ATOM 3233 O O . CYS A 1 434 ? -19.261 2.054 3.450 1.00 97.00 434 CYS A O 1
ATOM 3235 N N . LYS A 1 435 ? -19.843 3.116 1.561 1.00 95.56 435 LYS A N 1
ATOM 3236 C CA . LYS A 1 435 ? -18.929 4.249 1.761 1.00 95.56 435 LYS A CA 1
ATOM 3237 C C . LYS A 1 435 ? -19.346 5.118 2.947 1.00 95.56 435 LYS A C 1
ATOM 3239 O O . LYS A 1 435 ? -18.463 5.528 3.700 1.00 95.56 435 LYS A O 1
ATOM 3244 N N . LYS A 1 436 ? -20.647 5.357 3.145 1.00 95.88 436 LYS A N 1
ATOM 3245 C CA . LYS A 1 436 ? -21.163 6.082 4.322 1.00 95.88 436 LYS A CA 1
ATOM 3246 C C . LYS A 1 436 ? -20.840 5.326 5.610 1.00 95.88 436 LYS A C 1
ATOM 3248 O O . LYS A 1 436 ? -20.272 5.912 6.526 1.00 95.88 436 LYS A O 1
ATOM 3253 N N . ILE A 1 437 ? -21.095 4.014 5.639 1.00 96.88 437 ILE A N 1
ATOM 3254 C CA . ILE A 1 437 ? -20.756 3.148 6.783 1.00 96.88 437 ILE A CA 1
ATOM 3255 C C . ILE A 1 437 ? -19.253 3.195 7.064 1.00 96.88 437 ILE A C 1
ATOM 3257 O O . ILE A 1 437 ? -18.839 3.461 8.186 1.00 96.88 437 ILE A O 1
ATOM 3261 N N . TYR A 1 438 ? -18.422 3.009 6.037 1.00 96.44 438 TYR A N 1
ATOM 3262 C CA . TYR A 1 438 ? -16.966 3.089 6.152 1.00 96.44 438 TYR A CA 1
ATOM 3263 C C . TYR A 1 438 ? -16.488 4.424 6.756 1.00 96.44 438 TYR A C 1
ATOM 3265 O O . TYR A 1 438 ? -15.593 4.435 7.601 1.00 96.44 438 TYR A O 1
ATOM 3273 N N . GLN A 1 439 ? -17.079 5.549 6.342 1.00 94.31 439 GLN A N 1
ATOM 3274 C CA . GLN A 1 439 ? -16.738 6.870 6.876 1.00 94.31 439 GLN A CA 1
ATOM 3275 C C . GLN A 1 439 ? -17.186 7.041 8.332 1.00 94.31 439 GLN A C 1
ATOM 3277 O O . GLN A 1 439 ? -16.422 7.578 9.132 1.00 94.31 439 GLN A O 1
ATOM 3282 N N . ALA A 1 440 ? -18.389 6.576 8.679 1.00 95.69 440 ALA A N 1
ATOM 3283 C CA . ALA A 1 440 ? -18.938 6.661 10.031 1.00 95.69 440 ALA A CA 1
ATOM 3284 C C . ALA A 1 440 ? -18.206 5.744 11.027 1.00 95.69 440 ALA A C 1
ATOM 3286 O O . ALA A 1 440 ? -17.983 6.128 12.174 1.00 95.69 440 ALA A O 1
ATOM 3287 N N . LEU A 1 441 ? -17.746 4.563 10.591 1.00 96.75 441 LEU A N 1
ATOM 3288 C CA . LEU A 1 441 ? -16.943 3.659 11.423 1.00 96.75 441 LEU A CA 1
ATOM 3289 C C . LEU A 1 441 ? -15.697 4.354 11.978 1.00 96.75 441 LEU A C 1
ATOM 3291 O O . LEU A 1 441 ? -15.385 4.205 13.160 1.00 96.75 441 LEU A O 1
ATOM 3295 N N . ASN A 1 442 ? -15.036 5.169 11.157 1.00 94.62 442 ASN A N 1
ATOM 3296 C CA . ASN A 1 442 ? -13.782 5.835 11.498 1.00 94.62 442 ASN A CA 1
ATOM 3297 C C . ASN A 1 442 ? -13.974 7.183 12.229 1.00 94.62 442 ASN A C 1
ATOM 3299 O O . ASN A 1 442 ? -13.044 7.988 12.283 1.00 94.62 442 ASN A O 1
ATOM 3303 N N . ARG A 1 443 ? -15.177 7.457 12.751 1.00 93.19 443 ARG A N 1
ATOM 3304 C CA . ARG A 1 443 ? -15.546 8.699 13.449 1.00 93.19 443 ARG A CA 1
ATOM 3305 C C . ARG A 1 443 ? -16.254 8.405 14.767 1.00 93.19 443 ARG A C 1
ATOM 3307 O O . ARG A 1 443 ? -16.876 7.353 14.912 1.00 93.19 443 ARG A O 1
ATOM 3314 N N . ASP A 1 444 ? -16.195 9.359 15.687 1.00 94.06 444 ASP A N 1
ATOM 3315 C CA . ASP A 1 444 ? -17.120 9.404 16.815 1.00 94.06 444 ASP A CA 1
ATOM 3316 C C . ASP A 1 444 ? -18.478 9.896 16.300 1.00 94.06 444 ASP A C 1
ATOM 3318 O O . ASP A 1 444 ? -18.596 11.014 15.796 1.00 94.06 444 ASP A O 1
ATOM 3322 N N . VAL A 1 445 ? -19.486 9.026 16.372 1.00 95.69 445 VAL A N 1
ATOM 3323 C CA . VAL A 1 445 ? -20.868 9.334 15.973 1.00 95.69 445 VAL A CA 1
ATOM 3324 C C . VAL A 1 445 ? -21.833 9.281 17.158 1.00 95.69 445 VAL A C 1
ATOM 3326 O O . VAL A 1 445 ? -23.045 9.254 16.964 1.00 95.69 445 VAL A O 1
ATOM 3329 N N . SER A 1 446 ? -21.320 9.277 18.391 1.00 95.19 446 SER A N 1
ATOM 3330 C CA . SER A 1 446 ? -22.127 9.189 19.615 1.00 95.19 446 SER A CA 1
ATOM 3331 C C . SER A 1 446 ? -23.134 10.333 19.745 1.00 95.19 446 SER A C 1
ATOM 3333 O O . SER A 1 446 ? -24.267 10.111 20.165 1.00 95.19 446 SER A O 1
ATOM 3335 N N . ALA A 1 447 ? -22.768 11.536 19.296 1.00 93.12 447 ALA A N 1
ATOM 3336 C CA . ALA A 1 447 ? -23.642 12.707 19.287 1.00 93.12 447 ALA A CA 1
ATOM 3337 C C . ALA A 1 447 ? -24.834 12.589 18.317 1.00 93.12 447 ALA A C 1
ATOM 3339 O O . ALA A 1 447 ? -25.809 13.321 18.465 1.00 93.12 447 ALA A O 1
ATOM 3340 N N . ALA A 1 448 ? -24.770 11.681 17.336 1.00 94.06 448 ALA A N 1
ATOM 3341 C CA . ALA A 1 448 ? -25.870 11.424 16.406 1.00 94.06 448 ALA A CA 1
ATOM 3342 C C . ALA A 1 448 ? -26.893 10.413 16.958 1.00 94.06 448 ALA A C 1
ATOM 3344 O O . ALA A 1 448 ? -27.928 10.189 16.333 1.00 94.06 448 ALA A O 1
ATOM 3345 N N . LEU A 1 449 ? -26.624 9.785 18.110 1.00 94.88 449 LEU A N 1
ATOM 3346 C CA . LEU A 1 449 ? -27.582 8.884 18.747 1.00 94.88 449 LEU A CA 1
ATOM 3347 C C . LEU A 1 449 ? -28.661 9.686 19.498 1.00 94.88 449 LEU A C 1
ATOM 3349 O O . LEU A 1 449 ? -28.375 10.752 20.050 1.00 94.88 449 LEU A O 1
ATOM 3353 N N . PRO A 1 450 ? -29.896 9.161 19.605 1.00 94.25 450 PRO A N 1
ATOM 3354 C CA . PRO A 1 450 ? -30.937 9.772 20.426 1.00 94.25 450 PRO A CA 1
ATOM 3355 C C . PRO A 1 450 ? -30.497 9.952 21.886 1.00 94.25 450 PRO A C 1
ATOM 3357 O O . PRO A 1 450 ? -29.794 9.107 22.442 1.00 94.25 450 PRO A O 1
ATOM 3360 N N . ALA A 1 451 ? -30.983 11.002 22.559 1.00 90.31 451 ALA A N 1
ATOM 3361 C CA . ALA A 1 451 ? -30.617 11.297 23.951 1.00 90.31 451 ALA A CA 1
ATOM 3362 C C . ALA A 1 451 ? -30.842 10.103 24.908 1.00 90.31 451 ALA A C 1
ATOM 3364 O O . ALA A 1 451 ? -30.021 9.865 25.798 1.00 90.31 451 ALA A O 1
ATOM 3365 N N . GLY A 1 452 ? -31.909 9.327 24.677 1.00 93.19 452 GLY A N 1
ATOM 3366 C CA . GLY A 1 452 ? -32.263 8.123 25.437 1.00 93.19 452 GLY A CA 1
ATOM 3367 C C . GLY A 1 452 ? -31.569 6.827 24.997 1.00 93.19 452 GLY A C 1
ATOM 3368 O O . GLY A 1 452 ? -31.935 5.765 25.495 1.00 93.19 452 GLY A O 1
ATOM 3369 N N . ALA A 1 453 ? -30.612 6.874 24.063 1.00 94.81 453 ALA A N 1
ATOM 3370 C CA . ALA A 1 453 ? -29.865 5.684 23.665 1.00 94.81 453 ALA A CA 1
ATOM 3371 C C . ALA A 1 453 ? -29.060 5.111 24.854 1.00 94.81 453 ALA A C 1
ATOM 3373 O O . ALA A 1 453 ? -28.510 5.895 25.639 1.00 94.81 453 ALA A O 1
ATOM 3374 N N . PRO A 1 454 ? -28.963 3.773 24.990 1.00 96.94 454 PRO A N 1
ATOM 3375 C CA . PRO A 1 454 ? -28.179 3.134 26.042 1.00 96.94 454 PRO A CA 1
ATOM 3376 C C . PRO A 1 454 ? -26.724 3.608 26.060 1.00 96.94 454 PRO A C 1
ATOM 3378 O O . PRO A 1 454 ? -26.103 3.772 25.010 1.00 96.94 454 PRO A O 1
ATOM 3381 N N . GLU A 1 455 ? -26.145 3.742 27.253 1.00 96.12 455 GLU A N 1
ATOM 3382 C CA . GLU A 1 455 ? -24.768 4.230 27.409 1.00 96.12 455 GLU A CA 1
ATOM 3383 C C . GLU A 1 455 ? -23.742 3.340 26.693 1.00 96.12 455 GLU A C 1
ATOM 3385 O O . GLU A 1 455 ? -22.826 3.832 26.043 1.00 96.12 455 GLU A O 1
ATOM 3390 N N . ALA A 1 456 ? -23.947 2.020 26.714 1.00 96.31 456 ALA A N 1
ATOM 3391 C CA . ALA A 1 456 ? -23.105 1.080 25.977 1.00 96.31 456 ALA A CA 1
ATOM 3392 C C . ALA A 1 456 ? -23.108 1.342 24.457 1.00 96.31 456 ALA A C 1
ATOM 3394 O O . ALA A 1 456 ? -22.071 1.208 23.810 1.00 96.31 456 ALA A O 1
ATOM 3395 N N . GLU A 1 457 ? -24.246 1.758 23.885 1.00 97.50 457 GLU A N 1
ATOM 3396 C CA . GLU A 1 457 ? -24.343 2.111 22.464 1.00 97.50 457 GLU A CA 1
ATOM 3397 C C . GLU A 1 457 ? -23.641 3.441 22.173 1.00 97.50 457 GLU A C 1
ATOM 3399 O O . GLU A 1 457 ? -22.960 3.553 21.158 1.00 97.50 457 GLU A O 1
ATOM 3404 N N . LYS A 1 458 ? -23.726 4.426 23.077 1.00 95.69 458 LYS A N 1
ATOM 3405 C CA . LYS A 1 458 ? -22.985 5.694 22.951 1.00 95.69 458 LYS A CA 1
ATOM 3406 C C . LYS A 1 458 ? -21.474 5.474 23.000 1.00 95.69 458 LYS A C 1
ATOM 3408 O O . LYS A 1 458 ? -20.759 5.988 22.142 1.00 95.69 458 LYS A O 1
ATOM 3413 N N . LEU A 1 459 ? -20.999 4.650 23.935 1.00 96.38 459 LEU A N 1
ATOM 3414 C CA . LEU A 1 459 ? -19.587 4.273 24.028 1.00 96.38 459 LEU A CA 1
ATOM 3415 C C . LEU A 1 459 ? -19.115 3.545 22.764 1.00 96.38 459 LEU A C 1
ATOM 3417 O O . LEU A 1 459 ? -18.053 3.865 22.233 1.00 96.38 459 LEU A O 1
ATOM 3421 N N . LEU A 1 460 ? -19.909 2.606 22.241 1.00 97.62 460 LEU A N 1
ATOM 3422 C CA . LEU A 1 460 ? -19.601 1.910 20.990 1.00 97.62 460 LEU A CA 1
ATOM 3423 C C . LEU A 1 460 ? -19.606 2.859 19.779 1.00 97.62 460 LEU A C 1
ATOM 3425 O O . LEU A 1 460 ? -18.725 2.772 18.926 1.00 97.62 460 LEU A O 1
ATOM 3429 N N . ALA A 1 461 ? -20.555 3.793 19.712 1.00 97.06 461 ALA A N 1
ATOM 3430 C CA . ALA A 1 461 ? -20.635 4.808 18.664 1.00 97.06 461 ALA A CA 1
ATOM 3431 C C . ALA A 1 461 ? -19.411 5.745 18.657 1.00 97.06 461 ALA A C 1
ATOM 3433 O O . ALA A 1 461 ? -18.972 6.165 17.582 1.00 97.06 461 ALA A O 1
ATOM 3434 N N . ALA A 1 462 ? -18.826 6.015 19.829 1.00 95.81 462 ALA A N 1
ATOM 3435 C CA . ALA A 1 462 ? -17.612 6.815 19.974 1.00 95.81 462 ALA A CA 1
ATOM 3436 C C . ALA A 1 462 ? -16.322 6.079 19.568 1.00 95.81 462 ALA A C 1
ATOM 3438 O O . ALA A 1 462 ? -15.342 6.715 19.177 1.00 95.81 462 ALA A O 1
ATOM 3439 N N . ARG A 1 463 ? -16.298 4.736 19.605 1.00 96.75 463 ARG A N 1
ATOM 3440 C CA . ARG A 1 463 ? -15.109 3.942 19.238 1.00 96.75 463 ARG A CA 1
ATOM 3441 C C . ARG A 1 463 ? -14.703 4.179 17.789 1.00 96.75 463 ARG A C 1
ATOM 3443 O O . ARG A 1 463 ? -15.497 3.943 16.886 1.00 96.75 463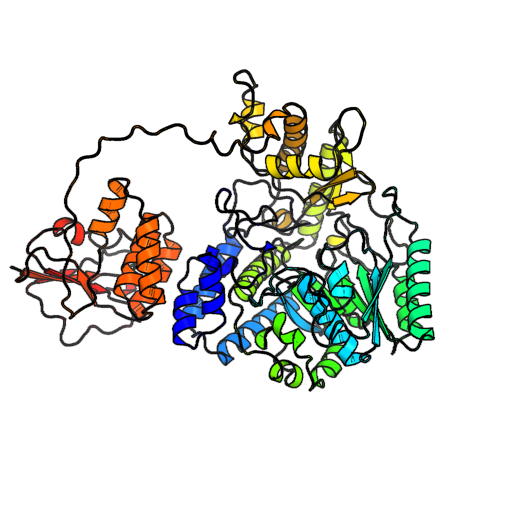 ARG A O 1
ATOM 3450 N N . LEU A 1 464 ? -13.451 4.540 17.526 1.00 96.19 464 LEU A N 1
ATOM 3451 C CA . LEU A 1 464 ? -12.955 4.690 16.156 1.00 96.19 464 LEU A CA 1
ATOM 3452 C C . LEU A 1 464 ? -12.582 3.316 15.585 1.00 96.19 464 LEU A C 1
ATOM 3454 O O . LEU A 1 464 ? -11.759 2.605 16.152 1.00 96.19 464 LEU A O 1
ATOM 3458 N N . CYS A 1 465 ? -13.190 2.933 14.466 1.00 97.38 465 CYS A N 1
ATOM 3459 C CA . CYS A 1 465 ? -12.933 1.669 13.779 1.00 97.38 465 CYS A CA 1
ATOM 3460 C C . CYS A 1 465 ? -12.507 1.949 12.339 1.00 97.38 465 CYS A C 1
ATOM 3462 O O . CYS A 1 465 ? -13.255 2.537 11.558 1.00 97.38 465 CYS A O 1
ATOM 3464 N N . HIS A 1 466 ? -11.317 1.501 11.954 1.00 96.94 466 HIS A N 1
ATOM 3465 C CA . HIS A 1 466 ? -10.817 1.634 10.594 1.00 96.94 466 HIS A CA 1
ATOM 3466 C C . HIS A 1 466 ? -10.665 0.260 9.952 1.00 96.94 466 HIS A C 1
ATOM 3468 O O . HIS A 1 466 ? -9.794 -0.524 10.316 1.00 96.94 466 HIS A O 1
ATOM 3474 N N . ILE A 1 467 ? -11.514 -0.020 8.967 1.00 97.56 467 ILE A N 1
ATOM 3475 C CA . ILE A 1 467 ? -11.512 -1.269 8.197 1.00 97.56 467 ILE A CA 1
ATOM 3476 C C . ILE A 1 467 ? -11.225 -0.986 6.715 1.00 97.56 467 ILE A C 1
ATOM 3478 O O . ILE A 1 467 ? -11.046 0.161 6.309 1.00 97.56 467 ILE A O 1
ATOM 3482 N N . GLY A 1 468 ? -11.141 -2.017 5.877 1.00 95.94 468 GLY A N 1
ATOM 3483 C CA . GLY A 1 468 ? -10.925 -1.841 4.445 1.00 95.94 468 GLY A CA 1
ATOM 3484 C C . GLY A 1 468 ? -12.088 -1.104 3.769 1.00 95.94 468 GLY A C 1
ATOM 3485 O O . GLY A 1 468 ? -13.251 -1.443 3.971 1.00 95.94 468 GLY A O 1
ATOM 3486 N N . GLN A 1 469 ? -11.761 -0.144 2.897 1.00 94.31 469 GLN A N 1
ATOM 3487 C CA . GLN A 1 469 ? -12.718 0.579 2.043 1.00 94.31 469 GLN A CA 1
ATOM 3488 C C . GLN A 1 469 ? -13.679 -0.341 1.257 1.00 94.31 469 GLN A C 1
ATOM 3490 O O . GLN A 1 469 ? -13.330 -1.491 0.981 1.00 94.31 469 GLN A O 1
ATOM 3495 N N . PRO A 1 470 ? -14.842 0.156 0.817 1.00 95.44 470 PRO A N 1
ATOM 3496 C CA . PRO A 1 470 ? -15.733 -0.612 -0.043 1.00 95.44 470 PRO A CA 1
ATOM 3497 C C . PRO A 1 470 ? -15.054 -1.059 -1.344 1.00 95.44 470 PRO A C 1
ATOM 3499 O O . PRO A 1 470 ? -14.320 -0.291 -1.972 1.00 95.44 470 PRO A O 1
ATOM 3502 N N . VAL A 1 471 ? -15.328 -2.293 -1.763 1.00 94.62 471 VAL A N 1
ATOM 3503 C CA . VAL A 1 471 ? -14.939 -2.835 -3.074 1.00 94.62 471 VAL A CA 1
ATOM 3504 C C . VAL A 1 471 ? -16.191 -3.345 -3.770 1.00 94.62 471 VAL A C 1
ATOM 3506 O O . VAL A 1 471 ? -16.947 -4.107 -3.174 1.00 94.62 471 VAL A O 1
ATOM 3509 N N . ALA A 1 472 ? -16.414 -2.914 -5.011 1.00 94.00 472 ALA A N 1
ATOM 3510 C CA . ALA A 1 472 ? -17.575 -3.326 -5.790 1.00 94.00 472 ALA A CA 1
ATOM 3511 C C . ALA A 1 472 ? -17.525 -4.827 -6.121 1.00 94.00 472 ALA A C 1
ATOM 3513 O O . ALA A 1 472 ? -16.475 -5.357 -6.489 1.00 94.00 472 ALA A O 1
ATOM 3514 N N . VAL A 1 473 ? -18.671 -5.494 -6.000 1.00 94.00 473 VAL A N 1
ATOM 3515 C CA . VAL A 1 473 ? -18.897 -6.897 -6.352 1.00 94.00 473 VAL A CA 1
ATOM 3516 C C . VAL A 1 473 ? -20.284 -6.987 -6.991 1.00 94.00 473 VAL A C 1
ATOM 3518 O O . VAL A 1 473 ? -21.295 -7.014 -6.292 1.00 94.00 473 VAL A O 1
ATOM 3521 N N . GLY A 1 474 ? -20.328 -7.002 -8.327 1.00 91.50 474 GLY A N 1
ATOM 3522 C CA . GLY A 1 474 ? -21.581 -6.847 -9.072 1.00 91.50 474 GLY A CA 1
ATOM 3523 C C . GLY A 1 474 ? -22.175 -5.455 -8.842 1.00 91.50 474 GLY A C 1
ATOM 3524 O O . GLY A 1 474 ? -21.456 -4.460 -8.906 1.00 91.50 474 GLY A O 1
ATOM 3525 N N . GLU A 1 475 ? -23.468 -5.395 -8.528 1.00 92.44 475 GLU A N 1
ATOM 3526 C CA . GLU A 1 475 ? -24.180 -4.148 -8.192 1.00 92.44 475 GLU A CA 1
ATOM 3527 C C . GLU A 1 475 ? -23.995 -3.718 -6.722 1.00 92.44 475 GLU A C 1
ATOM 3529 O O . GLU A 1 475 ? -24.308 -2.587 -6.348 1.00 92.44 475 GLU A O 1
ATOM 3534 N N . ALA A 1 476 ? -23.451 -4.604 -5.884 1.00 95.75 476 ALA A N 1
ATOM 3535 C CA . ALA A 1 476 ? -23.220 -4.369 -4.463 1.00 95.75 476 ALA A CA 1
ATOM 3536 C C . ALA A 1 476 ? -21.749 -4.036 -4.164 1.00 95.75 476 ALA A C 1
ATOM 3538 O O . ALA A 1 476 ? -20.885 -4.020 -5.046 1.00 95.75 476 ALA A O 1
ATOM 3539 N N . ALA A 1 477 ? -21.436 -3.791 -2.893 1.00 96.50 477 ALA A N 1
ATOM 3540 C CA . ALA A 1 477 ? -20.063 -3.697 -2.417 1.00 96.50 477 ALA A CA 1
ATOM 3541 C C . ALA A 1 477 ? -19.840 -4.479 -1.122 1.00 96.50 477 ALA A C 1
ATOM 3543 O O . ALA A 1 477 ? -20.755 -4.716 -0.337 1.00 96.50 477 ALA A O 1
ATOM 3544 N N . VAL A 1 478 ? -18.583 -4.854 -0.897 1.00 97.44 478 VAL A N 1
ATOM 3545 C CA . VAL A 1 478 ? -18.134 -5.500 0.338 1.00 97.44 478 VAL A CA 1
ATOM 3546 C C . VAL A 1 478 ? -17.234 -4.571 1.143 1.00 97.44 478 VAL A C 1
ATOM 3548 O O . VAL A 1 478 ? -16.399 -3.852 0.584 1.00 97.44 478 VAL A O 1
ATOM 3551 N N . LEU A 1 479 ? -17.381 -4.619 2.465 1.00 98.00 479 LEU A N 1
ATOM 3552 C CA . LEU A 1 479 ? -16.402 -4.109 3.426 1.00 98.00 479 LEU A CA 1
ATOM 3553 C C . LEU A 1 479 ? -15.470 -5.248 3.839 1.00 98.00 479 LEU A C 1
ATOM 3555 O O . LEU A 1 479 ? -15.733 -6.411 3.538 1.00 98.00 479 LEU A O 1
ATOM 3559 N N . ARG A 1 480 ? -14.324 -4.922 4.444 1.00 97.75 480 ARG A N 1
ATOM 3560 C CA . ARG A 1 480 ? -13.268 -5.912 4.707 1.00 97.75 480 ARG A CA 1
ATOM 3561 C C . ARG A 1 480 ? -12.628 -5.687 6.063 1.00 97.75 480 ARG A C 1
ATOM 3563 O O . ARG A 1 480 ? -12.076 -4.615 6.285 1.00 97.75 480 ARG A O 1
ATOM 3570 N N . ILE A 1 481 ? -12.605 -6.711 6.907 1.00 98.44 481 ILE A N 1
ATOM 3571 C CA . ILE A 1 481 ? -11.713 -6.771 8.072 1.00 98.44 481 ILE A CA 1
ATOM 3572 C C . ILE A 1 481 ? -10.478 -7.572 7.656 1.00 98.44 481 ILE A C 1
ATOM 3574 O O . ILE A 1 481 ? -10.597 -8.610 7.000 1.00 98.44 481 ILE A O 1
ATOM 3578 N N . ALA A 1 482 ? -9.283 -7.070 7.962 1.00 98.06 482 ALA A N 1
ATOM 3579 C CA . ALA A 1 482 ? -8.048 -7.723 7.552 1.00 98.06 482 ALA A CA 1
ATOM 3580 C C . ALA A 1 482 ? -6.938 -7.623 8.595 1.00 98.06 482 ALA A C 1
ATOM 3582 O O . ALA A 1 482 ? -6.699 -6.558 9.165 1.00 98.06 482 ALA A O 1
ATOM 3583 N N . ALA A 1 483 ? -6.201 -8.722 8.751 1.00 97.75 483 ALA A N 1
ATOM 3584 C CA . ALA A 1 483 ? -4.986 -8.757 9.551 1.00 97.75 483 ALA A CA 1
ATOM 3585 C C . ALA A 1 483 ? -3.858 -8.011 8.830 1.00 97.75 483 ALA A C 1
ATOM 3587 O O . ALA A 1 483 ? -3.744 -8.070 7.599 1.00 97.75 483 ALA A O 1
ATOM 3588 N N . GLY A 1 484 ? -3.020 -7.316 9.591 1.00 97.25 484 GLY A N 1
ATOM 3589 C CA . GLY A 1 484 ? -1.743 -6.772 9.128 1.00 97.25 484 GLY A CA 1
ATOM 3590 C C . GLY A 1 484 ? -0.615 -7.121 10.096 1.00 97.25 484 GLY A C 1
ATOM 3591 O O . GLY A 1 484 ? -0.843 -7.781 11.107 1.00 97.25 484 GLY A O 1
ATOM 3592 N N . ALA A 1 485 ? 0.594 -6.638 9.824 1.00 97.69 485 ALA A N 1
ATOM 3593 C CA . ALA A 1 485 ? 1.768 -6.844 10.667 1.00 97.69 485 ALA A CA 1
ATOM 3594 C C . ALA A 1 485 ? 1.519 -6.441 12.128 1.00 97.69 485 ALA A C 1
ATOM 3596 O O . ALA A 1 485 ? 1.913 -7.163 13.043 1.00 97.69 485 ALA A O 1
ATOM 3597 N N . ARG A 1 486 ? 0.780 -5.347 12.348 1.00 94.12 486 ARG A N 1
ATOM 3598 C CA . ARG A 1 486 ? 0.405 -4.856 13.682 1.00 94.12 486 ARG A CA 1
ATOM 3599 C C . ARG A 1 486 ? -0.460 -5.816 14.483 1.00 94.12 486 ARG A C 1
ATOM 3601 O O . ARG A 1 486 ? -0.224 -5.965 15.673 1.00 94.12 486 ARG A O 1
ATOM 3608 N N . THR A 1 487 ? -1.366 -6.537 13.826 1.00 94.12 487 THR A N 1
ATOM 3609 C CA . THR A 1 487 ? -2.147 -7.620 14.448 1.00 94.12 487 THR A CA 1
ATOM 3610 C C . THR A 1 487 ? -1.229 -8.704 15.025 1.00 94.12 487 THR A C 1
ATOM 3612 O O . THR A 1 487 ? -1.597 -9.396 15.964 1.00 94.12 487 THR A O 1
ATOM 3615 N N . VAL A 1 488 ? -0.018 -8.862 14.481 1.00 96.69 488 VAL A N 1
ATOM 3616 C CA . VAL A 1 488 ? 0.930 -9.896 14.902 1.00 96.69 488 VAL A CA 1
ATOM 3617 C C . VAL A 1 488 ? 1.881 -9.412 15.993 1.00 96.69 488 VAL A C 1
ATOM 3619 O O . VAL A 1 488 ? 2.009 -10.090 17.008 1.00 96.69 488 VAL A O 1
ATOM 3622 N N . TYR A 1 489 ? 2.556 -8.272 15.810 1.00 93.56 489 TYR A N 1
ATOM 3623 C CA . TYR A 1 489 ? 3.542 -7.807 16.797 1.00 93.56 489 TYR A CA 1
ATOM 3624 C C . TYR A 1 489 ? 2.936 -6.920 17.895 1.00 93.56 489 TYR A C 1
ATOM 3626 O O . TYR A 1 489 ? 3.427 -6.933 19.020 1.00 93.56 489 TYR A O 1
ATOM 3634 N N . GLY A 1 490 ? 1.895 -6.143 17.577 1.00 87.50 490 GLY A N 1
ATOM 3635 C CA . GLY A 1 490 ? 1.178 -5.286 18.528 1.00 87.50 490 GLY A CA 1
ATOM 3636 C C . GLY A 1 490 ? 0.054 -6.018 19.262 1.00 87.50 490 GLY A C 1
ATOM 3637 O O . GLY A 1 490 ? -0.384 -5.569 20.316 1.00 87.50 490 GLY A O 1
ATOM 3638 N N . GLY A 1 491 ? -0.368 -7.167 18.728 1.00 89.00 491 GLY A N 1
ATOM 3639 C CA . GLY A 1 491 ? -1.487 -7.949 19.234 1.00 89.00 491 GLY A CA 1
ATOM 3640 C C . GLY A 1 491 ? -2.836 -7.474 18.698 1.00 89.00 491 GLY A C 1
ATOM 3641 O O . GLY A 1 491 ? -2.935 -6.550 17.891 1.00 89.00 491 GLY A O 1
ATOM 3642 N N . TRP A 1 492 ? -3.875 -8.180 19.123 1.00 94.88 492 TRP A N 1
ATOM 3643 C CA . TRP A 1 492 ? -5.280 -7.883 18.865 1.00 94.88 492 TRP A CA 1
ATOM 3644 C C . TRP A 1 492 ? -6.111 -8.546 19.961 1.00 94.88 492 TRP A C 1
ATOM 3646 O O . TRP A 1 492 ? -5.652 -9.512 20.583 1.00 94.88 492 TRP A O 1
ATOM 3656 N N . THR A 1 493 ? -7.333 -8.070 20.176 1.00 95.81 493 THR A N 1
ATOM 3657 C CA . THR A 1 493 ? -8.286 -8.745 21.064 1.00 95.81 493 THR A CA 1
ATOM 3658 C C . THR A 1 493 ? -9.569 -9.125 20.341 1.00 95.81 493 THR A C 1
ATOM 3660 O O . THR A 1 493 ? -9.968 -8.517 19.342 1.00 95.81 493 THR A O 1
ATOM 3663 N N . GLU A 1 494 ? -10.242 -10.161 20.839 1.00 97.19 494 GLU A N 1
ATOM 3664 C CA . GLU A 1 494 ? -11.533 -10.562 20.286 1.00 97.19 494 GLU A CA 1
ATOM 3665 C C . GLU A 1 494 ? -12.585 -9.457 20.475 1.00 97.19 494 GLU A C 1
ATOM 3667 O O . GLU A 1 494 ? -13.433 -9.253 19.605 1.00 97.19 494 GLU A O 1
ATOM 3672 N N . GLU A 1 495 ? -12.478 -8.673 21.549 1.00 97.06 495 GLU A N 1
ATOM 3673 C CA . GLU A 1 495 ? -13.325 -7.513 21.815 1.00 97.06 495 GLU A CA 1
ATOM 3674 C C . GLU A 1 495 ? -13.172 -6.416 20.756 1.00 97.06 495 GLU A C 1
ATOM 3676 O O . GLU A 1 495 ? -14.160 -5.767 20.421 1.00 97.06 495 GLU A O 1
ATOM 3681 N N . GLU A 1 496 ? -11.977 -6.202 20.197 1.00 97.56 496 GLU A N 1
ATOM 3682 C CA . GLU A 1 496 ? -11.766 -5.227 19.117 1.00 97.56 496 GLU A CA 1
ATOM 3683 C C . GLU A 1 496 ? -12.463 -5.658 17.823 1.00 97.56 496 GLU A C 1
ATOM 3685 O O . GLU A 1 496 ? -13.131 -4.854 17.168 1.00 97.56 496 GLU A O 1
ATOM 3690 N N . VAL A 1 497 ? -12.344 -6.941 17.463 1.00 98.25 497 VAL A N 1
ATOM 3691 C CA . VAL A 1 497 ? -13.050 -7.517 16.308 1.00 98.25 497 VAL A CA 1
ATOM 3692 C C . VAL A 1 497 ? -14.557 -7.407 16.511 1.00 98.25 497 VAL A C 1
ATOM 3694 O O . VAL A 1 497 ? -15.266 -6.926 15.623 1.00 98.25 497 VAL A O 1
ATOM 3697 N N . LYS A 1 498 ? -15.038 -7.790 17.699 1.00 98.38 498 LYS A N 1
ATOM 3698 C CA . LYS A 1 498 ? -16.449 -7.689 18.063 1.00 98.38 498 LYS A CA 1
ATOM 3699 C C . LYS A 1 498 ? -16.942 -6.243 17.998 1.00 98.38 498 LYS A C 1
ATOM 3701 O O . LYS A 1 498 ? -17.974 -5.993 17.389 1.00 98.38 498 LYS A O 1
ATOM 3706 N N . ALA A 1 499 ? -16.201 -5.283 18.547 1.00 98.38 499 ALA A N 1
ATOM 3707 C CA . ALA A 1 499 ? -16.581 -3.872 18.533 1.00 98.38 499 ALA A CA 1
ATOM 3708 C C . ALA A 1 499 ? -16.682 -3.309 17.107 1.00 98.38 499 ALA A C 1
ATOM 3710 O O . ALA A 1 499 ? -17.613 -2.564 16.810 1.00 98.38 499 ALA A O 1
ATOM 3711 N N . ALA A 1 500 ? -15.772 -3.690 16.203 1.00 98.25 500 ALA A N 1
ATOM 3712 C CA . ALA A 1 500 ? -15.852 -3.276 14.804 1.00 98.25 500 ALA A CA 1
ATOM 3713 C C . ALA A 1 500 ? -17.119 -3.813 14.113 1.00 98.25 500 ALA A C 1
ATOM 3715 O O . ALA A 1 500 ? -17.754 -3.080 13.356 1.00 98.25 500 ALA A O 1
ATOM 3716 N N . VAL A 1 501 ? -17.501 -5.065 14.390 1.00 98.62 501 VAL A N 1
ATOM 3717 C CA . VAL A 1 501 ? -18.722 -5.693 13.858 1.00 98.62 501 VAL A CA 1
ATOM 3718 C C . VAL A 1 501 ? -19.982 -5.086 14.480 1.00 98.62 501 VAL A C 1
ATOM 3720 O O . VAL A 1 501 ? -20.860 -4.626 13.751 1.00 98.62 501 VAL A O 1
ATOM 3723 N N . ASP A 1 502 ? -20.049 -5.002 15.809 1.00 98.44 502 ASP A N 1
ATOM 3724 C CA . ASP A 1 502 ? -21.185 -4.431 16.538 1.00 98.44 502 ASP A CA 1
ATOM 3725 C C . ASP A 1 502 ? -21.432 -2.973 16.128 1.00 98.44 502 ASP A C 1
ATOM 3727 O O . ASP A 1 502 ? -22.581 -2.543 16.007 1.00 98.44 502 ASP A O 1
ATOM 3731 N N . LYS A 1 503 ? -20.367 -2.192 15.887 1.00 98.44 503 LYS A N 1
ATOM 3732 C CA . LYS A 1 503 ? -20.515 -0.806 15.434 1.00 98.44 503 LYS A CA 1
ATOM 3733 C C . LYS A 1 503 ? -21.186 -0.740 14.061 1.00 98.44 503 LYS A C 1
ATOM 3735 O O . LYS A 1 503 ? -21.966 0.177 13.836 1.00 98.44 503 LYS A O 1
ATOM 3740 N N . ILE A 1 504 ? -20.960 -1.700 13.157 1.00 98.19 504 ILE A N 1
ATOM 3741 C CA . ILE A 1 504 ? -21.679 -1.745 11.869 1.00 98.19 504 ILE A CA 1
ATOM 3742 C C . ILE A 1 504 ? -23.179 -1.950 12.102 1.00 98.19 504 ILE A C 1
ATOM 3744 O O . ILE A 1 504 ? -23.978 -1.204 11.541 1.00 98.19 504 ILE A O 1
ATOM 3748 N N . GLU A 1 505 ? -23.563 -2.897 12.959 1.00 97.75 505 GLU A N 1
ATOM 3749 C CA . GLU A 1 505 ? -24.972 -3.132 13.315 1.00 97.75 505 GLU A CA 1
ATOM 3750 C C . GLU A 1 505 ? -25.608 -1.891 13.963 1.00 97.75 505 GLU A C 1
ATOM 3752 O O . GLU A 1 505 ? -26.728 -1.503 13.625 1.00 97.75 505 GLU A O 1
ATOM 3757 N N . LEU A 1 506 ? -24.868 -1.196 14.832 1.00 97.81 506 LEU A N 1
ATOM 3758 C CA . LEU A 1 506 ? -25.306 0.059 15.444 1.00 97.81 506 LEU A CA 1
ATOM 3759 C C . LEU A 1 506 ? -25.546 1.161 14.402 1.00 97.81 506 LEU A C 1
ATOM 3761 O O . LEU A 1 506 ? -26.561 1.855 14.465 1.00 97.81 506 LEU A O 1
ATOM 3765 N N . LEU A 1 507 ? -24.646 1.314 13.426 1.00 97.06 507 LEU A N 1
ATOM 3766 C CA . LEU A 1 507 ? -24.797 2.293 12.344 1.00 97.06 507 LEU A CA 1
ATOM 3767 C C . LEU A 1 507 ? -26.017 1.989 11.458 1.00 97.06 507 LEU A C 1
ATOM 3769 O O . LEU A 1 507 ? -26.679 2.906 10.975 1.00 97.06 507 LEU A O 1
ATOM 3773 N N . LEU A 1 508 ? -26.342 0.708 11.256 1.00 95.81 508 LEU A N 1
ATOM 3774 C CA . LEU A 1 508 ? -27.557 0.299 10.544 1.00 95.81 508 LEU A CA 1
ATOM 3775 C C . LEU A 1 508 ? -28.825 0.565 11.365 1.00 95.81 508 LEU A C 1
ATOM 3777 O O . LEU A 1 508 ? -29.849 0.940 10.792 1.00 95.81 508 LEU A O 1
ATOM 3781 N N . LYS A 1 509 ? -28.753 0.400 12.692 1.00 95.38 509 LYS A N 1
ATOM 3782 C CA . LYS A 1 509 ? -29.848 0.689 13.629 1.00 95.38 509 LYS A CA 1
ATOM 3783 C C . LYS A 1 509 ? -30.186 2.183 13.692 1.00 95.38 509 LYS A C 1
ATOM 3785 O O . LYS A 1 509 ? -31.361 2.521 13.819 1.00 95.38 509 LYS A O 1
ATOM 3790 N N . TYR A 1 510 ? -29.187 3.065 13.587 1.00 94.81 510 TYR A N 1
ATOM 3791 C CA . TYR A 1 510 ? -29.349 4.522 13.681 1.00 94.81 510 TYR A CA 1
ATOM 3792 C C . TYR A 1 510 ? -28.905 5.233 12.393 1.00 94.81 510 TYR A C 1
ATOM 3794 O O . TYR A 1 510 ? -27.769 5.706 12.311 1.00 94.81 510 TYR A O 1
ATOM 3802 N N . PRO A 1 511 ? -29.787 5.375 11.388 1.00 88.81 511 PRO A N 1
ATOM 3803 C CA . PRO A 1 511 ? -29.431 5.960 10.093 1.00 88.81 511 PRO A CA 1
ATOM 3804 C C . PRO A 1 511 ? -28.862 7.381 10.155 1.00 88.81 511 PRO A C 1
ATOM 3806 O O . PRO A 1 511 ? -28.055 7.742 9.300 1.00 88.81 511 PRO A O 1
ATOM 3809 N N . ASP A 1 512 ? -29.228 8.165 11.173 1.00 88.94 512 ASP A N 1
ATOM 3810 C CA . ASP A 1 512 ? -28.721 9.529 11.371 1.00 88.94 512 ASP A CA 1
ATOM 3811 C C . ASP A 1 512 ? -27.201 9.560 11.594 1.00 88.94 512 ASP A C 1
ATOM 3813 O O . ASP A 1 512 ? -26.538 10.533 11.244 1.00 88.94 512 ASP A O 1
ATOM 3817 N N . THR A 1 513 ? -26.611 8.458 12.073 1.00 89.06 513 THR A N 1
ATOM 3818 C CA . THR A 1 513 ? -25.149 8.314 12.199 1.00 89.06 513 THR A CA 1
ATOM 3819 C C . THR A 1 513 ? -24.425 8.286 10.850 1.00 89.06 513 THR A C 1
ATOM 3821 O O . THR A 1 513 ? -23.218 8.519 10.787 1.00 89.06 513 THR A O 1
ATOM 3824 N N . LEU A 1 514 ? -25.149 7.998 9.763 1.00 88.69 514 LEU A N 1
ATOM 3825 C CA . LEU A 1 514 ? -24.633 7.973 8.395 1.00 88.69 514 LEU A CA 1
ATOM 3826 C C . LEU A 1 514 ? -24.830 9.307 7.669 1.00 88.69 514 LEU A C 1
ATOM 3828 O O . LEU A 1 514 ? -24.379 9.450 6.525 1.00 88.69 514 LEU A O 1
ATOM 3832 N N . ALA A 1 515 ? -25.503 10.275 8.299 1.00 80.12 515 ALA A N 1
ATOM 3833 C CA . ALA A 1 515 ? -25.616 11.613 7.753 1.00 80.12 515 ALA A CA 1
ATOM 3834 C C . ALA A 1 515 ? -24.220 12.234 7.629 1.00 80.12 515 ALA A C 1
ATOM 3836 O O . ALA A 1 515 ? -23.346 12.089 8.488 1.00 80.12 515 ALA A O 1
ATOM 3837 N N . THR A 1 516 ? -23.990 12.938 6.523 1.00 62.28 516 THR A N 1
ATOM 3838 C CA . THR A 1 516 ? -22.783 13.761 6.421 1.00 62.28 516 THR A CA 1
ATOM 3839 C C . THR A 1 516 ? -22.950 14.889 7.439 1.00 62.28 516 THR A C 1
ATOM 3841 O O . THR A 1 516 ? -24.026 15.486 7.434 1.00 62.28 516 THR A O 1
ATOM 3844 N N . PRO A 1 517 ? -21.964 15.176 8.311 1.00 52.19 517 PRO A N 1
ATOM 3845 C CA . PRO A 1 517 ? -22.099 16.254 9.279 1.00 52.19 517 PRO A CA 1
ATOM 3846 C C . PRO A 1 517 ? -22.546 17.520 8.560 1.00 52.19 517 PRO A C 1
ATOM 3848 O O . PRO A 1 517 ? -21.933 17.920 7.563 1.00 52.19 517 PRO A O 1
ATOM 3851 N N . ASP A 1 518 ? -23.634 18.119 9.033 1.00 39.66 518 ASP A N 1
ATOM 3852 C CA . ASP A 1 518 ? -24.060 19.415 8.540 1.00 39.66 518 ASP A CA 1
ATOM 3853 C C . ASP A 1 518 ? -22.886 20.370 8.766 1.00 39.66 518 ASP A C 1
ATOM 3855 O O . ASP A 1 518 ? -22.430 20.534 9.901 1.00 39.66 518 ASP A O 1
ATOM 3859 N N . LYS A 1 519 ? -22.384 21.020 7.706 1.00 41.91 519 LYS A N 1
ATOM 3860 C CA . LYS A 1 519 ? -21.240 21.957 7.786 1.00 41.91 519 LYS A CA 1
ATOM 3861 C C . LYS A 1 519 ? -21.466 23.117 8.775 1.00 41.91 519 LYS A C 1
ATOM 3863 O O . LYS A 1 519 ? -20.571 23.926 8.991 1.00 41.91 519 LYS A O 1
ATOM 3868 N N . LYS A 1 520 ? -22.670 23.224 9.346 1.00 31.52 520 LYS A N 1
ATOM 3869 C CA . LYS A 1 520 ? -23.110 24.234 10.311 1.00 31.52 520 LYS A CA 1
ATOM 3870 C C . LYS A 1 520 ? -23.325 23.719 11.741 1.00 31.52 520 LYS A C 1
ATOM 3872 O O . LYS A 1 520 ? -23.544 24.547 12.616 1.00 31.52 520 LYS A O 1
ATOM 3877 N N . ALA A 1 521 ? -23.260 22.413 12.012 1.00 29.34 521 ALA A N 1
ATOM 3878 C CA . ALA A 1 521 ? -23.673 21.856 13.309 1.00 29.34 521 ALA A CA 1
ATOM 3879 C C . ALA A 1 521 ? -22.529 21.604 14.317 1.00 29.34 521 ALA A C 1
ATOM 3881 O O . ALA A 1 521 ? -22.783 21.099 15.405 1.00 29.34 521 ALA A O 1
ATOM 3882 N N . ALA A 1 522 ? -21.288 21.999 14.009 1.00 32.50 522 ALA A N 1
ATOM 3883 C CA . ALA A 1 522 ? -20.148 21.947 14.938 1.00 32.50 522 ALA A CA 1
ATOM 3884 C C . ALA A 1 522 ? -19.784 23.327 15.532 1.00 32.50 522 ALA A C 1
ATOM 3886 O O . ALA A 1 522 ? -18.618 23.621 15.782 1.00 32.50 522 ALA A O 1
ATOM 3887 N N . LEU A 1 523 ? -20.779 24.191 15.742 1.00 31.25 523 LEU A N 1
ATOM 3888 C CA . LEU A 1 523 ? -20.633 25.465 16.452 1.00 31.25 523 LEU A CA 1
ATOM 3889 C C . LEU A 1 523 ? -21.586 25.479 17.650 1.00 31.25 523 LEU A C 1
ATOM 3891 O O . LEU A 1 523 ? -22.659 26.073 17.607 1.00 31.25 523 LEU A O 1
ATOM 3895 N N . ALA A 1 524 ? -21.174 24.827 18.737 1.00 25.70 524 ALA A N 1
ATOM 3896 C CA . ALA A 1 524 ? -21.562 25.297 20.059 1.00 25.70 524 ALA A CA 1
ATOM 3897 C C . ALA A 1 524 ? -20.636 26.487 20.391 1.00 25.70 524 ALA A C 1
ATOM 3899 O O . ALA A 1 524 ? -19.415 26.322 20.350 1.00 25.70 524 ALA A O 1
ATOM 3900 N N . PRO A 1 525 ? -21.166 27.697 20.636 1.00 26.59 525 PRO A N 1
ATOM 3901 C CA . PRO A 1 525 ? -20.338 28.874 20.850 1.00 26.59 525 PRO A CA 1
ATOM 3902 C C . PRO A 1 525 ? -19.710 28.849 22.248 1.00 26.59 525 PRO A C 1
ATOM 3904 O O . PRO A 1 525 ? -20.412 28.789 23.256 1.00 26.59 525 PRO A O 1
ATOM 3907 N N . SER A 1 526 ? -18.384 28.966 22.309 1.00 25.97 526 SER A N 1
ATOM 3908 C CA . SER A 1 526 ? -17.709 29.520 23.485 1.00 25.97 526 SER A CA 1
ATOM 3909 C C . SER A 1 526 ? -18.111 30.997 23.634 1.00 25.97 526 SER A C 1
ATOM 3911 O O . SER A 1 526 ? -18.254 31.683 22.616 1.00 25.97 526 SER A O 1
ATOM 3913 N N . PRO A 1 527 ? -18.308 31.513 24.859 1.00 25.19 527 PRO A N 1
ATOM 3914 C CA . PRO A 1 527 ? -18.714 32.899 25.069 1.00 25.19 527 PRO A CA 1
ATOM 3915 C C . PRO A 1 527 ? -17.641 33.855 24.531 1.00 25.19 527 PRO A C 1
ATOM 3917 O O . PRO A 1 527 ? -16.472 33.765 24.903 1.00 25.19 527 PRO A O 1
ATOM 3920 N N . GLN A 1 528 ? -18.043 34.757 23.634 1.00 24.98 528 GLN A N 1
ATOM 3921 C CA . GLN A 1 528 ? -17.203 35.858 23.164 1.00 24.98 528 GLN A CA 1
ATOM 3922 C C . GLN A 1 528 ? -17.046 36.898 24.282 1.00 24.98 528 GLN A C 1
ATOM 3924 O O . GLN A 1 528 ? -18.061 37.342 24.821 1.00 24.98 528 GLN A O 1
ATOM 3929 N N . PRO A 1 529 ? -15.823 37.347 24.608 1.00 25.80 529 PRO A N 1
ATOM 3930 C CA . PRO A 1 529 ? -15.622 38.632 25.250 1.00 25.80 529 PRO A CA 1
ATOM 3931 C C . PRO A 1 529 ? -15.639 39.744 24.195 1.00 25.80 529 PRO A C 1
ATOM 3933 O O . PRO A 1 529 ? -15.111 39.594 23.093 1.00 25.80 529 PRO A O 1
ATOM 3936 N N . GLU A 1 530 ? -16.268 40.849 24.575 1.00 23.72 530 GLU A N 1
ATOM 3937 C CA . GLU A 1 530 ? -16.465 42.071 23.803 1.00 23.72 530 GLU A CA 1
ATOM 3938 C C . GLU A 1 530 ? -15.168 42.637 23.203 1.00 23.72 530 GLU A C 1
ATOM 3940 O O . GLU A 1 530 ? -14.106 42.663 23.831 1.00 23.72 530 GLU A O 1
ATOM 3945 N N . GLU A 1 531 ? -15.291 43.147 21.976 1.00 27.72 531 GLU A N 1
ATOM 3946 C CA . GLU A 1 531 ? -14.270 43.940 21.302 1.00 27.72 531 GLU A CA 1
ATOM 3947 C C . GLU A 1 531 ? -13.934 45.188 22.129 1.00 27.72 531 GLU A C 1
ATOM 3949 O O . GLU A 1 531 ? -14.698 46.150 22.193 1.00 27.72 531 GLU A O 1
ATOM 3954 N N . THR A 1 532 ? -12.736 45.210 22.709 1.00 24.33 532 THR A N 1
ATOM 3955 C CA . THR A 1 532 ? -12.073 46.459 23.087 1.00 24.33 532 THR A CA 1
ATOM 3956 C C . THR A 1 532 ? -10.909 46.679 22.133 1.00 24.33 532 THR A C 1
ATOM 3958 O O . THR A 1 532 ? -9.925 45.942 22.108 1.00 24.33 532 THR A O 1
ATOM 3961 N N . GLY A 1 533 ? -11.070 47.677 21.262 1.00 32.25 533 GLY A N 1
ATOM 3962 C CA . GLY A 1 533 ? -10.062 48.059 20.286 1.00 32.25 533 GLY A CA 1
ATOM 3963 C C . GLY A 1 533 ? -8.786 48.541 20.966 1.00 32.25 533 GLY A C 1
ATOM 3964 O O . GLY A 1 533 ? -8.820 49.474 21.765 1.00 32.25 533 GLY A O 1
ATOM 3965 N N . ILE A 1 534 ? -7.648 47.945 20.605 1.00 25.38 534 ILE A N 1
ATOM 3966 C CA . ILE A 1 534 ? -6.327 48.486 20.931 1.00 25.38 534 ILE A CA 1
ATOM 3967 C C . ILE A 1 534 ? -5.440 48.461 19.679 1.00 25.38 534 ILE A C 1
ATOM 3969 O O . ILE A 1 534 ? -5.039 47.414 19.181 1.00 25.38 534 ILE A O 1
ATOM 3973 N N . GLY A 1 535 ? -5.194 49.679 19.190 1.00 24.28 535 GLY A N 1
ATOM 3974 C CA . GLY A 1 535 ? -4.056 50.191 18.420 1.00 24.28 535 GLY A CA 1
ATOM 3975 C C . GLY A 1 535 ? -3.177 49.235 17.613 1.00 24.28 535 GLY A C 1
ATOM 3976 O O . GLY A 1 535 ? -2.312 48.548 18.148 1.00 24.28 535 GLY A O 1
ATOM 3977 N N . GLN A 1 536 ? -3.262 49.366 16.287 1.00 25.22 536 GLN A N 1
ATOM 3978 C CA . GLN A 1 536 ? -2.167 49.035 15.378 1.00 25.22 536 GLN A CA 1
ATOM 3979 C C . GLN A 1 536 ? -0.962 49.943 15.671 1.00 25.22 536 GLN A C 1
ATOM 3981 O O . GLN A 1 536 ? -0.986 51.117 15.310 1.00 25.22 536 GLN A O 1
ATOM 3986 N N . ASN A 1 537 ? 0.111 49.409 16.257 1.00 25.44 537 ASN A N 1
ATOM 3987 C CA . ASN A 1 537 ? 1.411 50.080 16.258 1.00 25.44 537 ASN A CA 1
ATOM 3988 C C . ASN A 1 537 ? 2.400 49.317 15.375 1.00 25.44 537 ASN A C 1
ATOM 3990 O O . ASN A 1 537 ? 2.828 48.204 15.675 1.00 25.44 537 ASN A O 1
ATOM 3994 N N . ARG A 1 538 ? 2.742 49.961 14.255 1.00 29.44 538 ARG A N 1
ATOM 3995 C CA . ARG A 1 538 ? 3.850 49.613 13.364 1.00 29.44 538 ARG A CA 1
ATOM 3996 C C . ARG A 1 538 ? 5.157 49.679 14.154 1.00 29.44 538 ARG A C 1
ATOM 3998 O O . ARG A 1 538 ? 5.506 50.746 14.651 1.00 29.44 538 ARG A O 1
ATOM 4005 N N . ILE A 1 539 ? 5.895 48.575 14.218 1.00 30.19 539 ILE A N 1
ATOM 4006 C CA . ILE A 1 539 ? 7.279 48.573 14.705 1.00 30.19 539 ILE A CA 1
ATOM 4007 C C . ILE A 1 539 ? 8.200 48.703 13.493 1.00 30.19 539 ILE A C 1
ATOM 4009 O O . ILE A 1 539 ? 8.118 47.930 12.536 1.00 30.19 539 ILE A O 1
ATOM 4013 N N . GLY A 1 540 ? 9.000 49.767 13.523 1.00 25.39 540 GLY A N 1
ATOM 4014 C CA . GLY A 1 540 ? 9.899 50.196 12.465 1.00 25.39 540 GLY A CA 1
ATOM 4015 C C . GLY A 1 540 ? 11.116 49.295 12.273 1.00 25.39 540 GLY A C 1
ATOM 4016 O O . GLY A 1 540 ? 11.495 48.490 13.119 1.00 25.39 540 GLY A O 1
ATOM 4017 N N . GLN A 1 541 ? 11.721 49.468 11.103 1.00 29.33 541 GLN A N 1
ATOM 4018 C CA . GLN A 1 541 ? 12.968 48.848 10.688 1.00 29.33 541 GLN A CA 1
ATOM 4019 C C . GLN A 1 541 ? 14.151 49.442 11.463 1.00 29.33 541 GLN A C 1
ATOM 4021 O O . GLN A 1 541 ? 14.356 50.649 11.419 1.00 29.33 541 GLN A O 1
ATOM 4026 N N . ASN A 1 542 ? 14.965 48.588 12.087 1.00 25.72 542 ASN A N 1
ATOM 4027 C CA . ASN A 1 542 ? 16.417 48.757 12.181 1.00 25.72 542 ASN A CA 1
ATOM 4028 C C . ASN A 1 542 ? 17.074 47.395 12.469 1.00 25.72 542 ASN A C 1
ATOM 4030 O O . ASN A 1 542 ? 16.635 46.651 13.342 1.00 25.72 542 ASN A O 1
ATOM 4034 N N . ARG A 1 543 ? 18.100 47.041 11.684 1.00 29.48 543 ARG A N 1
ATOM 4035 C CA . ARG A 1 543 ? 18.903 45.812 11.821 1.00 29.48 543 ARG A CA 1
ATOM 4036 C C . ARG A 1 543 ? 20.130 46.088 12.692 1.00 29.48 543 ARG A C 1
ATOM 4038 O O . ARG A 1 543 ? 20.824 47.057 12.415 1.00 29.48 543 ARG A O 1
ATOM 4045 N N . ILE A 1 544 ? 20.416 45.186 13.636 1.00 30.88 544 ILE A N 1
ATOM 4046 C CA . ILE A 1 544 ? 21.633 44.347 13.775 1.00 30.88 544 ILE A CA 1
ATOM 4047 C C . ILE A 1 544 ? 21.318 43.330 14.900 1.00 30.88 544 ILE A C 1
ATOM 4049 O O . ILE A 1 544 ? 21.054 43.732 16.027 1.00 30.88 544 ILE A O 1
ATOM 4053 N N . GLY A 1 545 ? 21.292 42.030 14.564 1.00 37.34 545 GLY A N 1
ATOM 4054 C CA . GLY A 1 545 ? 20.907 40.900 15.437 1.00 37.34 545 GLY A CA 1
ATOM 4055 C C . GLY A 1 545 ? 19.461 40.421 15.221 1.00 37.34 545 GLY A C 1
ATOM 4056 O O . GLY A 1 545 ? 18.523 41.202 15.337 1.00 37.34 545 GLY A O 1
ATOM 4057 N N . GLN A 1 546 ? 19.256 39.153 14.846 1.00 55.03 546 GLN A N 1
ATOM 4058 C CA . GLN A 1 546 ? 17.921 38.560 14.678 1.00 55.03 546 GLN A CA 1
ATOM 4059 C C . GLN A 1 546 ? 17.261 38.372 16.055 1.00 55.03 546 GLN A C 1
ATOM 4061 O O . GLN A 1 546 ? 17.528 37.394 16.748 1.00 55.03 546 GLN A O 1
ATOM 4066 N N . ASN A 1 547 ? 16.426 39.322 16.474 1.00 74.44 547 ASN A N 1
ATOM 4067 C CA . ASN A 1 547 ? 15.728 39.227 17.755 1.00 74.44 547 ASN A CA 1
ATOM 4068 C C . ASN A 1 547 ? 14.655 38.135 17.718 1.00 74.44 547 ASN A C 1
ATOM 4070 O O . ASN A 1 547 ? 13.866 38.057 16.772 1.00 74.44 547 ASN A O 1
ATOM 4074 N N . ARG A 1 548 ? 14.619 37.332 18.781 1.00 88.00 548 ARG A N 1
ATOM 4075 C CA . ARG A 1 548 ? 13.567 36.346 19.031 1.00 88.00 548 ARG A CA 1
ATOM 4076 C C . ARG A 1 548 ? 12.275 37.011 19.508 1.00 88.00 548 ARG A C 1
ATOM 4078 O O . ARG A 1 548 ? 12.302 38.112 20.054 1.00 88.00 548 ARG A O 1
ATOM 4085 N N . ILE A 1 549 ? 11.151 36.313 19.366 1.00 91.62 549 ILE A N 1
ATOM 4086 C CA . ILE A 1 549 ? 9.913 36.592 20.106 1.00 91.62 549 ILE A CA 1
ATOM 4087 C C . ILE A 1 549 ? 10.103 36.208 21.576 1.00 91.62 549 ILE A C 1
ATOM 4089 O O . ILE A 1 549 ? 9.736 36.993 22.451 1.00 91.62 549 ILE A O 1
ATOM 4093 N N . GLY A 1 550 ? 10.712 35.044 21.823 1.00 89.88 550 GLY A N 1
ATOM 4094 C CA . GLY A 1 550 ? 11.049 34.559 23.160 1.00 89.88 550 GLY A CA 1
ATOM 4095 C C . GLY A 1 550 ? 9.992 33.643 23.784 1.00 89.88 550 GLY A C 1
ATOM 4096 O O . GLY A 1 550 ? 8.784 33.809 23.582 1.00 89.88 550 GLY A O 1
ATOM 4097 N N . MET A 1 551 ? 10.466 32.670 24.563 1.00 90.75 551 MET A N 1
ATOM 4098 C CA . MET A 1 551 ? 9.667 31.658 25.252 1.00 90.75 551 MET A CA 1
ATOM 4099 C C . MET A 1 551 ? 8.623 32.283 26.184 1.00 90.75 551 MET A C 1
ATOM 4101 O O . MET A 1 551 ? 7.483 31.813 26.223 1.00 90.75 551 MET A O 1
ATOM 4105 N N . ALA A 1 552 ? 8.976 33.337 26.928 1.00 90.25 552 ALA A N 1
ATOM 4106 C CA . ALA A 1 552 ? 8.071 33.926 27.920 1.00 90.25 552 ALA A CA 1
ATOM 4107 C C . ALA A 1 552 ? 6.826 34.525 27.251 1.00 90.25 552 ALA A C 1
ATOM 4109 O O . ALA A 1 552 ? 5.689 34.240 27.644 1.00 90.25 552 ALA A O 1
ATOM 4110 N N . LYS A 1 553 ? 7.039 35.255 26.151 1.00 90.69 553 LYS A N 1
ATOM 4111 C CA . LYS A 1 553 ? 5.964 35.858 25.364 1.00 90.69 553 LYS A CA 1
ATOM 4112 C C . LYS A 1 553 ? 5.091 34.805 24.683 1.00 90.69 553 LYS A C 1
ATOM 4114 O O . LYS A 1 553 ? 3.866 34.913 24.724 1.00 90.69 553 LYS A O 1
ATOM 4119 N N . LEU A 1 554 ? 5.701 33.776 24.092 1.00 93.31 554 LEU A N 1
ATOM 4120 C CA . LEU A 1 554 ? 4.977 32.674 23.445 1.00 93.31 554 LEU A CA 1
ATOM 4121 C C . LEU A 1 554 ? 4.133 31.877 24.452 1.00 93.31 554 LEU A C 1
ATOM 4123 O O . LEU A 1 554 ? 2.968 31.577 24.186 1.00 93.31 554 LEU A O 1
ATOM 4127 N N . THR A 1 555 ? 4.680 31.603 25.637 1.00 91.38 555 THR A N 1
ATOM 4128 C CA . THR A 1 555 ? 3.961 30.913 26.717 1.00 91.38 555 THR A CA 1
ATOM 4129 C C . THR A 1 555 ? 2.799 31.759 27.230 1.00 91.38 555 THR A C 1
ATOM 4131 O O . THR A 1 555 ? 1.702 31.240 27.420 1.00 91.38 555 THR A O 1
ATOM 4134 N N . ARG A 1 556 ? 2.987 33.077 27.388 1.00 90.56 556 ARG A N 1
ATOM 4135 C CA . ARG A 1 556 ? 1.908 34.003 27.765 1.00 90.56 556 ARG A CA 1
ATOM 4136 C C . ARG A 1 556 ? 0.787 34.037 26.729 1.00 90.56 556 ARG A C 1
ATOM 4138 O O . ARG A 1 556 ? -0.381 34.066 27.106 1.00 90.56 556 ARG A O 1
ATOM 4145 N N . MET A 1 557 ? 1.121 34.025 25.437 1.00 91.75 557 MET A N 1
ATOM 4146 C CA . MET A 1 557 ? 0.123 33.932 24.367 1.00 91.75 557 MET A CA 1
ATOM 4147 C C . MET A 1 557 ? -0.713 32.655 24.508 1.00 91.75 557 MET A C 1
ATOM 4149 O O . MET A 1 557 ? -1.938 32.745 24.539 1.00 91.75 557 MET A O 1
ATOM 4153 N N . ALA A 1 558 ? -0.067 31.497 24.675 1.00 88.38 558 ALA A N 1
ATOM 4154 C CA . ALA A 1 558 ? -0.769 30.230 24.876 1.00 88.38 558 ALA A CA 1
ATOM 4155 C C . ALA A 1 558 ? -1.627 30.227 26.152 1.00 88.38 558 ALA A C 1
ATOM 4157 O O . ALA A 1 558 ? -2.790 29.835 26.101 1.00 88.38 558 ALA A O 1
ATOM 4158 N N . TYR A 1 559 ? -1.090 30.725 27.271 1.00 89.75 559 TYR A N 1
ATOM 4159 C CA . TYR A 1 559 ? -1.811 30.833 28.543 1.00 89.75 559 TYR A CA 1
ATOM 4160 C C . TYR A 1 559 ? -3.070 31.706 28.430 1.00 89.75 559 TYR A C 1
ATOM 4162 O O . TYR A 1 559 ? -4.112 31.385 28.993 1.00 89.75 559 TYR A O 1
ATOM 4170 N N . ASN A 1 560 ? -3.003 32.781 27.641 1.00 91.31 560 ASN A N 1
ATOM 4171 C CA . ASN A 1 560 ? -4.132 33.670 27.367 1.00 91.31 560 ASN A CA 1
ATOM 4172 C C . ASN A 1 560 ? -5.059 33.156 26.244 1.00 91.31 560 ASN A C 1
ATOM 4174 O O . ASN A 1 560 ? -5.848 33.932 25.706 1.00 91.31 560 ASN A O 1
ATOM 4178 N N . ASN A 1 561 ? -4.969 31.874 25.868 1.00 85.38 561 ASN A N 1
ATOM 4179 C CA . ASN A 1 561 ? -5.734 31.242 24.786 1.00 85.38 561 ASN A CA 1
ATOM 4180 C C . ASN A 1 561 ? -5.579 31.922 23.412 1.00 85.38 561 ASN A C 1
ATOM 4182 O O . ASN A 1 561 ? -6.448 31.794 22.548 1.00 85.38 561 ASN A O 1
ATOM 4186 N N . VAL A 1 562 ? -4.472 32.634 23.176 1.00 89.06 562 VAL A N 1
ATOM 4187 C CA . VAL A 1 562 ? -4.147 33.170 21.851 1.00 89.06 562 VAL A CA 1
ATOM 4188 C C . VAL A 1 562 ? -3.621 32.017 20.987 1.00 89.06 562 VAL A C 1
ATOM 4190 O O . VAL A 1 562 ? -2.603 31.414 21.339 1.00 89.06 562 VAL A O 1
ATOM 4193 N N . PRO A 1 563 ? -4.257 31.693 19.843 1.00 74.88 563 PRO A N 1
ATOM 4194 C CA . PRO A 1 563 ? -3.806 30.590 19.001 1.00 74.88 563 PRO A CA 1
ATOM 4195 C C . PRO A 1 563 ? -2.387 30.831 18.472 1.00 74.88 563 PRO A C 1
ATOM 4197 O O . PRO A 1 563 ? -2.127 31.843 17.822 1.00 74.88 563 PRO A O 1
ATOM 4200 N N . LEU A 1 564 ? -1.474 29.878 18.683 1.00 83.44 564 LEU A N 1
ATOM 4201 C CA . LEU A 1 564 ? -0.091 29.972 18.187 1.00 83.44 564 LEU A CA 1
ATOM 4202 C C . LEU A 1 564 ? 0.065 29.542 16.720 1.00 83.44 564 LEU A C 1
ATOM 4204 O O . LEU A 1 564 ? 1.060 29.869 16.077 1.00 83.44 564 LEU A O 1
ATOM 4208 N N . LYS A 1 565 ? -0.922 28.839 16.154 1.00 76.94 565 LYS A N 1
ATOM 4209 C CA . LYS A 1 565 ? -0.865 28.323 14.777 1.00 76.94 565 LYS A CA 1
ATOM 4210 C C . LYS A 1 565 ? -0.689 29.411 13.697 1.00 76.94 565 LYS A C 1
ATOM 4212 O O . LYS A 1 565 ? 0.106 29.186 12.784 1.00 76.94 565 LYS A O 1
ATOM 4217 N N . PRO A 1 566 ? -1.367 30.575 13.753 1.00 79.88 566 PRO A N 1
ATOM 4218 C CA . PRO A 1 566 ? -1.124 31.658 12.798 1.00 79.88 566 PRO A CA 1
ATOM 4219 C C . PRO A 1 566 ? 0.306 32.205 12.872 1.00 79.88 566 PRO A C 1
ATOM 4221 O O . PRO A 1 566 ? 0.917 32.447 11.835 1.00 79.88 566 PRO A O 1
ATOM 4224 N N . LEU A 1 567 ? 0.855 32.337 14.085 1.00 82.38 567 LEU A N 1
ATOM 4225 C CA . LEU A 1 567 ? 2.226 32.798 14.296 1.00 82.38 567 LEU A CA 1
ATOM 4226 C C . LEU A 1 567 ? 3.248 31.772 13.794 1.00 82.38 567 LEU A C 1
ATOM 4228 O O . LEU A 1 567 ? 4.211 32.142 13.128 1.00 82.38 567 LEU A O 1
ATOM 4232 N N . TRP A 1 568 ? 3.005 30.482 14.043 1.00 79.81 568 TRP A N 1
ATOM 4233 C CA . TRP A 1 568 ? 3.782 29.403 13.436 1.00 79.81 568 TRP A CA 1
ATOM 4234 C C . TRP A 1 568 ? 3.826 29.550 11.916 1.00 79.81 568 TRP A C 1
ATOM 4236 O O . TRP A 1 568 ? 4.899 29.490 11.329 1.00 79.81 568 TRP A O 1
ATOM 4246 N N . ASP A 1 569 ? 2.676 29.772 11.273 1.00 63.22 569 ASP A N 1
ATOM 4247 C CA . ASP A 1 569 ? 2.598 29.916 9.818 1.00 63.22 569 ASP A CA 1
ATOM 4248 C C . ASP A 1 569 ? 3.352 31.149 9.302 1.00 63.22 569 ASP A C 1
ATOM 4250 O O . ASP A 1 569 ? 3.892 31.110 8.198 1.00 63.22 569 ASP A O 1
ATOM 4254 N N . GLU A 1 570 ? 3.413 32.234 10.071 1.00 77.69 570 GLU A N 1
ATOM 4255 C CA . GLU A 1 570 ? 4.199 33.424 9.734 1.00 77.69 570 GLU A CA 1
ATOM 4256 C C . GLU A 1 570 ? 5.706 33.166 9.857 1.00 77.69 570 GLU A C 1
ATOM 4258 O O . GLU A 1 570 ? 6.449 33.376 8.894 1.00 77.69 570 GLU A O 1
ATOM 4263 N N . LEU A 1 571 ? 6.155 32.655 11.009 1.00 76.44 571 LEU A N 1
ATOM 4264 C CA . LEU A 1 571 ? 7.556 32.289 11.251 1.00 76.44 571 LEU A CA 1
ATOM 4265 C C . LEU A 1 571 ? 8.041 31.276 10.218 1.00 76.44 571 LEU A C 1
ATOM 4267 O O . LEU A 1 571 ? 9.128 31.402 9.661 1.00 76.44 571 LEU A O 1
ATOM 4271 N N . TYR A 1 572 ? 7.176 30.329 9.884 1.00 62.59 572 TYR A N 1
ATOM 4272 C CA . TYR A 1 572 ? 7.383 29.378 8.818 1.00 62.59 572 TYR A CA 1
ATOM 4273 C C . TYR A 1 572 ? 7.664 30.052 7.469 1.00 62.59 572 TYR A C 1
ATOM 4275 O O . TYR A 1 572 ? 8.639 29.712 6.801 1.00 62.59 572 TYR A O 1
ATOM 4283 N N . GLN A 1 573 ? 6.824 31.006 7.047 1.00 61.34 573 GLN A N 1
ATOM 4284 C CA . GLN A 1 573 ? 7.038 31.732 5.790 1.00 61.34 573 GLN A CA 1
ATOM 4285 C C . GLN A 1 573 ? 8.346 32.523 5.824 1.00 61.34 573 GLN A C 1
ATOM 4287 O O . GLN A 1 573 ? 9.060 32.575 4.823 1.00 61.34 573 GLN A O 1
ATOM 4292 N N . LYS A 1 574 ? 8.691 33.083 6.985 1.00 71.56 574 LYS A N 1
ATOM 4293 C CA . LYS A 1 574 ? 9.946 33.802 7.197 1.00 71.56 574 LYS A CA 1
ATOM 4294 C C . LYS A 1 574 ? 11.163 32.885 7.039 1.00 71.56 574 LYS A C 1
ATOM 4296 O O . LYS A 1 574 ? 12.073 33.233 6.294 1.00 71.56 574 LYS A O 1
ATOM 4301 N N . VAL A 1 575 ? 11.148 31.694 7.643 1.00 63.47 575 VAL A N 1
ATOM 4302 C CA . VAL A 1 575 ? 12.209 30.677 7.500 1.00 63.47 575 VAL A CA 1
ATOM 4303 C C . VAL A 1 575 ? 12.263 30.118 6.075 1.00 63.47 575 VAL A C 1
ATOM 4305 O O . VAL A 1 575 ? 13.342 29.887 5.534 1.00 63.47 575 VAL A O 1
ATOM 4308 N N . ALA A 1 576 ? 11.113 29.951 5.419 1.00 49.03 576 ALA A N 1
ATOM 4309 C CA . ALA A 1 576 ? 11.059 29.519 4.025 1.00 49.03 576 ALA A CA 1
ATOM 4310 C C . ALA A 1 576 ? 11.711 30.531 3.066 1.00 49.03 576 ALA A C 1
ATOM 4312 O O . ALA A 1 576 ? 12.371 30.136 2.103 1.00 49.03 576 ALA A O 1
ATOM 4313 N N . GLN A 1 577 ? 11.551 31.829 3.340 1.00 55.38 577 GLN A N 1
ATOM 4314 C CA . GLN A 1 577 ? 12.164 32.918 2.573 1.00 55.38 577 GLN A CA 1
ATOM 4315 C C . GLN A 1 577 ? 13.630 33.159 2.954 1.00 55.38 577 GLN A C 1
ATOM 4317 O O . GLN A 1 577 ? 14.442 33.479 2.085 1.00 55.38 577 GLN A O 1
ATOM 4322 N N . ASN A 1 578 ? 13.975 32.993 4.232 1.00 61.88 578 ASN A N 1
ATOM 4323 C CA . ASN A 1 578 ? 15.325 33.124 4.762 1.00 61.88 578 ASN A CA 1
ATOM 4324 C C . ASN A 1 578 ? 15.702 31.895 5.615 1.00 61.88 578 ASN A C 1
ATOM 4326 O O . ASN A 1 578 ? 15.538 31.917 6.837 1.00 61.88 578 ASN A O 1
ATOM 4330 N N . PRO A 1 579 ? 16.273 30.851 4.987 1.00 54.56 579 PRO A N 1
ATOM 4331 C CA . PRO A 1 579 ? 16.733 29.636 5.662 1.00 54.56 579 PRO A CA 1
ATOM 4332 C C . PRO A 1 579 ? 17.747 29.844 6.793 1.00 54.56 579 PRO A C 1
ATOM 4334 O O . PRO A 1 579 ? 17.981 28.915 7.549 1.00 54.56 579 PRO A O 1
ATOM 4337 N N . ALA A 1 580 ? 18.389 31.011 6.879 1.00 68.56 580 ALA A N 1
ATOM 4338 C CA . ALA A 1 580 ? 19.374 31.342 7.910 1.00 68.56 580 ALA A CA 1
ATOM 4339 C C . ALA A 1 580 ? 18.764 32.151 9.075 1.00 68.56 580 ALA A C 1
ATOM 4341 O O . ALA A 1 580 ? 19.489 32.761 9.862 1.00 68.56 580 ALA A O 1
ATOM 4342 N N . ASP A 1 581 ? 17.432 32.228 9.167 1.00 76.75 581 ASP A N 1
ATOM 4343 C CA . ASP A 1 581 ? 16.735 32.871 10.286 1.00 76.75 581 ASP A CA 1
ATOM 4344 C C . ASP A 1 581 ? 16.644 31.922 11.492 1.00 76.75 581 ASP A C 1
ATOM 4346 O O . ASP A 1 581 ? 15.600 31.332 11.781 1.00 76.75 581 ASP A O 1
ATOM 4350 N N . ALA A 1 582 ? 17.780 31.727 12.167 1.00 81.12 582 ALA A N 1
ATOM 4351 C CA . ALA A 1 582 ? 17.892 30.843 13.324 1.00 81.12 582 ALA A CA 1
ATOM 4352 C C . ALA A 1 582 ? 16.986 31.298 14.479 1.00 81.12 582 ALA A C 1
ATOM 4354 O O . ALA A 1 582 ? 16.425 30.463 15.185 1.00 81.12 582 ALA A O 1
ATOM 4355 N N . ALA A 1 583 ? 16.777 32.610 14.641 1.00 88.44 583 ALA A N 1
ATOM 4356 C CA . ALA A 1 583 ? 15.878 33.150 15.659 1.00 88.44 583 ALA A CA 1
ATOM 4357 C C . ALA A 1 583 ? 14.423 32.722 15.424 1.00 88.44 583 ALA A C 1
ATOM 4359 O O . ALA A 1 583 ? 13.768 32.248 16.352 1.00 88.44 583 ALA A O 1
ATOM 4360 N N . ALA A 1 584 ? 13.940 32.813 14.180 1.00 85.94 584 ALA A N 1
ATOM 4361 C CA . ALA A 1 584 ? 12.603 32.345 13.828 1.00 85.94 584 ALA A CA 1
ATOM 4362 C C . ALA A 1 584 ? 12.455 30.825 14.002 1.00 85.94 584 ALA A C 1
ATOM 4364 O O . ALA A 1 584 ? 11.421 30.372 14.488 1.00 85.94 584 ALA A O 1
ATOM 4365 N N . MET A 1 585 ? 13.484 30.036 13.665 1.00 81.19 585 MET A N 1
ATOM 4366 C CA . MET A 1 585 ? 13.475 28.591 13.933 1.00 81.19 585 MET A CA 1
ATOM 4367 C C . MET A 1 585 ? 13.433 28.283 15.428 1.00 81.19 585 MET A C 1
ATOM 4369 O O . MET A 1 585 ? 12.696 27.393 15.841 1.00 81.19 585 MET A O 1
ATOM 4373 N N . MET A 1 586 ? 14.164 29.036 16.246 1.00 91.69 586 MET A N 1
ATOM 4374 C CA . MET A 1 586 ? 14.138 28.871 17.694 1.00 91.69 586 MET A CA 1
ATOM 4375 C C . MET A 1 586 ? 12.759 29.214 18.286 1.00 91.69 586 MET A C 1
ATOM 4377 O O . MET A 1 586 ? 12.254 28.484 19.131 1.00 91.69 586 MET A O 1
ATOM 4381 N N . ASP A 1 587 ? 12.090 30.262 17.796 1.00 93.75 587 ASP A N 1
ATOM 4382 C CA . ASP A 1 587 ? 10.708 30.565 18.199 1.00 93.75 587 ASP A CA 1
ATOM 4383 C C . ASP A 1 587 ? 9.709 29.494 17.726 1.00 93.75 587 ASP A C 1
ATOM 4385 O O . ASP A 1 587 ? 8.767 29.163 18.445 1.00 93.75 587 ASP A O 1
ATOM 4389 N N . MET A 1 588 ? 9.922 28.899 16.546 1.00 86.12 588 MET A N 1
ATOM 4390 C CA . MET A 1 588 ? 9.147 27.731 16.112 1.00 86.12 588 MET A CA 1
ATOM 4391 C C . MET A 1 588 ? 9.382 26.534 17.042 1.00 86.12 588 MET A C 1
ATOM 4393 O O . MET A 1 588 ? 8.421 25.872 17.421 1.00 86.12 588 MET A O 1
ATOM 4397 N N . ALA A 1 589 ? 10.622 26.262 17.457 1.00 87.12 589 ALA A N 1
ATOM 4398 C CA . ALA A 1 589 ? 10.918 25.192 18.408 1.00 87.12 589 ALA A CA 1
ATOM 4399 C C . ALA A 1 589 ? 10.113 25.352 19.707 1.00 87.12 589 ALA A C 1
ATOM 4401 O O . ALA A 1 589 ? 9.474 24.396 20.147 1.00 87.12 589 ALA A O 1
ATOM 4402 N N . ASP A 1 590 ? 10.066 26.563 20.260 1.00 92.75 590 ASP A N 1
ATOM 4403 C CA . ASP A 1 590 ? 9.290 26.860 21.465 1.00 92.75 590 ASP A CA 1
ATOM 4404 C C . ASP A 1 590 ? 7.785 26.664 21.244 1.00 92.75 590 ASP A C 1
ATOM 4406 O O . ASP A 1 590 ? 7.131 26.004 22.049 1.00 92.75 590 ASP A O 1
ATOM 4410 N N . ILE A 1 591 ? 7.223 27.141 20.123 1.00 89.88 591 ILE A N 1
ATOM 4411 C CA . ILE A 1 591 ? 5.799 26.922 19.804 1.00 89.88 591 ILE A CA 1
ATOM 4412 C C . ILE A 1 591 ? 5.472 25.425 19.719 1.00 89.88 591 ILE A C 1
ATOM 4414 O O . ILE A 1 591 ? 4.422 25.005 20.211 1.00 89.88 591 ILE A O 1
ATOM 4418 N N . ALA A 1 592 ? 6.342 24.613 19.109 1.00 77.62 592 ALA A N 1
ATOM 4419 C CA . ALA A 1 592 ? 6.135 23.167 19.027 1.00 77.62 592 ALA A CA 1
ATOM 4420 C C . ALA A 1 592 ? 6.093 22.529 20.423 1.00 77.62 592 ALA A C 1
ATOM 4422 O O . ALA A 1 592 ? 5.180 21.751 20.700 1.00 77.62 592 ALA A O 1
ATOM 4423 N N . GLN A 1 593 ? 7.022 22.889 21.314 1.00 88.88 593 GLN A N 1
ATOM 4424 C CA . GLN A 1 593 ? 7.046 22.363 22.684 1.00 88.88 593 GLN A CA 1
ATOM 4425 C C . GLN A 1 593 ? 5.820 22.815 23.489 1.00 88.88 593 GLN A C 1
ATOM 4427 O O . GLN A 1 593 ? 5.172 21.980 24.117 1.00 88.88 593 GLN A O 1
ATOM 4432 N N . ILE A 1 594 ? 5.432 24.093 23.394 1.00 90.06 594 ILE A N 1
ATOM 4433 C CA . ILE A 1 594 ? 4.211 24.635 24.022 1.00 90.06 594 ILE A CA 1
ATOM 4434 C C . ILE A 1 594 ? 2.955 23.903 23.524 1.00 90.06 594 ILE A C 1
ATOM 4436 O O . ILE A 1 594 ? 2.012 23.694 24.281 1.00 90.06 594 ILE A O 1
ATOM 4440 N N . SER A 1 595 ? 2.948 23.474 22.260 1.00 81.12 595 SER A N 1
ATOM 4441 C CA . SER A 1 595 ? 1.822 22.763 21.641 1.00 81.12 595 SER A CA 1
ATOM 4442 C C . SER A 1 595 ? 1.804 21.253 21.935 1.00 81.12 595 SER A C 1
ATOM 4444 O O . SER A 1 595 ? 1.044 20.527 21.298 1.00 81.12 595 SER A O 1
ATOM 4446 N N . GLY A 1 596 ? 2.642 20.759 22.856 1.00 76.00 596 GLY A N 1
ATOM 4447 C CA . GLY A 1 596 ? 2.715 19.336 23.216 1.00 76.00 596 GLY A CA 1
ATOM 4448 C C . GLY A 1 596 ? 3.449 18.462 22.194 1.00 76.00 596 GLY A C 1
ATOM 4449 O O . GLY A 1 596 ? 3.277 17.248 22.179 1.00 76.00 596 GLY A O 1
ATOM 4450 N N . LEU A 1 597 ? 4.255 19.065 21.314 1.00 67.88 597 LEU A N 1
ATOM 4451 C CA . LEU A 1 597 ? 5.080 18.368 20.327 1.00 67.88 597 LEU A CA 1
ATOM 4452 C C . LEU A 1 597 ? 6.559 18.410 20.746 1.00 67.88 597 LEU A C 1
ATOM 4454 O O . LEU A 1 597 ? 7.405 18.863 19.971 1.00 67.88 597 LEU A O 1
ATOM 4458 N N . GLN A 1 598 ? 6.881 17.960 21.968 1.00 76.88 598 GLN A N 1
ATOM 4459 C CA . GLN A 1 598 ? 8.210 18.132 22.581 1.00 76.88 598 GLN A CA 1
ATOM 4460 C C . GLN A 1 598 ? 9.350 17.623 21.689 1.00 76.88 598 GLN A C 1
ATOM 4462 O O . GLN A 1 598 ? 10.253 18.385 21.348 1.00 76.88 598 GLN A O 1
ATOM 4467 N N . ALA A 1 599 ? 9.268 16.373 21.222 1.00 59.41 599 ALA A N 1
ATOM 4468 C CA . ALA A 1 599 ? 10.298 15.776 20.370 1.00 59.41 599 ALA A CA 1
ATOM 4469 C C . ALA A 1 599 ? 10.527 16.575 19.070 1.00 59.41 599 ALA A C 1
ATOM 4471 O O . ALA A 1 599 ? 11.667 16.771 18.651 1.00 59.41 599 ALA A O 1
ATOM 4472 N N . ASN A 1 600 ? 9.457 17.096 18.454 1.00 59.34 600 ASN A N 1
ATOM 4473 C CA . ASN A 1 600 ? 9.564 17.946 17.264 1.00 59.34 600 ASN A CA 1
ATOM 4474 C C . ASN A 1 600 ? 10.229 19.285 17.594 1.00 59.34 600 ASN A C 1
ATOM 4476 O O . ASN A 1 600 ? 11.053 19.765 16.818 1.00 59.34 600 ASN A O 1
ATOM 4480 N N . GLY A 1 601 ? 9.871 19.881 18.730 1.00 74.94 601 GLY A N 1
ATOM 4481 C CA . GLY A 1 601 ? 10.458 21.127 19.199 1.00 74.94 601 GLY A CA 1
ATOM 4482 C C . GLY A 1 601 ? 11.957 21.004 19.454 1.00 74.94 601 GLY A C 1
ATOM 4483 O O . GLY A 1 601 ? 12.716 21.815 18.935 1.00 74.94 601 GLY A O 1
ATOM 4484 N N . LEU A 1 602 ? 12.403 19.943 20.134 1.00 77.69 602 LEU A N 1
ATOM 4485 C CA . LEU A 1 602 ? 13.828 19.661 20.353 1.00 77.69 602 LEU A CA 1
ATOM 4486 C C . LEU A 1 602 ? 14.607 19.477 19.042 1.00 77.69 602 LEU A C 1
ATOM 4488 O O . LEU A 1 602 ? 15.738 19.943 18.912 1.00 77.69 602 LEU A O 1
ATOM 4492 N N . VAL A 1 603 ? 14.000 18.839 18.037 1.00 62.09 603 VAL A N 1
ATOM 4493 C CA . VAL A 1 603 ? 14.607 18.700 16.702 1.00 62.09 603 VAL A CA 1
ATOM 4494 C C . VAL A 1 603 ? 14.821 20.068 16.054 1.00 62.09 603 VAL A C 1
ATOM 4496 O O . VAL A 1 603 ? 15.910 20.356 15.555 1.00 62.09 603 VAL A O 1
ATOM 4499 N N . VAL A 1 604 ? 13.791 20.919 16.061 1.00 70.50 604 VAL A N 1
ATOM 4500 C CA . VAL A 1 604 ? 13.874 22.272 15.488 1.00 70.50 604 VAL A CA 1
ATOM 4501 C C . VAL A 1 604 ? 14.878 23.126 16.274 1.00 70.50 604 VAL A C 1
ATOM 4503 O O . VAL A 1 604 ? 15.679 23.827 15.657 1.00 70.50 604 VAL A O 1
ATOM 4506 N N . GLN A 1 605 ? 14.911 22.996 17.605 1.00 87.38 605 GLN A N 1
ATOM 4507 C CA . GLN A 1 605 ? 15.883 23.649 18.487 1.00 87.38 605 GLN A CA 1
ATOM 4508 C C . GLN A 1 605 ? 17.313 23.245 18.111 1.00 87.38 605 GLN A C 1
ATOM 4510 O O . GLN A 1 605 ? 18.154 24.105 17.872 1.00 87.38 605 GLN A O 1
ATOM 4515 N N . SER A 1 606 ? 17.588 21.945 17.979 1.00 75.81 606 SER A N 1
ATOM 4516 C CA . SER A 1 606 ? 18.907 21.443 17.580 1.00 75.81 606 SER A CA 1
ATOM 4517 C C . SER A 1 606 ? 19.339 21.982 16.210 1.00 75.81 606 SER A C 1
ATOM 4519 O O . SER A 1 606 ? 20.496 22.368 16.043 1.00 75.81 606 SER A O 1
ATOM 4521 N N . GLY A 1 607 ? 18.409 22.075 15.252 1.00 64.94 607 GLY A N 1
ATOM 4522 C CA . GLY A 1 607 ? 18.656 22.687 13.944 1.00 64.94 607 GLY A CA 1
ATOM 4523 C C . GLY A 1 607 ? 19.020 24.172 14.033 1.00 64.94 607 GLY A C 1
ATOM 4524 O O . GLY A 1 607 ? 20.001 24.590 13.421 1.00 64.94 607 GLY A O 1
ATOM 4525 N N . ALA A 1 608 ? 18.282 24.952 14.829 1.00 81.12 608 ALA A N 1
ATOM 4526 C CA . ALA A 1 608 ? 18.575 26.367 15.067 1.00 81.12 608 ALA A CA 1
ATOM 4527 C C . ALA A 1 608 ? 19.947 26.555 15.742 1.00 81.12 608 ALA A C 1
ATOM 4529 O O . ALA A 1 608 ? 20.754 27.373 15.302 1.00 81.12 608 ALA A O 1
ATOM 4530 N N . LEU A 1 609 ? 20.252 25.728 16.748 1.00 84.88 609 LEU A N 1
ATOM 4531 C CA . LEU A 1 609 ? 21.516 25.747 17.490 1.00 84.88 609 LEU A CA 1
ATOM 4532 C C . LEU A 1 609 ? 22.740 25.335 16.666 1.00 84.88 609 LEU A C 1
ATOM 4534 O O . LEU A 1 609 ? 23.857 25.740 16.986 1.00 84.88 609 LEU A O 1
ATOM 4538 N N . GLY A 1 610 ? 22.540 24.565 15.596 1.00 73.44 610 GLY A N 1
ATOM 4539 C CA . GLY A 1 610 ? 23.582 24.288 14.608 1.00 73.44 610 GLY A CA 1
ATOM 4540 C C . GLY A 1 610 ? 23.962 25.506 13.757 1.00 73.44 610 GLY A C 1
ATOM 4541 O O . GLY A 1 610 ? 25.032 25.505 13.155 1.00 73.44 610 GLY A O 1
ATOM 4542 N N . MET A 1 611 ? 23.108 26.535 13.703 1.00 75.25 611 MET A N 1
ATOM 4543 C CA . MET A 1 611 ? 23.326 27.756 12.915 1.00 75.25 611 MET A CA 1
ATOM 4544 C C . MET A 1 611 ? 23.797 28.922 13.782 1.00 75.25 611 MET A C 1
ATOM 4546 O O . MET A 1 611 ? 24.753 29.605 13.429 1.00 75.25 611 MET A O 1
ATOM 4550 N N . GLU A 1 612 ? 23.126 29.144 14.910 1.00 84.38 612 GLU A N 1
ATOM 4551 C CA . GLU A 1 612 ? 23.397 30.234 15.843 1.00 84.38 612 GLU A CA 1
ATOM 4552 C C . GLU A 1 612 ? 23.200 29.726 17.273 1.00 84.38 612 GLU A C 1
ATOM 4554 O O . GLU A 1 612 ? 22.229 29.028 17.568 1.00 84.38 612 GLU A O 1
ATOM 4559 N N . ARG A 1 613 ? 24.117 30.074 18.176 1.00 91.94 613 ARG A N 1
ATOM 4560 C CA . ARG A 1 613 ? 24.051 29.672 19.593 1.00 91.94 613 ARG A CA 1
ATOM 4561 C C . ARG A 1 613 ? 23.757 30.844 20.517 1.00 91.94 613 ARG A C 1
ATOM 4563 O O . ARG A 1 613 ? 23.406 30.610 21.673 1.00 91.94 613 ARG A O 1
ATOM 4570 N N . LEU A 1 614 ? 23.904 32.075 20.029 1.00 93.19 614 LEU A N 1
ATOM 4571 C CA . LEU A 1 614 ? 23.632 33.295 20.772 1.00 93.19 614 LEU A CA 1
ATOM 4572 C C . LEU A 1 614 ? 22.339 33.945 20.278 1.00 93.19 614 LEU A C 1
ATOM 4574 O O . LEU A 1 614 ? 22.242 34.383 19.137 1.00 93.19 614 LEU A O 1
ATOM 4578 N N . TYR A 1 615 ? 21.362 34.072 21.169 1.00 92.38 615 TYR A N 1
ATOM 4579 C CA . TYR A 1 615 ? 20.077 34.696 20.871 1.00 92.38 615 TYR A CA 1
ATOM 4580 C C . TYR A 1 615 ? 19.849 35.914 21.753 1.00 92.38 615 TYR A C 1
ATOM 4582 O O . TYR A 1 615 ? 20.091 35.874 22.958 1.00 92.38 615 TYR A O 1
ATOM 4590 N N . HIS A 1 616 ? 19.328 36.984 21.161 1.00 89.62 616 HIS A N 1
ATOM 4591 C CA . HIS A 1 616 ? 18.925 38.183 21.888 1.00 89.62 616 HIS A CA 1
ATOM 4592 C C . HIS A 1 616 ? 17.407 38.202 22.059 1.00 89.62 616 HIS A C 1
ATOM 4594 O O . HIS A 1 616 ? 16.655 37.999 21.098 1.00 89.62 616 HIS A O 1
ATOM 4600 N N . LEU A 1 617 ? 16.968 38.429 23.295 1.00 85.50 617 LEU A N 1
ATOM 4601 C CA . LEU A 1 617 ? 15.556 38.509 23.654 1.00 85.50 617 LEU A CA 1
ATOM 4602 C C . LEU A 1 617 ? 15.073 39.970 23.653 1.00 85.50 617 LEU A C 1
ATOM 4604 O O . LEU A 1 617 ? 15.891 40.883 23.808 1.00 85.50 617 LEU A O 1
ATOM 4608 N N . PRO A 1 618 ? 13.762 40.220 23.471 1.00 80.69 618 PRO A N 1
ATOM 4609 C CA . PRO A 1 618 ? 13.223 41.577 23.460 1.00 80.69 618 PRO A CA 1
ATOM 4610 C C . PRO A 1 618 ? 13.521 42.338 24.761 1.00 80.69 618 PRO A C 1
ATOM 4612 O O . PRO A 1 618 ? 13.241 41.846 25.850 1.00 80.69 618 PRO A O 1
ATOM 4615 N N . CYS A 1 619 ? 14.034 43.564 24.637 1.00 83.50 619 CYS A N 1
ATOM 4616 C CA . CYS A 1 619 ? 14.241 44.510 25.739 1.00 83.50 619 CYS A CA 1
ATOM 4617 C C . CYS A 1 619 ? 13.285 45.697 25.565 1.00 83.50 619 CYS A C 1
ATOM 4619 O O . CYS A 1 619 ? 13.134 46.194 24.447 1.00 83.50 619 CYS A O 1
ATOM 4621 N N . ALA A 1 620 ? 12.648 46.168 26.642 1.00 81.94 620 ALA A N 1
ATOM 4622 C CA . ALA A 1 620 ? 11.712 47.293 26.558 1.00 81.94 620 ALA A CA 1
ATOM 4623 C C . ALA A 1 620 ? 12.411 48.657 26.390 1.00 81.94 620 ALA A C 1
ATOM 4625 O O . ALA A 1 620 ? 11.766 49.630 26.005 1.00 81.94 620 ALA A O 1
ATOM 4626 N N . ALA A 1 621 ? 13.718 48.733 26.665 1.00 81.19 621 ALA A N 1
ATOM 4627 C CA . ALA A 1 621 ? 14.516 49.952 26.574 1.00 81.19 621 ALA A CA 1
ATOM 4628 C C . ALA A 1 621 ? 15.548 49.874 25.436 1.00 81.19 621 ALA A C 1
ATOM 4630 O O . ALA A 1 621 ? 16.271 48.884 25.321 1.00 81.19 621 ALA A O 1
ATOM 4631 N N . GLU A 1 622 ? 15.672 50.949 24.647 1.00 77.75 622 GLU A N 1
ATOM 4632 C CA . GLU A 1 622 ? 16.721 51.086 23.617 1.00 77.75 622 GLU A CA 1
ATOM 4633 C C . GLU A 1 622 ? 18.131 51.069 24.228 1.00 77.75 622 GLU A C 1
ATOM 4635 O O . GLU A 1 622 ? 19.057 50.491 23.662 1.00 77.75 622 GLU A O 1
ATOM 4640 N N . ASN A 1 623 ? 18.279 51.667 25.414 1.00 85.38 623 ASN A N 1
ATOM 4641 C CA . ASN A 1 623 ? 19.499 51.628 26.210 1.00 85.38 623 ASN A CA 1
ATOM 4642 C C . ASN A 1 623 ? 19.238 50.803 27.474 1.00 85.38 623 ASN A C 1
ATOM 4644 O O . ASN A 1 623 ? 18.659 51.334 28.424 1.00 85.38 623 ASN A O 1
ATOM 4648 N N . PRO A 1 624 ? 19.629 49.517 27.500 1.00 87.94 624 PRO A N 1
ATOM 4649 C CA . PRO A 1 624 ? 19.366 48.671 28.649 1.00 87.94 624 PRO A CA 1
ATOM 4650 C C . PRO A 1 624 ? 20.160 49.152 29.859 1.00 87.94 624 PRO A C 1
ATOM 4652 O O . PRO A 1 624 ? 21.351 49.460 29.754 1.00 87.94 624 PRO A O 1
ATOM 4655 N N . ARG A 1 625 ? 19.504 49.166 31.020 1.00 92.50 625 ARG A N 1
ATOM 4656 C CA . ARG A 1 625 ? 20.131 49.513 32.301 1.00 92.50 625 ARG A CA 1
ATOM 4657 C C . ARG A 1 625 ? 21.149 48.458 32.738 1.00 92.50 625 ARG A C 1
ATOM 4659 O O . ARG A 1 625 ? 22.102 48.780 33.440 1.00 92.50 625 ARG A O 1
ATOM 4666 N N . LEU A 1 626 ? 20.931 47.209 32.328 1.00 93.31 626 LEU A N 1
ATOM 4667 C CA . LEU A 1 626 ? 21.776 46.062 32.639 1.00 93.31 626 LEU A CA 1
ATOM 4668 C C . LEU A 1 626 ? 21.754 45.064 31.475 1.00 93.31 626 LEU A C 1
ATOM 4670 O O . LEU A 1 626 ? 20.694 44.815 30.900 1.00 93.31 626 LEU A O 1
ATOM 4674 N N . ARG A 1 627 ? 22.905 44.474 31.142 1.00 94.12 627 ARG A N 1
ATOM 4675 C CA . ARG A 1 627 ? 23.043 43.380 30.170 1.00 94.12 627 ARG A CA 1
ATOM 4676 C C . ARG A 1 627 ? 23.351 42.072 30.886 1.00 94.12 627 ARG A C 1
ATOM 4678 O O . ARG A 1 627 ? 24.413 41.929 31.492 1.00 94.12 627 ARG A O 1
ATOM 4685 N N . VAL A 1 628 ? 22.449 41.109 30.765 1.00 95.62 628 VAL A N 1
ATOM 4686 C CA . VAL A 1 628 ? 22.590 39.766 31.324 1.00 95.62 628 VAL A CA 1
ATOM 4687 C C . VAL A 1 628 ? 22.924 38.783 30.203 1.00 95.62 628 VAL A C 1
ATOM 4689 O O . VAL A 1 628 ? 22.180 38.670 29.227 1.00 95.62 628 VAL A O 1
ATOM 4692 N N . LEU A 1 629 ? 24.038 38.065 30.342 1.00 95.94 629 LEU A N 1
ATOM 4693 C CA . LEU A 1 629 ? 24.357 36.887 29.537 1.00 95.94 629 LEU A CA 1
ATOM 4694 C C . LEU A 1 629 ? 23.902 35.639 30.289 1.00 95.94 629 LEU A C 1
ATOM 4696 O O . LEU A 1 629 ? 24.361 35.381 31.394 1.00 95.94 629 LEU A O 1
ATOM 4700 N N . MET A 1 630 ? 23.016 34.857 29.693 1.00 95.31 630 MET A N 1
ATOM 4701 C CA . MET A 1 630 ? 22.482 33.634 30.272 1.00 95.31 630 MET A CA 1
ATOM 4702 C C . MET A 1 630 ? 23.053 32.413 29.560 1.00 95.31 630 MET A C 1
ATOM 4704 O O . MET A 1 630 ? 22.878 32.276 28.352 1.00 95.31 630 MET A O 1
ATOM 4708 N N . PHE A 1 631 ? 23.698 31.517 30.303 1.00 95.75 631 PHE A N 1
ATOM 4709 C CA . PHE A 1 631 ? 24.111 30.210 29.795 1.00 95.75 631 PHE A CA 1
ATOM 4710 C C . PHE A 1 631 ? 22.941 29.231 29.874 1.00 95.75 631 PHE A C 1
ATOM 4712 O O . PHE A 1 631 ? 22.324 29.100 30.931 1.00 95.75 631 PHE A O 1
ATOM 4719 N N . MET A 1 632 ? 22.633 28.565 28.764 1.00 95.00 632 MET A N 1
ATOM 4720 C CA . MET A 1 632 ? 21.518 27.621 28.640 1.00 95.00 632 MET A CA 1
ATOM 4721 C C . MET A 1 632 ? 21.985 26.282 28.075 1.00 95.00 632 MET A C 1
ATOM 4723 O O . MET A 1 632 ? 22.905 26.241 27.262 1.00 95.00 632 MET A O 1
ATOM 4727 N N . ALA A 1 633 ? 21.318 25.193 28.444 1.00 94.00 633 ALA A N 1
ATOM 4728 C CA . ALA A 1 633 ? 21.515 23.882 27.835 1.00 94.00 633 ALA A CA 1
ATOM 4729 C C . ALA A 1 633 ? 20.478 23.648 26.714 1.00 94.00 633 ALA A C 1
ATOM 4731 O O . ALA A 1 633 ? 19.363 24.178 26.798 1.00 94.00 633 ALA A O 1
ATOM 4732 N N . PRO A 1 634 ? 20.812 22.872 25.664 1.00 92.12 634 PRO A N 1
ATOM 4733 C CA . PRO A 1 634 ? 19.907 22.510 24.570 1.00 92.12 634 PRO A CA 1
ATOM 4734 C C . PRO A 1 634 ? 18.941 21.395 25.001 1.00 92.12 634 PRO A C 1
ATOM 4736 O O . PRO A 1 634 ? 19.036 20.258 24.544 1.00 92.12 634 PRO A O 1
ATOM 4739 N N . VAL A 1 635 ? 18.065 21.715 25.949 1.00 91.25 635 VAL A N 1
ATOM 4740 C CA . VAL A 1 635 ? 17.162 20.767 26.614 1.00 91.25 635 VAL A CA 1
ATOM 4741 C C . VAL A 1 635 ? 15.701 21.186 26.457 1.00 91.25 635 VAL A C 1
ATOM 4743 O O . VAL A 1 635 ? 15.392 22.247 25.899 1.00 91.25 635 VAL A O 1
ATOM 4746 N N . GLU A 1 636 ? 14.805 20.332 26.954 1.00 88.94 636 GLU A N 1
ATOM 4747 C CA . GLU A 1 636 ? 13.367 20.579 26.981 1.00 88.94 636 GLU A CA 1
ATOM 4748 C C . GLU A 1 636 ? 13.015 21.905 27.658 1.00 88.94 636 GLU A C 1
ATOM 4750 O O . GLU A 1 636 ? 13.671 22.384 28.595 1.00 88.94 636 GLU A O 1
ATOM 4755 N N . MET A 1 637 ? 11.9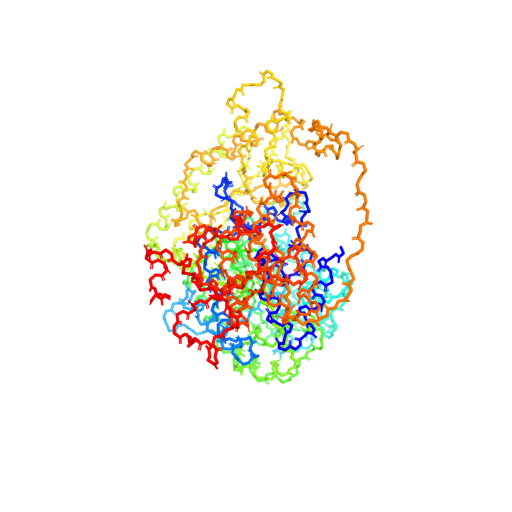36 22.505 27.162 1.00 84.62 637 MET A N 1
ATOM 4756 C CA . MET A 1 637 ? 11.358 23.707 27.734 1.00 84.62 637 MET A CA 1
ATOM 4757 C C . MET A 1 637 ? 10.984 23.457 29.202 1.00 84.62 637 MET A C 1
ATOM 4759 O O . MET A 1 637 ? 10.216 22.552 29.513 1.00 84.62 637 MET A O 1
ATOM 4763 N N . GLY A 1 638 ? 11.514 24.290 30.100 1.00 84.50 638 GLY A N 1
ATOM 4764 C CA . GLY A 1 638 ? 11.321 24.168 31.550 1.00 84.50 638 GLY A CA 1
ATOM 4765 C C . GLY A 1 638 ? 12.498 23.547 32.309 1.00 84.50 638 GLY A C 1
ATOM 4766 O O . GLY A 1 638 ? 12.547 23.690 33.528 1.00 84.50 638 GLY A O 1
ATOM 4767 N N . CYS A 1 639 ? 13.476 22.940 31.625 1.00 89.00 639 CYS A N 1
ATOM 4768 C CA . CYS A 1 639 ? 14.671 22.387 32.282 1.00 89.00 639 CYS A CA 1
ATOM 4769 C C . CYS A 1 639 ? 15.782 23.427 32.523 1.00 89.00 639 CYS A C 1
ATOM 4771 O O . CYS A 1 639 ? 16.638 23.231 33.384 1.00 89.00 639 CYS A O 1
ATOM 4773 N N . ASN A 1 640 ? 15.767 24.550 31.798 1.00 92.00 640 ASN A N 1
ATOM 4774 C CA . ASN A 1 640 ? 16.581 25.722 32.132 1.00 92.00 640 ASN A CA 1
ATOM 4775 C C . ASN A 1 640 ? 15.819 26.645 33.098 1.00 92.00 640 ASN A C 1
ATOM 4777 O O . ASN A 1 640 ? 14.595 26.763 33.018 1.00 92.00 640 ASN A O 1
ATOM 4781 N N . ALA A 1 641 ? 16.541 27.361 33.963 1.00 91.19 641 ALA A N 1
ATOM 4782 C CA . ALA A 1 641 ? 15.960 28.356 34.855 1.00 91.19 641 ALA A CA 1
ATOM 4783 C C . ALA A 1 641 ? 15.186 29.425 34.046 1.00 91.19 641 ALA A C 1
ATOM 4785 O O . ALA A 1 641 ? 15.750 30.019 33.120 1.00 91.19 641 ALA A O 1
ATOM 4786 N N . PRO A 1 642 ? 13.918 29.722 34.391 1.00 89.44 642 PRO A N 1
ATOM 4787 C CA . PRO A 1 642 ? 13.025 30.548 33.575 1.00 89.44 642 PRO A CA 1
ATOM 4788 C C . PRO A 1 642 ? 13.272 32.060 33.751 1.00 89.44 642 PRO A C 1
ATOM 4790 O O . PRO A 1 642 ? 12.334 32.834 33.926 1.00 89.44 642 PRO A O 1
ATOM 4793 N N . VAL A 1 643 ? 14.531 32.511 33.708 1.00 89.88 643 VAL A N 1
ATOM 4794 C CA . VAL A 1 643 ? 14.919 33.922 33.933 1.00 89.88 643 VAL A CA 1
ATOM 4795 C C . VAL A 1 643 ? 14.237 34.867 32.945 1.00 89.88 643 VAL A C 1
ATOM 4797 O O . VAL A 1 643 ? 13.864 35.979 33.311 1.00 89.88 643 VAL A O 1
ATOM 4800 N N . GLU A 1 644 ? 14.016 34.413 31.711 1.00 89.12 644 GLU A N 1
ATOM 4801 C CA . GLU A 1 644 ? 13.305 35.177 30.685 1.00 89.12 644 GLU A CA 1
ATOM 4802 C C . GLU A 1 644 ? 11.914 35.645 31.153 1.00 89.12 644 GLU A C 1
ATOM 4804 O O . GLU A 1 644 ? 11.537 36.785 30.889 1.00 89.12 644 GLU A O 1
ATOM 4809 N N . PHE A 1 645 ? 11.181 34.821 31.913 1.00 89.38 645 PHE A N 1
ATOM 4810 C CA . PHE A 1 645 ? 9.857 35.182 32.434 1.00 89.38 645 PHE A CA 1
ATOM 4811 C C . PHE A 1 645 ? 9.909 36.306 33.477 1.00 89.38 645 PHE A C 1
ATOM 4813 O O . PHE A 1 645 ? 8.944 37.053 33.614 1.00 89.38 645 PHE A O 1
ATOM 4820 N N . LEU A 1 646 ? 11.022 36.439 34.207 1.00 89.56 646 LEU A N 1
ATOM 4821 C CA . LEU A 1 646 ? 11.207 37.483 35.221 1.00 89.56 646 LEU A CA 1
ATOM 4822 C C . LEU A 1 646 ? 11.542 38.843 34.601 1.00 89.56 646 LEU A C 1
ATOM 4824 O O . LEU A 1 646 ? 11.280 39.879 35.207 1.00 89.56 646 LEU A O 1
ATOM 4828 N N . LEU A 1 647 ? 12.157 38.835 33.416 1.00 89.06 647 LEU A N 1
ATOM 4829 C CA . LEU A 1 647 ? 12.684 40.031 32.758 1.00 89.06 647 LEU A CA 1
ATOM 4830 C C . LEU A 1 647 ? 11.803 40.529 31.608 1.00 89.06 647 LEU A C 1
ATOM 4832 O O . LEU A 1 647 ? 12.098 41.574 31.024 1.00 89.06 647 LEU A O 1
ATOM 4836 N N . GLU A 1 648 ? 10.726 39.820 31.273 1.00 85.06 648 GLU A N 1
ATOM 4837 C CA . GLU A 1 648 ? 9.844 40.197 30.174 1.00 85.06 648 GLU A CA 1
ATOM 4838 C C . GLU A 1 648 ? 9.219 41.586 30.403 1.00 85.06 648 GLU A C 1
ATOM 4840 O O . GLU A 1 648 ? 8.534 41.830 31.394 1.00 85.06 648 GLU A O 1
ATOM 4845 N N . GLY A 1 649 ? 9.448 42.509 29.463 1.00 82.25 649 GLY A N 1
ATOM 4846 C CA . GLY A 1 649 ? 8.973 43.895 29.560 1.00 82.25 649 GLY A CA 1
ATOM 4847 C C . GLY A 1 649 ? 9.826 44.807 30.451 1.00 82.25 649 GLY A C 1
ATOM 4848 O O . GLY A 1 649 ? 9.459 45.964 30.643 1.00 82.25 649 GLY A O 1
ATOM 4849 N N . SER A 1 650 ? 10.954 44.322 30.978 1.00 89.19 650 SER A N 1
ATOM 4850 C CA . SER A 1 650 ? 11.898 45.128 31.759 1.00 89.19 650 SER A CA 1
ATOM 4851 C C . SER A 1 650 ? 12.895 45.908 30.884 1.00 89.19 650 SER A C 1
ATOM 4853 O O . SER A 1 650 ? 12.999 45.702 29.671 1.00 89.19 650 SER A O 1
ATOM 4855 N N . ASP A 1 651 ? 13.659 46.800 31.521 1.00 90.31 651 ASP A N 1
ATOM 4856 C CA . ASP A 1 651 ? 14.771 47.561 30.933 1.00 90.31 651 ASP A CA 1
ATOM 4857 C C . ASP A 1 651 ? 16.119 46.804 30.955 1.00 90.31 651 ASP A C 1
ATOM 4859 O O . ASP A 1 651 ? 17.182 47.402 30.754 1.00 90.31 651 ASP A O 1
ATOM 4863 N N . VAL A 1 652 ? 16.084 45.492 31.215 1.00 92.06 652 VAL A N 1
ATOM 4864 C CA . VAL A 1 652 ? 17.248 44.600 31.266 1.00 92.06 652 VAL A CA 1
ATOM 4865 C C . VAL A 1 652 ? 17.355 43.830 29.952 1.00 92.06 652 VAL A C 1
ATOM 4867 O O . VAL A 1 652 ? 16.447 43.095 29.572 1.00 92.06 652 VAL A O 1
ATOM 4870 N N . ALA A 1 653 ? 18.489 43.960 29.263 1.00 91.44 653 ALA A N 1
ATOM 4871 C CA . ALA A 1 653 ? 18.761 43.184 28.059 1.00 91.44 653 ALA A CA 1
ATOM 4872 C C . ALA A 1 653 ? 19.241 41.780 28.430 1.00 91.44 653 ALA A C 1
ATOM 4874 O O . ALA A 1 653 ? 20.200 41.634 29.187 1.00 91.44 653 ALA A O 1
ATOM 4875 N N . LEU A 1 654 ? 18.620 40.757 27.844 1.00 92.31 654 LEU A N 1
ATOM 4876 C CA . LEU A 1 654 ? 18.966 39.355 28.059 1.00 92.31 654 LEU A CA 1
ATOM 4877 C C . LEU A 1 654 ? 19.486 38.732 26.759 1.00 92.31 654 LEU A C 1
ATOM 4879 O O . LEU A 1 654 ? 18.824 38.775 25.721 1.00 92.31 654 LEU A O 1
ATOM 4883 N N . SER A 1 655 ? 20.679 38.145 26.825 1.00 93.56 655 SER A N 1
ATOM 4884 C CA . SER A 1 655 ? 21.252 37.334 25.748 1.00 93.56 655 SER A CA 1
ATOM 4885 C C . SER A 1 655 ? 21.389 35.894 26.220 1.00 93.56 655 SER A C 1
ATOM 4887 O O . SER A 1 655 ? 22.013 35.650 27.246 1.00 93.56 655 SER A O 1
ATOM 4889 N N . ALA A 1 656 ? 20.821 34.948 25.484 1.00 93.88 656 ALA A N 1
ATOM 4890 C CA . ALA A 1 656 ? 20.887 33.523 25.768 1.00 93.88 656 ALA A CA 1
ATOM 4891 C C . ALA A 1 656 ? 21.979 32.867 24.915 1.00 93.88 656 ALA A C 1
ATOM 4893 O O . ALA A 1 656 ? 21.865 32.827 23.690 1.00 93.88 656 ALA A O 1
ATOM 4894 N N . LEU A 1 657 ? 23.025 32.351 25.558 1.00 94.69 657 LEU A N 1
ATOM 4895 C CA . LEU A 1 657 ? 24.074 31.555 24.933 1.00 94.69 657 LEU A CA 1
ATOM 4896 C C . LEU A 1 657 ? 23.865 30.076 25.268 1.00 94.69 657 LEU A C 1
ATOM 4898 O O . LEU A 1 657 ? 23.997 29.665 26.421 1.00 94.69 657 LEU A O 1
ATOM 4902 N N . TYR A 1 658 ? 23.577 29.273 24.247 1.00 94.38 658 TYR A N 1
ATOM 4903 C CA . TYR A 1 658 ? 23.382 27.835 24.398 1.00 94.38 658 TYR A CA 1
ATOM 4904 C C . TYR A 1 658 ? 24.715 27.079 24.361 1.00 94.38 658 TYR A C 1
ATOM 4906 O O . TYR A 1 658 ? 25.465 27.127 23.379 1.00 94.38 658 TYR A O 1
ATOM 4914 N N . LEU A 1 659 ? 24.991 26.341 25.434 1.00 94.06 659 LEU A N 1
ATOM 4915 C CA . LEU A 1 659 ? 26.169 25.500 25.606 1.00 94.06 659 LEU A CA 1
ATOM 4916 C C . LEU A 1 659 ? 25.908 24.126 24.989 1.00 94.06 659 LEU A C 1
ATOM 4918 O O . LEU A 1 659 ? 25.456 23.192 25.644 1.00 94.06 659 LEU A O 1
ATOM 4922 N N . VAL A 1 660 ? 26.147 24.015 23.685 1.00 89.38 660 VAL A N 1
ATOM 4923 C CA . VAL A 1 660 ? 26.031 22.742 22.961 1.00 89.38 660 VAL A CA 1
ATOM 4924 C C . VAL A 1 660 ? 27.250 21.862 23.288 1.00 89.38 660 VAL A C 1
ATOM 4926 O O . VAL A 1 660 ? 28.375 22.328 23.081 1.00 89.38 660 VAL A O 1
ATOM 4929 N N . PRO A 1 661 ? 27.068 20.612 23.761 1.00 84.56 661 PRO A N 1
ATOM 4930 C CA . PRO A 1 661 ? 28.176 19.734 24.134 1.00 84.56 661 PRO A CA 1
ATOM 4931 C C . PRO A 1 661 ? 29.221 19.589 23.021 1.00 84.56 661 PRO A C 1
ATOM 4933 O O . PRO A 1 661 ? 28.883 19.376 21.856 1.00 84.56 661 PRO A O 1
ATOM 4936 N N . GLY A 1 662 ? 30.499 19.714 23.382 1.00 82.06 662 GLY A N 1
ATOM 4937 C CA . GLY A 1 662 ? 31.628 19.620 22.449 1.00 82.06 662 GLY A CA 1
ATOM 4938 C C . GLY A 1 662 ? 31.899 20.874 21.606 1.00 82.06 662 GLY A C 1
ATOM 4939 O O . GLY A 1 662 ? 32.884 20.894 20.870 1.00 82.06 662 GLY A O 1
ATOM 4940 N N . MET A 1 663 ? 31.084 21.928 21.717 1.00 81.38 663 MET A N 1
ATOM 4941 C CA . MET A 1 663 ? 31.312 23.198 21.020 1.00 81.38 663 MET A CA 1
ATOM 4942 C C . MET A 1 663 ? 31.987 24.214 21.953 1.00 81.38 663 MET A C 1
ATOM 4944 O O . MET A 1 663 ? 31.491 24.438 23.059 1.00 81.38 663 MET A O 1
ATOM 4948 N N . PRO A 1 664 ? 33.069 24.894 21.528 1.00 85.75 664 PRO A N 1
ATOM 4949 C CA . PRO A 1 664 ? 33.760 25.856 22.381 1.00 85.75 664 PRO A CA 1
ATOM 4950 C C . PRO A 1 664 ? 32.881 27.075 22.690 1.00 85.75 664 PRO A C 1
ATOM 4952 O O . PRO A 1 664 ? 31.970 27.426 21.925 1.00 85.75 664 PRO A O 1
ATOM 4955 N N . LEU A 1 665 ? 33.173 27.748 23.803 1.00 85.94 665 LEU A N 1
ATOM 4956 C CA . LEU A 1 665 ? 32.595 29.055 24.109 1.00 85.94 665 LEU A CA 1
ATOM 4957 C C . LEU A 1 665 ? 33.088 30.109 23.100 1.00 85.94 665 LEU A C 1
ATOM 4959 O O . LEU A 1 665 ? 34.220 30.007 22.625 1.00 85.94 665 LEU A O 1
ATOM 4963 N N . PRO A 1 666 ? 32.267 31.122 22.765 1.00 84.94 666 PRO A N 1
ATOM 4964 C CA . PRO A 1 666 ? 32.745 32.293 22.040 1.00 84.94 666 PRO A CA 1
ATOM 4965 C C . PRO A 1 666 ? 33.856 33.002 22.823 1.00 84.94 666 PRO A C 1
ATOM 4967 O O . PRO A 1 666 ? 33.708 33.227 24.025 1.00 84.94 666 PRO A O 1
ATOM 4970 N N . ASP A 1 667 ? 34.933 33.380 22.136 1.00 84.19 667 ASP A N 1
ATOM 4971 C CA . ASP A 1 667 ? 36.021 34.189 22.689 1.00 84.19 667 ASP A CA 1
ATOM 4972 C C . ASP A 1 667 ? 36.256 35.428 21.796 1.00 84.19 667 ASP A C 1
ATOM 4974 O O . ASP A 1 667 ? 36.604 35.266 20.620 1.00 84.19 667 ASP A O 1
ATOM 4978 N N . PRO A 1 668 ? 36.021 36.659 22.295 1.00 87.38 668 PRO A N 1
ATOM 4979 C CA . PRO A 1 668 ? 35.514 36.974 23.632 1.00 87.38 668 PRO A CA 1
ATOM 4980 C C . PRO A 1 668 ? 34.037 36.589 23.803 1.00 87.38 668 PRO A C 1
ATOM 4982 O O . PRO A 1 668 ? 33.269 36.535 22.838 1.00 87.38 668 PRO A O 1
ATOM 4985 N N . LEU A 1 669 ? 33.614 36.382 25.054 1.00 91.12 669 LEU A N 1
ATOM 4986 C CA . LEU A 1 669 ? 32.192 36.242 25.373 1.00 91.12 669 LEU A CA 1
ATOM 4987 C C . LEU A 1 669 ? 31.407 37.500 24.944 1.00 91.12 669 LEU A C 1
ATOM 4989 O O . LEU A 1 669 ? 31.960 38.607 24.943 1.00 91.12 669 LEU A O 1
ATOM 4993 N N . PRO A 1 670 ? 30.104 37.367 24.628 1.00 89.56 670 PRO A N 1
ATOM 4994 C CA . PRO A 1 670 ? 29.252 38.504 24.285 1.00 89.56 670 PRO A CA 1
ATOM 4995 C C . PRO A 1 670 ? 29.297 39.580 25.367 1.00 89.56 670 PRO A C 1
ATOM 4997 O O . PRO A 1 670 ? 29.328 39.252 26.547 1.00 89.56 670 PRO A O 1
ATOM 5000 N N . ARG A 1 671 ? 29.265 40.864 24.999 1.00 89.19 671 ARG A N 1
ATOM 5001 C CA . ARG A 1 671 ? 29.334 41.964 25.974 1.00 89.19 671 ARG A CA 1
ATOM 5002 C C . ARG A 1 671 ? 28.182 41.883 26.985 1.00 89.19 671 ARG A C 1
ATOM 5004 O O . ARG A 1 671 ? 27.019 42.000 26.605 1.00 89.19 671 ARG A O 1
ATOM 5011 N N . HIS A 1 672 ? 28.519 41.769 28.265 1.00 94.44 672 HIS A N 1
ATOM 5012 C CA . HIS A 1 672 ? 27.567 41.664 29.367 1.00 94.44 672 HIS A CA 1
ATOM 5013 C C . HIS A 1 672 ? 28.079 42.386 30.616 1.00 94.44 672 HIS A C 1
ATOM 5015 O O . HIS A 1 672 ? 29.279 42.612 30.753 1.00 94.44 672 HIS A O 1
ATOM 5021 N N . ASP A 1 673 ? 27.153 42.742 31.506 1.00 96.00 673 ASP A N 1
ATOM 5022 C CA . ASP A 1 673 ? 27.447 43.305 32.827 1.00 96.00 673 ASP A CA 1
ATOM 5023 C C . ASP A 1 673 ? 27.362 42.209 33.907 1.00 96.00 673 ASP A C 1
ATOM 5025 O O . ASP A 1 673 ? 28.111 42.224 34.880 1.00 96.00 673 ASP A O 1
ATOM 5029 N N . VAL A 1 674 ? 26.466 41.231 33.714 1.00 95.25 674 VAL A N 1
ATOM 5030 C CA . VAL A 1 674 ? 26.276 40.064 34.588 1.00 95.25 674 VAL A CA 1
ATOM 5031 C C . VAL A 1 674 ? 26.141 38.806 33.733 1.00 95.25 674 VAL A C 1
ATOM 5033 O O . VAL A 1 674 ? 25.466 38.826 32.705 1.00 95.25 674 VAL A O 1
ATOM 5036 N N . ALA A 1 675 ? 26.759 37.707 34.163 1.00 94.56 675 ALA A N 1
ATOM 5037 C CA . ALA A 1 675 ? 26.534 36.381 33.598 1.00 94.56 675 ALA A CA 1
ATOM 5038 C C . ALA A 1 675 ? 25.721 35.518 34.575 1.00 94.56 675 ALA A C 1
ATOM 5040 O O . ALA A 1 675 ? 25.958 35.553 35.782 1.00 94.56 675 ALA A O 1
ATOM 5041 N N . PHE A 1 676 ? 24.767 34.748 34.059 1.00 94.31 676 PHE A N 1
ATOM 5042 C CA . PHE A 1 676 ? 23.869 33.893 34.828 1.00 94.31 676 PHE A CA 1
ATOM 5043 C C . PHE A 1 676 ? 23.867 32.477 34.248 1.00 94.31 676 PHE A C 1
ATOM 5045 O O . PHE A 1 676 ? 23.624 32.292 33.056 1.00 94.31 676 PHE A O 1
ATOM 5052 N N . ASN A 1 677 ? 24.110 31.463 35.078 1.00 93.81 677 ASN A N 1
ATOM 5053 C CA . ASN A 1 677 ? 23.958 30.073 34.662 1.00 93.81 677 ASN A CA 1
ATOM 5054 C C . ASN A 1 677 ? 22.503 29.627 34.852 1.00 93.81 677 ASN A C 1
ATOM 5056 O O . ASN A 1 677 ? 22.065 29.446 35.986 1.00 93.81 677 ASN A O 1
ATOM 5060 N N . ALA A 1 678 ? 21.763 29.448 33.756 1.00 94.00 678 ALA A N 1
ATOM 5061 C CA . ALA A 1 678 ? 20.401 28.918 33.797 1.00 94.00 678 ALA A CA 1
ATOM 5062 C C . ALA A 1 678 ? 20.349 27.389 33.671 1.00 94.00 678 ALA A C 1
ATOM 5064 O O . ALA A 1 678 ? 19.265 26.816 33.739 1.00 94.00 678 ALA A O 1
ATOM 5065 N N . ILE A 1 679 ? 21.490 26.722 33.505 1.00 93.56 679 ILE A N 1
ATOM 5066 C CA . ILE A 1 679 ? 21.555 25.271 33.363 1.00 93.56 679 ILE A CA 1
ATOM 5067 C C . ILE A 1 679 ? 21.328 24.615 34.730 1.00 93.56 679 ILE A C 1
ATOM 5069 O O . ILE A 1 679 ? 22.132 24.792 35.646 1.00 93.56 679 ILE A O 1
ATOM 5073 N N . ALA A 1 680 ? 20.238 23.857 34.870 1.00 88.44 680 ALA A N 1
ATOM 5074 C CA . ALA A 1 680 ? 20.012 22.994 36.029 1.00 88.44 680 ALA A CA 1
ATOM 5075 C C . ALA A 1 680 ? 20.949 21.773 35.984 1.00 88.44 680 ALA A C 1
ATOM 5077 O O . ALA A 1 680 ? 21.318 21.340 34.898 1.00 88.44 680 ALA A O 1
ATOM 5078 N N . ASP A 1 681 ? 21.319 21.185 37.124 1.00 87.94 681 ASP A N 1
ATOM 5079 C CA . ASP A 1 681 ? 22.059 19.910 37.160 1.00 87.94 681 ASP A CA 1
ATOM 5080 C C . ASP A 1 681 ? 21.079 18.735 37.017 1.00 87.94 681 ASP A C 1
ATOM 5082 O O . ASP A 1 681 ? 20.482 18.272 37.990 1.00 87.94 681 ASP A O 1
ATOM 5086 N N . THR A 1 682 ? 20.879 18.290 35.777 1.00 85.44 682 THR A N 1
ATOM 5087 C CA . THR A 1 682 ? 20.027 17.151 35.409 1.00 85.44 682 THR A CA 1
ATOM 5088 C C . THR A 1 682 ? 20.785 16.224 34.464 1.00 85.44 682 THR A C 1
ATOM 5090 O O . THR A 1 682 ? 21.791 16.622 33.877 1.00 85.44 682 THR A O 1
ATOM 5093 N N . GLU A 1 683 ? 20.323 14.984 34.297 1.00 82.75 683 GLU A N 1
ATOM 5094 C CA . GLU A 1 683 ? 20.973 14.018 33.399 1.00 82.75 683 GLU A CA 1
ATOM 5095 C C . GLU A 1 683 ? 21.109 14.555 31.961 1.00 82.75 683 GLU A C 1
ATOM 5097 O O . GLU A 1 683 ? 22.179 14.433 31.366 1.00 82.75 683 GLU A O 1
ATOM 5102 N N . ASP A 1 684 ? 20.086 15.256 31.463 1.00 76.94 684 ASP A N 1
ATOM 5103 C CA . ASP A 1 684 ? 20.045 15.793 30.096 1.00 76.94 684 ASP A CA 1
ATOM 5104 C C . ASP A 1 684 ? 20.931 17.030 29.884 1.00 76.94 684 ASP A C 1
ATOM 5106 O O . ASP A 1 684 ? 21.387 17.297 28.771 1.00 76.94 684 ASP A O 1
ATOM 5110 N N . SER A 1 685 ? 21.188 17.805 30.939 1.00 86.31 685 SER A N 1
ATOM 5111 C CA . SER A 1 685 ? 21.938 19.066 30.873 1.00 86.31 685 SER A CA 1
ATOM 5112 C C . SER A 1 685 ? 23.400 18.946 31.304 1.00 86.31 685 SER A C 1
ATOM 5114 O O . SER A 1 685 ? 24.203 19.811 30.960 1.00 86.31 685 SER A O 1
ATOM 5116 N N . ARG A 1 686 ? 23.775 17.874 32.015 1.00 85.56 686 ARG A N 1
ATOM 5117 C CA . ARG A 1 686 ? 25.162 17.601 32.433 1.00 85.56 686 ARG A CA 1
ATOM 5118 C C . ARG A 1 686 ? 26.192 17.650 31.307 1.00 85.56 686 ARG A C 1
ATOM 5120 O O . ARG A 1 686 ? 27.267 18.167 31.566 1.00 85.56 686 ARG A O 1
ATOM 5127 N N . PRO A 1 687 ? 25.920 17.177 30.076 1.00 86.56 687 PRO A N 1
ATOM 5128 C CA . PRO A 1 687 ? 26.885 17.300 28.981 1.00 86.56 687 PRO A CA 1
ATOM 5129 C C . PRO A 1 687 ? 27.230 18.750 28.590 1.00 86.56 687 PRO A C 1
ATOM 5131 O O . PRO A 1 687 ? 28.196 18.967 27.858 1.00 86.56 687 PRO A O 1
ATOM 5134 N N . SER A 1 688 ? 26.415 19.721 29.013 1.00 84.06 688 SER A N 1
ATOM 5135 C CA . SER A 1 688 ? 26.594 21.157 28.770 1.00 84.06 688 SER A CA 1
ATOM 5136 C C . SER A 1 688 ? 27.274 21.904 29.924 1.00 84.06 688 SER A C 1
ATOM 5138 O O . SER A 1 688 ? 27.637 23.067 29.730 1.00 84.06 688 SER A O 1
ATOM 5140 N N . LEU A 1 689 ? 27.401 21.272 31.098 1.00 80.44 689 LEU A N 1
ATOM 5141 C CA . LEU A 1 689 ? 28.137 21.760 32.272 1.00 80.44 689 LEU A CA 1
ATOM 5142 C C . LEU A 1 689 ? 29.592 21.287 32.205 1.00 80.44 689 LEU A C 1
ATOM 5144 O O . LEU A 1 689 ? 30.474 22.102 32.558 1.00 80.44 689 LEU A O 1
#

Radius of gyration: 28.42 Å; chains: 1; bounding box: 70×79×71 Å